Protein AF-0000000084365911 (afdb_homodimer)

Radius of gyration: 28.68 Å; Cα contacts (8 Å, |Δi|>4): 1181; chains: 2; bounding box: 46×88×64 Å

Secondary structure (DSSP, 8-state):
--SEEEEEE--GGGHHHHHHHHHHHIIIIIHHH-PEEEEEESSPPPHHHHHHHHHH-SS-EEEEE-PPP---TT--HHHHHHHHHHHHHTT------HHHHHHHHHHHTGGGGSGGGTT-SEEEEE-TTEEE-S---S-HHHHHHHTT-SEEES-EEEPPTTS-TTHHHHHHHHHHH-GGGS-TT--HHHH-SSTTSS---EEE-TTEEEEEHHHHTSHHHHHHHHHHHTTTHHHHT---HHHHHHHHHHHHS-GGGEEE-TTS-EEETTTT-EEE--S-HHHHHHTT--S-GGG--TT-GGGTB-HHHHHHHTTPPP-/--SEEEEEE--GGGHHHHHHHHHHHIIIIIHHH-PEEEEEESSPPPHHHHHHHHHH-SS-EEEEE-PPP---TT--HHHHHHHHHHHHHTT------HHHHHHHHHHHTGGGGSGGGTT-SEEEEE-TTEEE-S---S-HHHHHHHTT-SEEES-EEEPPTTS-TTHHHHHHHHHHH-GGGS-TT--HHHH-SSTTSS---EEE-TTEEEEEHHHHTSHHHHHHHHHHHTTTHHHHT---HHHHHHHHHHHHS-GGGEEE-TT--EEETTTT-EEE--S-HHHHHHTT--S-GGG--TT-GGGTB-HHHHHHHTTPPP-

Organism: Wickerhamomyces anomalus (strain ATCC 58044 / CBS 1984 / NCYC 433 / NRRL Y-366-8) (NCBI:txid683960)

Structure (mmCIF, N/CA/C/O backbone):
data_AF-0000000084365911-model_v1
#
loop_
_entity.id
_entity.type
_entity.pdbx_description
1 polymer 'Glycosyltransferase family 15 protein'
#
loop_
_atom_site.group_PDB
_atom_site.id
_atom_site.type_symbol
_atom_site.label_atom_id
_atom_site.label_alt_id
_atom_site.label_comp_id
_atom_site.label_asym_id
_atom_site.label_entity_id
_atom_site.label_seq_id
_atom_site.pdbx_PDB_ins_code
_atom_site.Cartn_x
_atom_site.Cartn_y
_atom_site.Cartn_z
_atom_site.occupancy
_atom_site.B_iso_or_equiv
_atom_site.auth_seq_id
_atom_site.auth_comp_id
_atom_site.auth_asym_id
_atom_site.auth_atom_id
_atom_site.pdbx_PDB_model_num
ATOM 1 N N . ARG A 1 1 ? -8.477 -7.934 -28.125 1 83.69 1 ARG A N 1
ATOM 2 C CA . ARG A 1 1 ? -8.32 -8.398 -26.75 1 83.69 1 ARG A CA 1
ATOM 3 C C . ARG A 1 1 ? -8.383 -9.914 -26.672 1 83.69 1 ARG A C 1
ATOM 5 O O . ARG A 1 1 ? -9.195 -10.547 -27.344 1 83.69 1 ARG A O 1
ATOM 12 N N . GLU A 1 2 ? -7.41 -10.539 -25.844 1 92.31 2 GLU A N 1
ATOM 13 C CA . GLU A 1 2 ? -7.363 -11.984 -25.688 1 92.31 2 GLU A CA 1
ATOM 14 C C . GLU A 1 2 ? -8.469 -12.469 -24.75 1 92.31 2 GLU A C 1
ATOM 16 O O . GLU A 1 2 ? -9.094 -11.664 -24.047 1 92.31 2 GLU A O 1
ATOM 21 N N . ASN A 1 3 ? -8.719 -13.672 -24.875 1 96.5 3 ASN A N 1
ATOM 22 C CA . ASN A 1 3 ? -9.75 -14.266 -24.031 1 96.5 3 ASN A CA 1
ATOM 23 C C . ASN A 1 3 ? -9.195 -14.664 -22.672 1 96.5 3 ASN A C 1
ATOM 25 O O . ASN A 1 3 ? -9.07 -15.852 -22.375 1 96.5 3 ASN A O 1
ATOM 29 N N . GLY A 1 4 ? -8.93 -13.68 -21.859 1 98.25 4 GLY A N 1
ATOM 30 C CA . GLY A 1 4 ? -8.391 -13.867 -20.531 1 98.25 4 GLY A CA 1
ATOM 31 C C . GLY A 1 4 ? -9.258 -13.258 -19.438 1 98.25 4 GLY A C 1
ATOM 32 O O . GLY A 1 4 ? -10.086 -12.391 -19.719 1 98.25 4 GLY A O 1
ATOM 33 N N . VAL A 1 5 ? -9.07 -13.766 -18.25 1 98.75 5 VAL A N 1
ATOM 34 C CA . VAL A 1 5 ? -9.836 -13.273 -17.109 1 98.75 5 VAL A CA 1
ATOM 35 C C . VAL A 1 5 ? -8.914 -13.156 -15.898 1 98.75 5 VAL A C 1
ATOM 37 O O . VAL A 1 5 ? -8.016 -13.977 -15.711 1 98.75 5 VAL A O 1
ATOM 40 N N . ILE A 1 6 ? -9.102 -12.133 -15.125 1 98.81 6 ILE A N 1
ATOM 41 C CA . ILE A 1 6 ? -8.438 -12.047 -13.828 1 98.81 6 ILE A CA 1
ATOM 42 C C . ILE A 1 6 ? -9.242 -12.805 -12.781 1 98.81 6 ILE A C 1
ATOM 44 O O . ILE A 1 6 ? -10.406 -12.469 -12.523 1 98.81 6 ILE A O 1
ATOM 48 N N . LEU A 1 7 ? -8.648 -13.797 -12.211 1 98.69 7 LEU A N 1
ATOM 49 C CA . LEU A 1 7 ? -9.336 -14.75 -11.336 1 98.69 7 LEU A CA 1
ATOM 50 C C . LEU A 1 7 ? -8.898 -14.57 -9.891 1 98.69 7 LEU A C 1
ATOM 52 O O . LEU A 1 7 ? -7.703 -14.586 -9.594 1 98.69 7 LEU A O 1
ATOM 56 N N . VAL A 1 8 ? -9.867 -14.422 -8.984 1 98.31 8 VAL A N 1
ATOM 57 C CA . VAL A 1 8 ? -9.578 -14.234 -7.562 1 98.31 8 VAL A CA 1
ATOM 58 C C . VAL A 1 8 ? -10.516 -15.094 -6.723 1 98.31 8 VAL A C 1
ATOM 60 O O . VAL A 1 8 ? -11.703 -15.211 -7.035 1 98.31 8 VAL A O 1
ATOM 63 N N . PHE A 1 9 ? -9.961 -15.742 -5.738 1 97.56 9 PHE A N 1
ATOM 64 C CA . PHE A 1 9 ? -10.773 -16.297 -4.664 1 97.56 9 PHE A CA 1
ATOM 65 C C . PHE A 1 9 ? -10.797 -15.367 -3.463 1 97.56 9 PHE A C 1
ATOM 67 O O . PHE A 1 9 ? -9.758 -15.102 -2.855 1 97.56 9 PHE A O 1
ATOM 74 N N . ALA A 1 10 ? -11.984 -14.859 -3.088 1 97.56 10 ALA A N 1
ATOM 75 C CA . ALA A 1 10 ? -12.086 -13.914 -1.984 1 97.56 10 ALA A CA 1
ATOM 76 C C . ALA A 1 10 ? -13.453 -13.992 -1.311 1 97.56 10 ALA A C 1
ATOM 78 O O . ALA A 1 10 ? -14.484 -13.906 -1.979 1 97.56 10 ALA A O 1
ATOM 79 N N . ARG A 1 11 ? -13.422 -14.148 -0.02 1 97.12 11 ARG A N 1
ATOM 80 C CA . ARG A 1 11 ? -14.625 -14.078 0.802 1 97.12 11 ARG A CA 1
ATOM 81 C C . ARG A 1 11 ? -14.898 -12.641 1.253 1 97.12 11 ARG A C 1
ATOM 83 O O . ARG A 1 11 ? -14.117 -11.734 0.961 1 97.12 11 ARG A O 1
ATOM 90 N N . ASN A 1 12 ? -16.047 -12.445 1.992 1 97.69 12 ASN A N 1
ATOM 91 C CA . ASN A 1 12 ? -16.391 -11.102 2.455 1 97.69 12 ASN A CA 1
ATOM 92 C C . ASN A 1 12 ? -15.289 -10.523 3.342 1 97.69 12 ASN A C 1
ATOM 94 O O . ASN A 1 12 ? -14.984 -9.328 3.262 1 97.69 12 ASN A O 1
ATOM 98 N N . ILE A 1 13 ? -14.688 -11.359 4.145 1 95.88 13 ILE A N 1
ATOM 99 C CA . ILE A 1 13 ? -13.688 -10.906 5.102 1 95.88 13 ILE A CA 1
ATOM 100 C C . ILE A 1 13 ? -12.43 -10.453 4.359 1 95.88 13 ILE A C 1
ATOM 102 O O . ILE A 1 13 ? -11.594 -9.734 4.914 1 95.88 13 ILE A O 1
ATOM 106 N N . ASP A 1 14 ? -12.297 -10.805 3.049 1 96.31 14 ASP A N 1
ATOM 107 C CA . ASP A 1 14 ? -11.102 -10.508 2.266 1 96.31 14 ASP A CA 1
ATOM 108 C C . ASP A 1 14 ? -11.258 -9.188 1.509 1 96.31 14 ASP A C 1
ATOM 110 O O . ASP A 1 14 ? -10.336 -8.758 0.804 1 96.31 14 ASP A O 1
ATOM 114 N N . LEU A 1 15 ? -12.32 -8.547 1.593 1 98 15 LEU A N 1
ATOM 115 C CA . LEU A 1 15 ? -12.703 -7.457 0.708 1 98 15 LEU A CA 1
ATOM 116 C C . LEU A 1 15 ? -11.633 -6.371 0.684 1 98 15 LEU A C 1
ATOM 118 O O . LEU A 1 15 ? -11.148 -5.996 -0.386 1 98 15 LEU A O 1
ATOM 122 N N . TYR A 1 16 ? -11.242 -5.965 1.739 1 95.5 16 TYR A N 1
ATOM 123 C CA . TYR A 1 16 ? -10.43 -4.75 1.724 1 95.5 16 TYR A CA 1
ATOM 124 C C . TYR A 1 16 ? -8.961 -5.082 1.468 1 95.5 16 TYR A C 1
ATOM 126 O O . TYR A 1 16 ? -8.188 -4.211 1.061 1 95.5 16 TYR A O 1
ATOM 134 N N . LYS A 1 17 ? -8.547 -6.312 1.663 1 95.5 17 LYS A N 1
ATOM 135 C CA . LYS A 1 17 ? -7.285 -6.754 1.075 1 95.5 17 LYS A CA 1
ATOM 136 C C . LYS A 1 17 ? -7.371 -6.789 -0.448 1 95.5 17 LYS A C 1
ATOM 138 O O . LYS A 1 17 ? -6.43 -6.395 -1.139 1 95.5 17 LYS A O 1
ATOM 143 N N . LEU A 1 18 ? -8.477 -7.227 -0.842 1 97.94 18 LEU A N 1
ATOM 144 C CA . LEU A 1 18 ? -8.703 -7.34 -2.279 1 97.94 18 LEU A CA 1
ATOM 145 C C . LEU A 1 18 ? -8.766 -5.961 -2.928 1 97.94 18 LEU A C 1
ATOM 147 O O . LEU A 1 18 ? -8.281 -5.777 -4.047 1 97.94 18 LEU A O 1
ATOM 151 N N . THR A 1 19 ? -9.375 -4.98 -2.273 1 98 19 THR A N 1
ATOM 152 C CA . THR A 1 19 ? -9.523 -3.66 -2.877 1 98 19 THR A CA 1
ATOM 153 C C . THR A 1 19 ? -8.164 -3.049 -3.189 1 98 19 THR A C 1
ATOM 155 O O . THR A 1 19 ? -7.973 -2.453 -4.254 1 98 19 THR A O 1
ATOM 158 N N . GLU 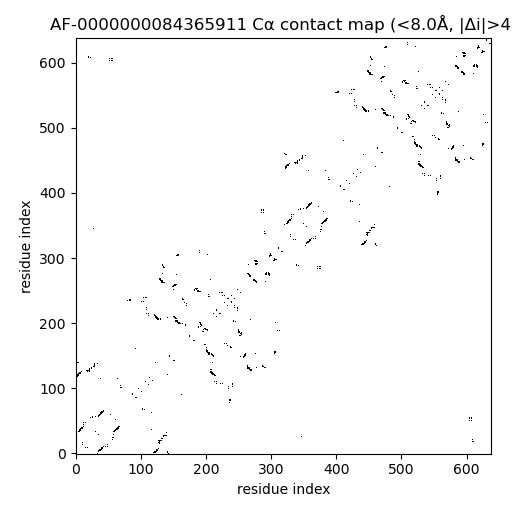A 1 20 ? -7.262 -3.193 -2.307 1 95.44 20 GLU A N 1
ATOM 159 C CA . GLU A 1 20 ? -5.918 -2.686 -2.561 1 95.44 20 GLU A CA 1
ATOM 160 C C . GLU A 1 20 ? -5.277 -3.395 -3.752 1 95.44 20 GLU A C 1
ATOM 162 O O . GLU A 1 20 ? -4.648 -2.754 -4.594 1 95.44 20 GLU A O 1
ATOM 167 N N . THR A 1 21 ? -5.449 -4.648 -3.781 1 97.5 21 THR A N 1
ATOM 168 C CA . THR A 1 21 ? -4.922 -5.449 -4.883 1 97.5 21 THR A CA 1
ATOM 169 C C . THR A 1 21 ? -5.551 -5.027 -6.207 1 97.5 21 THR A C 1
ATOM 171 O O . THR A 1 21 ? -4.844 -4.766 -7.18 1 97.5 21 THR A O 1
ATOM 174 N N . MET A 1 22 ? -6.859 -4.965 -6.203 1 98.38 22 MET A N 1
ATOM 175 C CA . MET A 1 22 ? -7.57 -4.602 -7.426 1 98.38 22 MET A CA 1
ATOM 176 C C . MET A 1 22 ? -7.137 -3.225 -7.914 1 98.38 22 MET A C 1
ATOM 178 O O . MET A 1 22 ? -6.926 -3.025 -9.109 1 98.38 22 MET A O 1
ATOM 182 N N . TRP A 1 23 ? -7.027 -2.33 -6.969 1 97.69 23 TRP A N 1
ATOM 183 C CA . TRP A 1 23 ? -6.629 -0.981 -7.355 1 97.69 23 TRP A CA 1
ATOM 184 C C . TRP A 1 23 ? -5.242 -0.983 -7.984 1 97.69 23 TRP A C 1
ATOM 186 O O . TRP A 1 23 ? -5.023 -0.352 -9.023 1 97.69 23 TRP A O 1
ATOM 196 N N . SER A 1 24 ? -4.312 -1.666 -7.387 1 96.69 24 SER A N 1
ATOM 197 C CA . SER A 1 24 ? -2.963 -1.727 -7.938 1 96.69 24 SER A CA 1
ATOM 198 C C . SER A 1 24 ? -2.959 -2.367 -9.32 1 96.69 24 SER A C 1
ATOM 200 O O . SER A 1 24 ? -2.297 -1.876 -10.242 1 96.69 24 SER A O 1
ATOM 202 N N . VAL A 1 25 ? -3.701 -3.438 -9.516 1 98 25 VAL A N 1
ATOM 203 C CA . VAL A 1 25 ? -3.77 -4.141 -10.79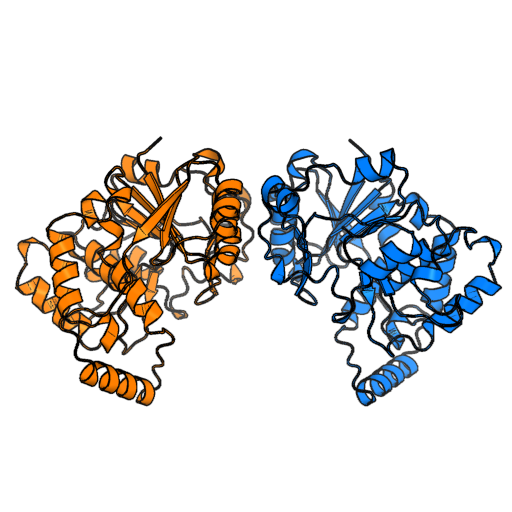7 1 98 25 VAL A CA 1
ATOM 204 C C . VAL A 1 25 ? -4.43 -3.246 -11.844 1 98 25 VAL A C 1
ATOM 206 O O . VAL A 1 25 ? -3.955 -3.156 -12.977 1 98 25 VAL A O 1
ATOM 209 N N . GLU A 1 26 ? -5.52 -2.598 -11.438 1 98.25 26 GLU A N 1
ATOM 210 C CA . GLU A 1 26 ? -6.223 -1.718 -12.367 1 98.25 26 GLU A CA 1
ATOM 211 C C . GLU A 1 26 ? -5.332 -0.561 -12.812 1 98.25 26 GLU A C 1
ATOM 213 O O . GLU A 1 26 ? -5.203 -0.294 -14.008 1 98.25 26 GLU A O 1
ATOM 218 N N . GLN A 1 27 ? -4.648 0.035 -11.906 1 96.94 27 GLN A N 1
ATOM 219 C CA . GLN A 1 27 ? -3.859 1.219 -12.234 1 96.94 27 GLN A CA 1
ATOM 220 C C . GLN A 1 27 ? -2.609 0.847 -13.023 1 96.94 27 GLN A C 1
ATOM 222 O O . GLN A 1 27 ? -2.189 1.588 -13.914 1 96.94 27 GLN A O 1
ATOM 227 N N . ARG A 1 28 ? -2.045 -0.259 -12.734 1 97.38 28 ARG A N 1
ATOM 228 C CA . ARG A 1 28 ? -0.736 -0.59 -13.297 1 97.38 28 ARG A CA 1
ATOM 229 C C . ARG A 1 28 ? -0.876 -1.447 -14.547 1 97.38 28 ARG A C 1
ATOM 231 O O . ARG A 1 28 ? 0.067 -1.567 -15.336 1 97.38 28 ARG A O 1
ATOM 238 N N . PHE A 1 29 ? -2.016 -1.985 -14.727 1 97.38 29 PHE A N 1
ATOM 239 C CA . PHE A 1 29 ? -2.168 -2.926 -15.828 1 97.38 29 PHE A CA 1
ATOM 240 C C . PHE A 1 29 ? -3.537 -2.777 -16.484 1 97.38 29 PHE A C 1
ATOM 242 O O . PHE A 1 29 ? -3.648 -2.25 -17.594 1 97.38 29 PHE A O 1
ATOM 249 N N . ASN A 1 30 ? -4.668 -3.023 -15.789 1 98.31 30 ASN A N 1
ATOM 250 C CA . ASN A 1 30 ? -5.902 -3.482 -16.422 1 98.31 30 ASN A CA 1
ATOM 251 C C . ASN A 1 30 ? -6.777 -2.312 -16.859 1 98.31 30 ASN A C 1
ATOM 253 O O . ASN A 1 30 ? -7.715 -2.49 -17.641 1 98.31 30 ASN A O 1
ATOM 257 N N . LYS A 1 31 ? -6.484 -1.145 -16.344 1 96.44 31 LYS A N 1
ATOM 258 C CA . LYS A 1 31 ? -7.223 0.007 -16.859 1 96.44 31 LYS A CA 1
ATOM 259 C C . LYS A 1 31 ? -7.023 0.163 -18.359 1 96.44 31 LYS A C 1
ATOM 261 O O . LYS A 1 31 ? -7.918 0.635 -19.062 1 96.44 31 LYS A O 1
ATOM 266 N N . LYS A 1 32 ? -5.934 -0.271 -18.828 1 95.69 32 LYS A N 1
ATOM 267 C CA . LYS A 1 32 ? -5.566 -0.176 -20.234 1 95.69 32 LYS A CA 1
ATOM 268 C C . LYS A 1 32 ? -6.25 -1.266 -21.047 1 95.69 32 LYS A C 1
ATOM 270 O O . LYS A 1 32 ? -6.629 -1.039 -22.203 1 95.69 32 LYS A O 1
ATOM 275 N N . TYR A 1 33 ? -6.43 -2.41 -20.469 1 97.31 33 TYR A N 1
ATOM 276 C CA . TYR A 1 33 ? -6.824 -3.566 -21.266 1 97.31 33 TYR A CA 1
ATOM 277 C C . TYR A 1 33 ? -8.266 -3.969 -20.969 1 97.31 33 TYR A C 1
ATOM 279 O O . TYR A 1 33 ? -8.906 -4.629 -21.781 1 97.31 33 TYR A O 1
ATOM 287 N N . LYS A 1 34 ? -8.742 -3.703 -19.75 1 98 34 LYS A N 1
ATOM 288 C CA . LYS A 1 34 ? -10.148 -3.826 -19.359 1 98 34 LYS A CA 1
ATOM 289 C C . LYS A 1 34 ? -10.594 -5.285 -19.359 1 98 34 LYS A C 1
ATOM 291 O O . LYS A 1 34 ? -11.68 -5.605 -19.844 1 98 34 LYS A O 1
ATOM 296 N N . TYR A 1 35 ? -9.734 -6.16 -18.953 1 98.56 35 TYR A N 1
ATOM 297 C CA . TYR A 1 35 ? -10.109 -7.559 -18.781 1 98.56 35 TYR A CA 1
ATOM 298 C C . TYR A 1 35 ? -11.133 -7.711 -17.656 1 98.56 35 TYR A C 1
ATOM 300 O O . TYR A 1 35 ? -11.172 -6.895 -16.734 1 98.56 35 TYR A O 1
ATOM 308 N N . ASN A 1 36 ? -11.891 -8.734 -17.75 1 98.56 36 ASN A N 1
ATOM 309 C CA . ASN A 1 36 ? -12.906 -9.031 -16.75 1 98.56 36 ASN A CA 1
ATOM 310 C C . ASN A 1 36 ? -12.289 -9.633 -15.484 1 98.56 36 ASN A C 1
ATOM 312 O O . ASN A 1 36 ? -11.234 -10.258 -15.539 1 98.56 36 ASN A O 1
ATOM 316 N N . TRP A 1 37 ? -13.008 -9.359 -14.391 1 98.75 37 TRP A N 1
ATOM 317 C CA . TRP A 1 37 ? -12.703 -10.016 -13.125 1 98.75 37 TRP A CA 1
ATOM 318 C C . TRP A 1 37 ? -13.695 -11.133 -12.844 1 98.75 37 TRP A C 1
ATOM 320 O O . TRP A 1 37 ? -14.898 -10.977 -13.07 1 98.75 37 TRP A O 1
ATOM 330 N N . LEU A 1 38 ? -13.234 -12.242 -12.438 1 98.81 38 LEU A N 1
ATOM 331 C CA . LEU A 1 38 ? -14.055 -13.312 -11.883 1 98.81 38 LEU A CA 1
ATOM 332 C C . LEU A 1 38 ? -13.711 -13.555 -10.414 1 98.81 38 LEU A C 1
ATOM 334 O O . LEU A 1 38 ? -12.609 -14.008 -10.102 1 98.81 38 LEU A O 1
ATOM 338 N N . ILE A 1 39 ? -14.633 -13.234 -9.562 1 98.75 39 ILE A N 1
ATOM 339 C CA . ILE A 1 39 ? -14.445 -13.406 -8.125 1 98.75 39 ILE A CA 1
ATOM 340 C C . ILE A 1 39 ? -15.195 -14.648 -7.645 1 98.75 39 ILE A C 1
ATOM 342 O O . ILE A 1 39 ? -16.422 -14.711 -7.742 1 98.75 39 ILE A O 1
ATOM 346 N N . VAL A 1 40 ? -14.453 -15.586 -7.098 1 98.38 40 VAL A N 1
ATOM 347 C CA . VAL A 1 40 ? -15.016 -16.859 -6.672 1 98.38 40 VAL A CA 1
ATOM 348 C C . VAL A 1 40 ? -15 -16.953 -5.148 1 98.38 40 VAL A C 1
ATOM 350 O O . VAL A 1 40 ? -14.055 -16.5 -4.504 1 98.38 40 VAL A O 1
ATOM 353 N N . SER A 1 41 ? -16.031 -17.516 -4.559 1 97.38 41 SER A N 1
ATOM 354 C CA . SER A 1 41 ? -16.109 -17.734 -3.119 1 97.38 41 SER A CA 1
ATOM 355 C C . SER A 1 41 ? -16.984 -18.938 -2.783 1 97.38 41 SER A C 1
ATOM 357 O O . SER A 1 41 ? -17.828 -19.328 -3.584 1 97.38 41 SER A O 1
ATOM 359 N N . ASP A 1 42 ? -16.703 -19.469 -1.613 1 96.06 42 ASP A N 1
ATOM 360 C CA . ASP A 1 42 ? -17.578 -20.547 -1.137 1 96.06 42 ASP A CA 1
ATOM 361 C C . ASP A 1 42 ? -18.672 -20 -0.239 1 96.06 42 ASP A C 1
ATOM 363 O O . ASP A 1 42 ? -19.375 -20.75 0.438 1 96.06 42 ASP A O 1
ATOM 367 N N . ALA A 1 43 ? -18.766 -18.719 -0.117 1 94.56 43 ALA A N 1
ATOM 368 C CA . ALA A 1 43 ? -19.844 -18 0.547 1 94.56 43 ALA A CA 1
ATOM 369 C C . ALA A 1 43 ? -20.438 -16.938 -0.367 1 94.56 43 ALA A C 1
ATOM 371 O O . ALA A 1 43 ? -19.797 -16.516 -1.33 1 94.56 43 ALA A O 1
ATOM 372 N N . LEU A 1 44 ? -21.641 -16.547 -0.034 1 95.94 44 LEU A N 1
ATOM 373 C CA . LEU A 1 44 ? -22.25 -15.477 -0.807 1 95.94 44 LEU A CA 1
ATOM 374 C C . LEU A 1 44 ? -21.562 -14.141 -0.509 1 95.94 44 LEU A C 1
ATOM 376 O O . LEU A 1 44 ? -21.297 -13.828 0.651 1 95.94 44 LEU A O 1
ATOM 380 N N . HIS A 1 45 ? -21.297 -13.438 -1.561 1 98.12 45 HIS A N 1
ATOM 381 C CA . HIS A 1 45 ? -20.812 -12.07 -1.387 1 98.12 45 HIS A CA 1
ATOM 382 C C . HIS A 1 45 ? -21.938 -11.133 -0.99 1 98.12 45 HIS A C 1
ATOM 384 O O . HIS A 1 45 ? -23.031 -11.172 -1.578 1 98.12 45 HIS A O 1
ATOM 390 N N . ASN A 1 46 ? -21.734 -10.344 -0.015 1 97.81 46 ASN A N 1
ATOM 391 C CA . ASN A 1 46 ? -22.766 -9.398 0.401 1 97.81 46 ASN A CA 1
ATOM 392 C C . ASN A 1 46 ? -22.766 -8.148 -0.477 1 97.81 46 ASN A C 1
ATOM 394 O O . ASN A 1 46 ? -21.953 -8.023 -1.388 1 97.81 46 ASN A O 1
ATOM 398 N N . ARG A 1 47 ? -23.703 -7.289 -0.297 1 97.75 47 ARG A N 1
ATOM 399 C CA . ARG A 1 47 ? -23.922 -6.105 -1.124 1 97.75 47 ARG A CA 1
ATOM 400 C C . ARG A 1 47 ? -22.688 -5.203 -1.105 1 97.75 47 ARG A C 1
ATOM 402 O O . ARG A 1 47 ? -22.266 -4.707 -2.148 1 97.75 47 ARG A O 1
ATOM 409 N N . ASN A 1 48 ? -22.141 -4.973 0.081 1 97.06 48 ASN A N 1
ATOM 410 C CA . ASN A 1 48 ? -20.953 -4.117 0.21 1 97.06 48 ASN A CA 1
ATOM 411 C C . ASN A 1 48 ? -19.781 -4.648 -0.613 1 97.06 48 ASN A C 1
ATOM 413 O O . ASN A 1 48 ? -19.109 -3.887 -1.313 1 97.06 48 ASN A O 1
ATOM 417 N N . PHE A 1 49 ? -19.609 -5.953 -0.525 1 98.38 49 PHE A N 1
ATOM 418 C CA . PHE A 1 49 ? -18.531 -6.582 -1.286 1 98.38 49 PHE A CA 1
ATOM 419 C C . PHE A 1 49 ? -18.719 -6.344 -2.779 1 98.38 49 PHE A C 1
ATOM 421 O O . PHE A 1 49 ? -17.812 -5.84 -3.449 1 98.38 49 PHE A O 1
ATOM 428 N N . LYS A 1 50 ? -19.844 -6.637 -3.275 1 98.56 50 LYS A N 1
ATOM 429 C CA . LYS A 1 50 ? -20.125 -6.547 -4.707 1 98.56 50 LYS A CA 1
ATOM 430 C C . LYS A 1 50 ? -20.016 -5.105 -5.199 1 98.56 50 LYS A C 1
ATOM 432 O O . LYS A 1 50 ? -19.359 -4.836 -6.211 1 98.56 50 LYS A O 1
ATOM 437 N N . ALA A 1 51 ? -20.609 -4.211 -4.477 1 98.31 51 ALA A N 1
ATOM 438 C CA . ALA A 1 51 ? -20.609 -2.807 -4.887 1 98.31 51 ALA A CA 1
ATOM 439 C C . ALA A 1 51 ? -19.188 -2.258 -4.934 1 98.31 51 ALA A C 1
ATOM 441 O O . ALA A 1 51 ? -18.812 -1.544 -5.867 1 98.31 51 ALA A O 1
ATOM 442 N N . THR A 1 52 ? -18.422 -2.576 -3.92 1 98.25 52 THR A N 1
ATOM 443 C CA . THR A 1 52 ? -17.047 -2.08 -3.826 1 98.25 52 THR A CA 1
ATOM 444 C C . THR A 1 52 ? -16.188 -2.635 -4.961 1 98.25 52 THR A C 1
ATOM 446 O O . THR A 1 52 ? -15.492 -1.883 -5.645 1 98.25 52 THR A O 1
ATOM 449 N N . VAL A 1 53 ? -16.297 -3.914 -5.199 1 98.62 53 VAL A N 1
ATOM 450 C CA . VAL A 1 53 ? -15.523 -4.559 -6.258 1 98.62 53 VAL A CA 1
ATOM 451 C C . VAL A 1 53 ? -15.922 -3.982 -7.613 1 98.62 53 VAL A C 1
ATOM 453 O O . VAL A 1 53 ? -15.055 -3.67 -8.438 1 98.62 53 VAL A O 1
ATOM 456 N N . LEU A 1 54 ? -17.172 -3.801 -7.836 1 98.44 54 LEU A N 1
ATOM 457 C CA . LEU A 1 54 ? -17.672 -3.27 -9.094 1 98.44 54 LEU A CA 1
ATOM 458 C C . LEU A 1 54 ? -17.172 -1.853 -9.336 1 98.44 54 LEU A C 1
ATOM 460 O O . LEU A 1 54 ? -16.844 -1.484 -10.469 1 98.44 54 LEU A O 1
ATOM 464 N N . SER A 1 55 ? -17.031 -1.103 -8.289 1 97.69 55 SER A N 1
ATOM 465 C CA . SER A 1 55 ? -16.609 0.288 -8.422 1 97.69 55 SER A CA 1
ATOM 466 C C . SER A 1 55 ? -15.141 0.384 -8.828 1 97.69 55 SER A C 1
ATOM 468 O O . SER A 1 55 ? -14.727 1.378 -9.43 1 97.69 55 SER A O 1
ATOM 470 N N . LEU A 1 56 ? -14.359 -0.636 -8.562 1 98.25 56 LEU A N 1
ATOM 471 C CA . LEU A 1 56 ? -12.914 -0.58 -8.766 1 98.25 56 LEU A CA 1
ATOM 472 C C . LEU A 1 56 ? -12.531 -1.174 -10.117 1 98.25 56 LEU A C 1
ATOM 474 O O . LEU A 1 56 ? -11.391 -1.014 -10.562 1 98.25 56 LEU A O 1
ATOM 478 N N . SER A 1 57 ? -13.438 -1.856 -10.742 1 98.19 57 SER A N 1
ATOM 479 C CA . SER A 1 57 ? -13.102 -2.623 -11.938 1 98.19 57 SER A CA 1
ATOM 480 C C . SER A 1 57 ? -13.359 -1.811 -13.203 1 98.19 57 SER A C 1
ATOM 482 O O . SER A 1 57 ? -14.367 -1.118 -13.312 1 98.19 57 SER A O 1
ATOM 484 N N . SER A 1 58 ? -12.414 -1.866 -14.102 1 97.31 58 SER A N 1
ATOM 485 C CA . SER A 1 58 ? -12.609 -1.254 -15.414 1 97.31 58 SER A CA 1
ATOM 486 C C . SER A 1 58 ? -13.312 -2.207 -16.375 1 97.31 58 SER A C 1
ATOM 488 O O . SER A 1 58 ? -13.93 -1.771 -17.344 1 97.31 58 SER A O 1
ATOM 490 N N . GLY A 1 59 ? -13.203 -3.543 -16.188 1 97.25 59 GLY A N 1
ATOM 491 C CA . GLY A 1 59 ? -13.93 -4.555 -16.938 1 97.25 59 GLY A CA 1
ATOM 492 C C . GLY A 1 59 ? -15.156 -5.074 -16.203 1 97.25 59 GLY A C 1
ATOM 493 O O . GLY A 1 59 ? -15.461 -4.629 -15.094 1 97.25 59 GLY A O 1
ATOM 494 N N . ASN A 1 60 ? -15.828 -5.973 -16.828 1 97.94 60 ASN A N 1
ATOM 495 C CA . ASN A 1 60 ? -16.969 -6.602 -16.156 1 97.94 60 ASN A CA 1
ATOM 496 C C . ASN A 1 60 ? -16.516 -7.492 -15.008 1 97.94 60 ASN A C 1
ATOM 498 O O . ASN A 1 60 ? -15.398 -8.016 -15.016 1 97.94 60 ASN A O 1
ATOM 502 N N . VAL A 1 61 ? -17.406 -7.582 -14.062 1 98.56 61 VAL A N 1
ATOM 503 C CA . VAL A 1 61 ? -17.125 -8.438 -12.914 1 98.56 61 VAL A CA 1
ATOM 504 C C . VAL A 1 61 ? -18.188 -9.539 -12.82 1 98.56 61 VAL A C 1
ATOM 506 O O . VAL A 1 61 ? -19.375 -9.266 -12.867 1 98.56 61 VAL A O 1
ATOM 509 N N . GLU A 1 62 ? -17.703 -10.672 -12.734 1 98.31 62 GLU A N 1
ATOM 510 C CA . GLU A 1 62 ? -18.562 -11.82 -12.477 1 98.31 62 GLU A CA 1
ATOM 511 C C . GLU A 1 62 ? -18.281 -12.422 -11.102 1 98.31 62 GLU A C 1
ATOM 513 O O . GLU A 1 62 ? -17.125 -12.547 -10.695 1 98.31 62 GLU A O 1
ATOM 518 N N . PHE A 1 63 ? -19.359 -12.695 -10.414 1 98.12 63 PHE A N 1
ATOM 519 C CA . PHE A 1 63 ? -19.266 -13.359 -9.117 1 98.12 63 PHE A CA 1
ATOM 520 C C . PHE A 1 63 ? -19.719 -14.812 -9.219 1 98.12 63 PHE A C 1
ATOM 522 O O . PHE A 1 63 ? -20.781 -15.102 -9.781 1 98.12 63 PHE A O 1
ATOM 529 N N . ALA A 1 64 ? -18.906 -15.719 -8.719 1 97.44 64 ALA A N 1
ATOM 530 C CA . ALA A 1 64 ? -19.234 -17.141 -8.75 1 97.44 64 ALA A CA 1
ATOM 531 C C . ALA A 1 64 ? -19.234 -17.734 -7.34 1 97.44 64 ALA A C 1
ATOM 533 O O . ALA A 1 64 ? -18.234 -17.656 -6.629 1 97.44 64 ALA A O 1
ATOM 534 N N . ARG A 1 65 ? -20.312 -18.281 -6.984 1 95.69 65 ARG A N 1
ATOM 535 C CA . ARG A 1 65 ? -20.391 -19.016 -5.73 1 95.69 65 ARG A CA 1
ATOM 536 C C . ARG A 1 65 ? -20.25 -20.516 -5.969 1 95.69 65 ARG A C 1
ATOM 538 O O . ARG A 1 65 ? -21 -21.109 -6.738 1 95.69 65 ARG A O 1
ATOM 545 N N . VAL A 1 66 ? -19.328 -21.109 -5.301 1 93.81 66 VAL A N 1
ATOM 546 C CA . VAL A 1 66 ? -19.125 -22.547 -5.371 1 93.81 66 VAL A CA 1
ATOM 547 C C . VAL A 1 66 ? -19.609 -23.203 -4.074 1 93.81 66 VAL A C 1
ATOM 549 O O . VAL A 1 66 ? -19.844 -22.516 -3.08 1 93.81 66 VAL A O 1
ATOM 552 N N . PRO A 1 67 ? -19.828 -24.531 -4.148 1 90.56 67 PRO A N 1
ATOM 553 C CA . PRO A 1 67 ? -20.219 -25.203 -2.908 1 90.56 67 PRO A CA 1
ATOM 554 C C . PRO A 1 67 ? -19.156 -25.094 -1.814 1 90.56 67 PRO A C 1
ATOM 556 O O . PRO A 1 67 ? -17.984 -24.859 -2.109 1 90.56 67 PRO A O 1
ATOM 559 N N . ARG A 1 68 ? -19.688 -25.219 -0.673 1 89.94 68 ARG A N 1
ATOM 560 C CA . ARG A 1 68 ? -18.766 -25.203 0.461 1 89.94 68 ARG A CA 1
ATOM 561 C C . ARG A 1 68 ? -17.641 -26.219 0.268 1 89.94 68 ARG A C 1
ATOM 563 O O . ARG A 1 68 ? -17.891 -27.359 -0.145 1 89.94 68 ARG A O 1
ATOM 570 N N . LEU A 1 69 ? -16.469 -25.812 0.58 1 92.25 69 LEU A N 1
ATOM 571 C CA . LEU A 1 69 ? -15.305 -26.672 0.426 1 92.25 69 LEU A CA 1
ATOM 572 C C . LEU A 1 69 ? -15.156 -27.609 1.623 1 92.25 69 LEU A C 1
ATOM 574 O O . LEU A 1 69 ? -15.211 -27.156 2.771 1 92.25 69 LEU A O 1
ATOM 578 N N . ASN A 1 70 ? -15.047 -28.844 1.283 1 91.38 70 ASN A N 1
ATOM 579 C CA . ASN A 1 70 ? -15.031 -29.844 2.332 1 91.38 70 ASN A CA 1
ATOM 580 C C . ASN A 1 70 ? -13.891 -30.844 2.131 1 91.38 70 ASN A C 1
ATOM 582 O O . ASN A 1 70 ? -13.148 -30.766 1.146 1 91.38 70 ASN A O 1
ATOM 586 N N . TYR A 1 71 ? -13.789 -31.734 3.115 1 94.25 71 TYR A N 1
ATOM 587 C CA . TYR A 1 71 ? -12.805 -32.812 3.027 1 94.25 71 TYR A CA 1
ATOM 588 C C . TYR A 1 71 ? -13.102 -33.719 1.846 1 94.25 71 TYR A C 1
ATOM 590 O O . TYR A 1 71 ? -14.258 -33.938 1.485 1 94.25 71 TYR A O 1
ATOM 598 N N . PRO A 1 72 ? -11.961 -34.25 1.307 1 94.56 72 PRO A N 1
ATOM 599 C CA . PRO A 1 72 ? -12.234 -35.312 0.342 1 94.56 72 PRO A CA 1
ATOM 600 C C . PRO A 1 72 ? -12.828 -36.562 0.994 1 94.56 72 PRO A C 1
ATOM 602 O O . PRO A 1 72 ? -12.617 -36.781 2.186 1 94.56 72 PRO A O 1
ATOM 605 N N . PRO A 1 73 ? -13.484 -37.344 0.209 1 92.56 73 PRO A N 1
ATOM 606 C CA . PRO A 1 73 ? -14.18 -38.5 0.791 1 92.56 73 PRO A CA 1
ATOM 607 C C . PRO A 1 73 ? -13.227 -39.531 1.396 1 92.56 73 PRO A C 1
ATOM 609 O O . PRO A 1 73 ? -13.602 -40.25 2.328 1 92.56 73 PRO A O 1
ATOM 612 N N . ASN A 1 74 ? -12.062 -39.625 1.001 1 94.69 74 ASN A N 1
ATOM 613 C CA . ASN A 1 74 ? -11.148 -40.656 1.427 1 94.69 74 ASN A CA 1
ATOM 614 C C . ASN A 1 74 ? -10.172 -40.188 2.492 1 94.69 74 ASN A C 1
ATOM 616 O O . ASN A 1 74 ? -9.164 -40.812 2.77 1 94.69 74 ASN A O 1
ATOM 620 N N . ILE A 1 75 ? -10.492 -39.031 3.074 1 95.75 75 ILE A N 1
ATOM 621 C CA . ILE A 1 75 ? -9.586 -38.469 4.066 1 95.75 75 ILE A CA 1
ATOM 622 C C . ILE A 1 75 ? -9.578 -39.344 5.316 1 95.75 75 ILE A C 1
ATOM 624 O O . ILE A 1 75 ? -10.617 -39.844 5.754 1 95.75 75 ILE A O 1
ATOM 628 N N . ASP A 1 76 ? -8.453 -39.625 5.836 1 95.94 76 ASP A N 1
ATOM 629 C CA . ASP A 1 76 ? -8.266 -40.25 7.145 1 95.94 76 ASP A CA 1
ATOM 630 C C . ASP A 1 76 ? -7.953 -39.188 8.211 1 95.94 76 ASP A C 1
ATOM 632 O O . ASP A 1 76 ? -6.805 -38.781 8.359 1 95.94 76 ASP A O 1
ATOM 636 N N . LYS A 1 77 ? -8.93 -38.875 8.953 1 92.94 77 LYS A N 1
ATOM 637 C CA . LYS A 1 77 ? -8.812 -37.781 9.914 1 92.94 77 LYS A CA 1
ATOM 638 C C . LYS A 1 77 ? -7.824 -38.125 11.023 1 92.94 77 LYS A C 1
ATOM 640 O O . LYS A 1 77 ? -7.141 -37.25 11.555 1 92.94 77 LYS A O 1
ATOM 645 N N . ALA A 1 78 ? -7.781 -39.406 11.359 1 95.06 78 ALA A N 1
ATOM 646 C CA . ALA A 1 78 ? -6.812 -39.844 12.367 1 95.06 78 ALA A CA 1
ATOM 647 C C . ALA A 1 78 ? -5.383 -39.625 11.867 1 95.06 78 ALA A C 1
ATOM 649 O O . ALA A 1 78 ? -4.531 -39.125 12.594 1 95.06 78 ALA A O 1
ATOM 650 N N . ARG A 1 79 ? -5.203 -40.094 10.648 1 93.44 79 ARG A N 1
ATOM 651 C CA . ARG A 1 79 ? -3.889 -39.906 10.047 1 93.44 79 ARG A CA 1
ATOM 652 C C . ARG A 1 79 ? -3.543 -38.406 9.961 1 93.44 79 ARG A C 1
ATOM 654 O O . ARG A 1 79 ? -2.395 -38.031 10.18 1 93.44 79 ARG A O 1
ATOM 661 N N . MET A 1 80 ? -4.453 -37.656 9.625 1 92.62 80 MET A N 1
ATOM 662 C CA . MET A 1 80 ? -4.254 -36.219 9.539 1 92.62 80 MET A CA 1
ATOM 663 C C . MET A 1 80 ? -3.824 -35.656 10.891 1 92.62 80 MET A C 1
ATOM 665 O O . MET A 1 80 ? -2.877 -34.844 10.961 1 92.62 80 MET A O 1
ATOM 669 N N . LYS A 1 81 ? -4.496 -36.031 11.938 1 90.69 81 LYS A N 1
ATOM 670 C CA . LYS A 1 81 ? -4.168 -35.562 13.281 1 90.69 81 LYS A CA 1
ATOM 671 C C . LYS A 1 81 ? -2.758 -36 13.68 1 90.69 81 LYS A C 1
ATOM 673 O O . LYS A 1 81 ? -1.997 -35.188 14.242 1 90.69 81 LYS A O 1
ATOM 678 N N . ASP A 1 82 ? -2.488 -37.219 13.336 1 91.88 82 ASP A N 1
ATOM 679 C CA . ASP A 1 82 ? -1.177 -37.75 13.68 1 91.88 82 ASP A CA 1
ATOM 680 C C . ASP A 1 82 ? -0.066 -37.031 12.93 1 91.88 82 ASP A C 1
ATOM 682 O O . ASP A 1 82 ? 0.996 -36.75 13.492 1 91.88 82 ASP A O 1
ATOM 686 N N . SER A 1 83 ? -0.311 -36.812 11.695 1 88.81 83 SER A N 1
ATOM 687 C CA . SER A 1 83 ? 0.679 -36.125 10.883 1 88.81 83 SER A CA 1
ATOM 688 C C . SER A 1 83 ? 0.921 -34.719 11.398 1 88.81 83 SER A C 1
ATOM 690 O O . SER A 1 83 ? 2.066 -34.25 11.477 1 88.81 83 SER A O 1
ATOM 692 N N . ARG A 1 84 ? -0.057 -34.062 11.758 1 84.88 84 ARG A N 1
ATOM 693 C CA . ARG A 1 84 ? 0.062 -32.688 12.289 1 84.88 84 ARG A CA 1
ATOM 694 C C . ARG A 1 84 ? 0.855 -32.688 13.594 1 84.88 84 ARG A C 1
ATOM 696 O O . ARG A 1 84 ? 1.67 -31.797 13.828 1 84.88 84 ARG A O 1
ATOM 703 N N . LYS A 1 85 ? 0.571 -33.656 14.414 1 87.25 85 LYS A N 1
ATOM 704 C CA . LYS A 1 85 ? 1.317 -33.781 15.664 1 87.25 85 LYS A CA 1
ATOM 705 C C . LYS A 1 85 ? 2.799 -34.031 15.391 1 87.25 85 LYS A C 1
ATOM 707 O O . LYS A 1 85 ? 3.66 -33.438 16.047 1 87.25 85 LYS A O 1
ATOM 712 N N . ALA A 1 86 ? 3.018 -34.906 14.453 1 87.12 86 ALA A N 1
ATOM 713 C CA . ALA A 1 86 ? 4.398 -35.219 14.102 1 87.12 86 ALA A CA 1
ATOM 714 C C . ALA A 1 86 ? 5.141 -33.969 13.602 1 87.12 86 ALA A C 1
ATOM 716 O O . ALA A 1 86 ? 6.297 -33.75 13.969 1 87.12 86 ALA A O 1
ATOM 717 N N . PHE A 1 87 ? 4.555 -33.188 12.805 1 86.19 87 PHE A N 1
ATOM 718 C CA . PHE A 1 87 ? 5.176 -31.984 12.273 1 86.19 87 PHE A CA 1
ATOM 719 C C . PHE A 1 87 ? 5.426 -30.984 13.383 1 86.19 87 PHE A C 1
ATOM 721 O O . PHE A 1 87 ? 6.469 -30.328 13.414 1 86.19 87 PHE A O 1
ATOM 728 N N . ARG A 1 88 ? 4.477 -30.844 14.281 1 83.38 88 ARG A N 1
ATOM 729 C CA . ARG A 1 88 ? 4.656 -29.938 15.414 1 83.38 88 ARG A CA 1
ATOM 730 C C . ARG A 1 88 ? 5.867 -30.359 16.25 1 83.38 88 ARG A C 1
ATOM 732 O O . ARG A 1 88 ? 6.625 -29.5 16.719 1 83.38 88 ARG A O 1
ATOM 739 N N . GLN A 1 89 ? 5.969 -31.578 16.391 1 86.38 89 GLN A N 1
ATOM 740 C CA . GLN A 1 89 ? 7.086 -32.094 17.172 1 86.38 89 GLN A CA 1
ATOM 741 C C . GLN A 1 89 ? 8.422 -31.812 16.484 1 86.38 89 GLN A C 1
ATOM 743 O O . GLN A 1 89 ? 9.445 -31.656 17.156 1 86.38 89 GLN A O 1
ATOM 748 N N . GLN A 1 90 ? 8.359 -31.75 15.219 1 82 90 GLN A N 1
ATOM 749 C CA . GLN A 1 90 ? 9.562 -31.438 14.453 1 82 90 GLN A CA 1
ATOM 750 C C . GLN A 1 90 ? 9.711 -29.938 14.258 1 82 90 GLN A C 1
ATOM 752 O O . GLN A 1 90 ? 10.539 -29.484 13.453 1 82 90 GLN A O 1
ATOM 757 N N . SER A 1 91 ? 8.82 -29.156 14.797 1 76 91 SER A N 1
ATOM 758 C CA . SER A 1 91 ? 8.828 -27.703 14.781 1 76 91 SER A CA 1
ATOM 759 C C . SER A 1 91 ? 8.484 -27.156 13.398 1 76 91 SER A C 1
ATOM 761 O O . SER A 1 91 ? 9.008 -26.125 12.977 1 76 91 SER A O 1
ATOM 763 N N . ILE A 1 92 ? 7.895 -28.078 12.758 1 75.38 92 ILE A N 1
ATOM 764 C CA . ILE A 1 92 ? 7.305 -27.625 11.5 1 75.38 92 ILE A CA 1
ATOM 765 C C . ILE A 1 92 ? 5.844 -27.25 11.727 1 75.38 92 ILE A C 1
ATOM 767 O O . ILE A 1 92 ? 5.004 -28.109 12.008 1 75.38 92 ILE A O 1
ATOM 771 N N . VAL A 1 93 ? 5.652 -26.047 11.859 1 61.31 93 VAL A N 1
ATOM 772 C CA . VAL A 1 93 ? 4.305 -25.594 12.172 1 61.31 93 VAL A CA 1
ATOM 773 C C . VAL A 1 93 ? 3.627 -25.078 10.898 1 61.31 93 VAL A C 1
ATOM 775 O O . VAL A 1 93 ? 4.199 -24.281 10.156 1 61.31 93 VAL A O 1
ATOM 778 N N . PHE A 1 94 ? 2.576 -25.906 10.664 1 62.09 94 PHE A N 1
ATOM 779 C CA . PHE A 1 94 ? 1.776 -25.438 9.539 1 62.09 94 PHE A CA 1
ATOM 780 C C . PHE A 1 94 ? 0.941 -24.219 9.938 1 62.09 94 PHE A C 1
ATOM 782 O O . PHE A 1 94 ? 0.159 -24.281 10.883 1 62.09 94 PHE A O 1
ATOM 789 N N . ARG A 1 95 ? 1.103 -23.25 9.422 1 60.56 95 ARG A N 1
ATOM 790 C CA . ARG A 1 95 ? 0.363 -22.031 9.742 1 60.56 95 ARG A CA 1
ATOM 791 C C . ARG A 1 95 ? -1.003 -22.016 9.062 1 60.56 95 ARG A C 1
ATOM 793 O O . ARG A 1 95 ? -1.915 -21.312 9.5 1 60.56 95 ARG A O 1
ATOM 800 N N . LYS A 1 96 ? -1.149 -23.047 8.312 1 78.12 96 LYS A N 1
ATOM 801 C CA . LYS A 1 96 ? -2.363 -22.953 7.508 1 78.12 96 LYS A CA 1
ATOM 802 C C . LYS A 1 96 ? -3.527 -23.672 8.188 1 78.12 96 LYS A C 1
ATOM 804 O O . LYS A 1 96 ? -3.377 -24.797 8.664 1 78.12 96 LYS A O 1
ATOM 809 N N . THR A 1 97 ? -4.566 -23.047 8.281 1 84.38 97 THR A N 1
ATOM 810 C CA . THR A 1 97 ? -5.805 -23.578 8.852 1 84.38 97 THR A CA 1
ATOM 811 C C . THR A 1 97 ? -6.445 -24.594 7.906 1 84.38 97 THR A C 1
ATOM 813 O O . THR A 1 97 ? -6.043 -24.703 6.746 1 84.38 97 THR A O 1
ATOM 816 N N . ILE A 1 98 ? -7.355 -25.391 8.453 1 88.81 98 ILE A N 1
ATOM 817 C CA . ILE A 1 98 ? -8.094 -26.344 7.637 1 88.81 98 ILE A CA 1
ATOM 818 C C . ILE A 1 98 ? -8.836 -25.609 6.523 1 88.81 98 ILE A C 1
ATOM 820 O O . ILE A 1 98 ? -8.93 -26.109 5.398 1 88.81 98 ILE A O 1
ATOM 824 N N . LYS A 1 99 ? -9.32 -24.469 6.852 1 88.56 99 LYS A N 1
ATOM 825 C CA . LYS A 1 99 ? -10.023 -23.672 5.848 1 88.56 99 LYS A CA 1
ATOM 826 C C . LYS A 1 99 ? -9.094 -23.297 4.695 1 88.56 99 LYS A C 1
ATOM 828 O O . LYS A 1 99 ? -9.492 -23.344 3.529 1 88.56 99 LYS A O 1
ATOM 833 N N . MET A 1 100 ? -7.969 -23 5.031 1 90 100 MET A N 1
ATOM 834 C CA . MET A 1 100 ? -6.984 -22.656 4.008 1 90 100 MET A CA 1
ATOM 835 C C . MET A 1 100 ? -6.648 -23.859 3.148 1 90 100 MET A C 1
ATOM 837 O O . MET A 1 100 ? -6.461 -23.734 1.936 1 90 100 MET A O 1
ATOM 841 N N . ARG A 1 101 ? -6.594 -25 3.775 1 92.56 101 ARG A N 1
ATOM 842 C CA . ARG A 1 101 ? -6.285 -26.219 3.039 1 92.56 101 ARG A CA 1
ATOM 843 C C . ARG A 1 101 ? -7.398 -26.562 2.053 1 92.56 101 ARG A C 1
ATOM 845 O O . ARG A 1 101 ? -7.133 -27.016 0.939 1 92.56 101 ARG A O 1
ATOM 852 N N . HIS A 1 102 ? -8.625 -26.344 2.531 1 94.69 102 HIS A N 1
ATOM 853 C CA . HIS A 1 102 ? -9.742 -26.516 1.614 1 94.69 102 HIS A CA 1
ATOM 854 C C . HIS A 1 102 ? -9.602 -25.625 0.39 1 94.69 102 HIS A C 1
ATOM 856 O O . HIS A 1 102 ? -9.82 -26.062 -0.74 1 94.69 102 HIS A O 1
ATOM 862 N N . GLN A 1 103 ? -9.234 -24.438 0.634 1 94.56 103 GLN A N 1
ATOM 863 C CA . GLN A 1 103 ? -9.078 -23.469 -0.446 1 94.56 103 GLN A CA 1
ATOM 864 C C . GLN A 1 103 ? -7.934 -23.859 -1.373 1 94.56 103 GLN A C 1
ATOM 866 O O . GLN A 1 103 ? -8.055 -23.75 -2.596 1 94.56 103 GLN A O 1
ATOM 871 N N . GLN A 1 104 ? -6.887 -24.297 -0.802 1 94 104 GLN A N 1
ATOM 872 C CA . GLN A 1 104 ? -5.73 -24.703 -1.587 1 94 104 GLN A CA 1
ATOM 873 C C . GLN A 1 104 ? -6.066 -25.906 -2.479 1 94 104 GLN A C 1
ATOM 875 O O . GLN A 1 104 ? -5.66 -25.953 -3.643 1 94 104 GLN A O 1
ATOM 880 N N . ARG A 1 105 ? -6.77 -26.812 -1.949 1 95.81 105 ARG A N 1
ATOM 881 C CA . ARG A 1 105 ? -7.215 -27.953 -2.742 1 95.81 105 ARG A CA 1
ATOM 882 C C . ARG A 1 105 ? -8.086 -27.5 -3.912 1 95.81 105 ARG A C 1
ATOM 884 O O . ARG A 1 105 ? -7.941 -28 -5.027 1 95.81 105 ARG A O 1
ATOM 891 N N . PHE A 1 106 ? -8.938 -26.578 -3.596 1 96.62 106 PHE A N 1
ATOM 892 C CA . PHE A 1 106 ? -9.812 -26.031 -4.633 1 96.62 106 PHE A CA 1
ATOM 893 C C . PHE A 1 106 ? -9 -25.391 -5.746 1 96.62 106 PHE A C 1
ATOM 895 O O . PHE A 1 106 ? -9.266 -25.609 -6.926 1 96.62 106 PHE A O 1
ATOM 902 N N . TRP A 1 107 ? -7.934 -24.641 -5.422 1 96.44 107 TRP A N 1
ATOM 903 C CA . TRP A 1 107 ? -7.062 -23.984 -6.379 1 96.44 107 TRP A CA 1
ATOM 904 C C . TRP A 1 107 ? -6.246 -25 -7.176 1 96.44 107 TRP A C 1
ATOM 906 O O . TRP A 1 107 ? -5.902 -24.75 -8.336 1 96.44 107 TRP A O 1
ATOM 916 N N . ALA A 1 108 ? -5.977 -26.094 -6.602 1 96.06 108 ALA A N 1
ATOM 917 C CA . ALA A 1 108 ? -5.102 -27.094 -7.23 1 96.06 108 ALA A CA 1
ATOM 918 C C . ALA A 1 108 ? -5.762 -27.703 -8.461 1 96.06 108 ALA A C 1
ATOM 920 O O . ALA A 1 108 ? -5.078 -28.078 -9.414 1 96.06 108 ALA A O 1
ATOM 921 N N . LYS A 1 109 ? -7.086 -27.781 -8.445 1 91.69 109 LYS A N 1
ATOM 922 C CA . LYS A 1 109 ? -7.703 -28.469 -9.578 1 91.69 109 LYS A CA 1
ATOM 923 C C . LYS A 1 109 ? -9.117 -27.953 -9.82 1 91.69 109 LYS A C 1
ATOM 925 O O . LYS A 1 109 ? -9.391 -27.328 -10.852 1 91.69 109 LYS A O 1
ATOM 930 N N . ASP A 1 110 ? -10.039 -27.812 -8.828 1 93.81 110 ASP A N 1
ATOM 931 C CA . ASP A 1 110 ? -11.484 -27.688 -9.023 1 93.81 110 ASP A CA 1
ATOM 932 C C . ASP A 1 110 ? -11.836 -26.281 -9.539 1 93.81 110 ASP A C 1
ATOM 934 O O . ASP A 1 110 ? -12.75 -26.141 -10.352 1 93.81 110 ASP A O 1
ATOM 938 N N . ILE A 1 111 ? -11.164 -25.266 -9.086 1 95 111 ILE A N 1
ATOM 939 C CA . ILE A 1 111 ? -11.523 -23.891 -9.453 1 95 111 ILE A CA 1
ATOM 940 C C . ILE A 1 111 ? -11.328 -23.703 -10.953 1 95 111 ILE A C 1
ATOM 942 O O . ILE A 1 111 ? -12.031 -22.891 -11.57 1 95 111 ILE A O 1
ATOM 946 N N . LEU A 1 112 ? -10.492 -24.438 -11.562 1 94.12 112 LEU A N 1
ATOM 947 C CA . LEU A 1 112 ? -10.125 -24.25 -12.969 1 94.12 112 LEU A CA 1
ATOM 948 C C . LEU A 1 112 ? -11.164 -24.891 -13.883 1 94.12 112 LEU A C 1
ATOM 950 O O . LEU A 1 112 ? -11.125 -24.688 -15.102 1 94.12 112 LEU A O 1
ATOM 954 N N . PHE A 1 113 ? -12.156 -25.578 -13.242 1 92.75 113 PHE A N 1
ATOM 955 C CA . PHE A 1 113 ? -13.148 -26.312 -14.023 1 92.75 113 PHE A CA 1
ATOM 956 C C . PHE A 1 113 ? -14.547 -25.734 -13.789 1 92.75 113 PHE A C 1
ATOM 958 O O . PHE A 1 113 ? -15.531 -26.281 -14.289 1 92.75 113 PHE A O 1
ATOM 965 N N . ILE A 1 114 ? -14.641 -24.672 -13.117 1 95.44 114 ILE A N 1
ATOM 966 C CA . ILE A 1 114 ? -15.969 -24.141 -12.852 1 95.44 114 ILE A CA 1
ATOM 967 C C . ILE A 1 114 ? -16.562 -23.594 -14.141 1 95.44 114 ILE A C 1
ATOM 969 O O . ILE A 1 114 ? -15.836 -23.188 -15.055 1 95.44 114 ILE A O 1
ATOM 973 N N . GLU A 1 115 ? -17.812 -23.516 -14.172 1 95.75 115 GLU A N 1
ATOM 974 C CA . GLU A 1 115 ? -18.547 -23.156 -15.375 1 95.75 115 GLU A CA 1
ATOM 975 C C . GLU A 1 115 ? -18.203 -21.75 -15.852 1 95.75 115 GLU A C 1
ATOM 977 O O . GLU A 1 115 ? -18.094 -21.5 -17.047 1 95.75 115 GLU A O 1
ATOM 982 N N . GLN A 1 116 ? -18 -20.828 -14.961 1 96.62 116 GLN A N 1
ATOM 983 C CA . GLN A 1 116 ? -17.766 -19.422 -15.305 1 96.62 116 GLN A CA 1
ATOM 984 C C . GLN A 1 116 ? -16.438 -19.234 -16.031 1 96.62 116 GLN A C 1
ATOM 986 O O . GLN A 1 116 ? -16.219 -18.234 -16.703 1 96.62 116 GLN A O 1
ATOM 991 N N . LEU A 1 117 ? -15.562 -20.25 -15.891 1 97.06 117 LEU A N 1
ATOM 992 C CA . LEU A 1 117 ? -14.242 -20.156 -16.516 1 97.06 117 LEU A CA 1
ATOM 993 C C . LEU A 1 117 ? -14.242 -20.797 -17.891 1 97.06 117 LEU A C 1
ATOM 995 O O . LEU A 1 117 ? -13.297 -20.625 -18.656 1 97.06 117 LEU A O 1
ATOM 999 N N . ALA A 1 118 ? -15.297 -21.469 -18.297 1 96.19 118 ALA A N 1
ATOM 1000 C CA . ALA A 1 118 ? -15.344 -22.297 -19.5 1 96.19 118 ALA A CA 1
ATOM 1001 C C . ALA A 1 118 ? -15.117 -21.453 -20.75 1 96.19 118 ALA A C 1
ATOM 1003 O O . ALA A 1 118 ? -14.562 -21.938 -21.734 1 96.19 118 ALA A O 1
ATOM 1004 N N . LYS A 1 119 ? -15.484 -20.25 -20.719 1 96.75 119 LYS A N 1
ATOM 1005 C CA . LYS A 1 119 ? -15.461 -19.406 -21.906 1 96.75 119 LYS A CA 1
ATOM 1006 C C . LYS A 1 119 ? -14.086 -18.766 -22.094 1 96.75 119 LYS A C 1
ATOM 1008 O O . LYS A 1 119 ? -13.836 -18.094 -23.094 1 96.75 119 LYS A O 1
ATOM 1013 N N . TYR A 1 120 ? -13.219 -18.922 -21.141 1 98.06 120 TYR A N 1
ATOM 1014 C CA . TYR A 1 120 ? -11.93 -18.25 -21.203 1 98.06 120 TYR A CA 1
ATOM 1015 C C . TYR A 1 120 ? -10.82 -19.203 -21.609 1 98.06 120 TYR A C 1
ATOM 1017 O O . TYR A 1 120 ? -10.906 -20.406 -21.359 1 98.06 120 TYR A O 1
ATOM 1025 N N . ASP A 1 121 ? -9.797 -18.672 -22.203 1 98.12 121 ASP A N 1
ATOM 1026 C CA . ASP A 1 121 ? -8.625 -19.438 -22.609 1 98.12 121 ASP A CA 1
ATOM 1027 C C . ASP A 1 121 ? -7.496 -19.297 -21.594 1 98.12 121 ASP A C 1
ATOM 1029 O O . ASP A 1 121 ? -6.688 -20.219 -21.422 1 98.12 121 ASP A O 1
ATOM 1033 N N . TYR A 1 122 ? -7.422 -18.094 -20.969 1 98.62 122 TYR A N 1
ATOM 1034 C CA . TYR A 1 122 ? -6.359 -17.797 -20.016 1 98.62 122 TYR A CA 1
ATOM 1035 C C . TYR A 1 122 ? -6.93 -17.219 -18.734 1 98.62 122 TYR A C 1
ATOM 1037 O O . TYR A 1 122 ? -8.008 -16.625 -18.734 1 98.62 122 TYR A O 1
ATOM 1045 N N . PHE A 1 123 ? -6.215 -17.484 -17.672 1 98.56 123 PHE A N 1
ATOM 1046 C CA . PHE A 1 123 ? -6.52 -16.812 -16.422 1 98.56 123 PHE A CA 1
ATOM 1047 C C . PHE A 1 123 ? -5.266 -16.172 -15.828 1 98.56 123 PHE A C 1
ATOM 1049 O O . PHE A 1 123 ? -4.148 -16.609 -16.109 1 98.56 123 PHE A O 1
ATOM 1056 N N . MET A 1 124 ? -5.43 -15.141 -15.172 1 98.5 124 MET A N 1
ATOM 1057 C CA . MET A 1 124 ? -4.426 -14.555 -14.289 1 98.5 124 MET A CA 1
ATOM 1058 C C . MET A 1 124 ? -4.898 -14.57 -12.844 1 98.5 124 MET A C 1
ATOM 1060 O O . MET A 1 124 ? -5.918 -13.961 -12.508 1 98.5 124 MET A O 1
ATOM 1064 N N . ARG A 1 125 ? -4.176 -15.273 -12.078 1 97.88 125 ARG A N 1
ATOM 1065 C CA . ARG A 1 125 ? -4.465 -15.297 -10.641 1 97.88 125 ARG A CA 1
ATOM 1066 C C . ARG A 1 125 ? -3.713 -14.195 -9.914 1 97.88 125 ARG A C 1
ATOM 1068 O O . ARG A 1 125 ? -2.523 -13.984 -10.156 1 97.88 125 ARG A O 1
ATOM 1075 N N . ILE A 1 126 ? -4.422 -13.516 -9.078 1 95.81 126 ILE A N 1
ATOM 1076 C CA . ILE A 1 126 ? -3.785 -12.617 -8.125 1 95.81 126 ILE A CA 1
ATOM 1077 C C . ILE A 1 126 ? -4.539 -12.648 -6.797 1 95.81 126 ILE A C 1
ATOM 1079 O O . ILE A 1 126 ? -5.754 -12.422 -6.758 1 95.81 126 ILE A O 1
ATOM 1083 N N . ASP A 1 127 ? -3.863 -12.969 -5.77 1 95.19 127 ASP A N 1
ATOM 1084 C CA . ASP A 1 127 ? -4.508 -13.133 -4.469 1 95.19 127 ASP A CA 1
ATOM 1085 C C . ASP A 1 127 ? -4.719 -11.789 -3.783 1 95.19 127 ASP A C 1
ATOM 1087 O O . ASP A 1 127 ? -3.945 -10.852 -3.986 1 95.19 127 ASP A O 1
ATOM 1091 N N . PRO A 1 128 ? -5.789 -11.734 -2.922 1 96 128 PRO A N 1
ATOM 1092 C CA . PRO A 1 128 ? -5.922 -10.539 -2.084 1 96 128 PRO A CA 1
ATOM 1093 C C . PRO A 1 128 ? -4.68 -10.273 -1.237 1 96 128 PRO A C 1
ATOM 1095 O O . PRO A 1 128 ? -4.172 -11.18 -0.572 1 96 128 PRO A O 1
ATOM 1098 N N . GLY A 1 129 ? -4.215 -9.055 -1.329 1 93.88 129 GLY A N 1
ATOM 1099 C CA . GLY A 1 129 ? -3.027 -8.711 -0.567 1 93.88 129 GLY A CA 1
ATOM 1100 C C . GLY A 1 129 ? -1.772 -8.641 -1.416 1 93.88 129 GLY A C 1
ATOM 1101 O O . GLY A 1 129 ? -0.738 -8.148 -0.967 1 93.88 129 GLY A O 1
ATOM 1102 N N . VAL A 1 130 ? -1.862 -9.164 -2.629 1 94.81 130 VAL A N 1
ATOM 1103 C CA . VAL A 1 130 ? -0.744 -9.062 -3.559 1 94.81 130 VAL A CA 1
ATOM 1104 C C . VAL A 1 130 ? -0.818 -7.727 -4.305 1 94.81 130 VAL A C 1
ATOM 1106 O O . VAL A 1 130 ? -1.875 -7.355 -4.816 1 94.81 130 VAL A O 1
ATOM 1109 N N . LEU A 1 131 ? 0.329 -7.016 -4.328 1 95.12 131 LEU A N 1
ATOM 1110 C CA . LEU A 1 131 ? 0.387 -5.719 -4.996 1 95.12 131 LEU A CA 1
ATOM 1111 C C . LEU A 1 131 ? 1.415 -5.73 -6.121 1 95.12 131 LEU A C 1
ATOM 1113 O O . LEU A 1 131 ? 2.488 -6.324 -5.98 1 95.12 131 LEU A O 1
ATOM 1117 N N . LEU A 1 132 ? 1.094 -5.02 -7.207 1 96 132 LEU A N 1
ATOM 1118 C CA . LEU A 1 132 ? 2.074 -4.715 -8.242 1 96 132 LEU A CA 1
ATOM 1119 C C . LEU A 1 132 ? 2.799 -3.408 -7.938 1 96 132 LEU A C 1
ATOM 1121 O O . LEU A 1 132 ? 2.162 -2.391 -7.656 1 96 132 LEU A O 1
ATOM 1125 N N . TYR A 1 133 ? 4.105 -3.42 -8.078 1 96 133 TYR A N 1
ATOM 1126 C CA . TYR A 1 133 ? 4.906 -2.264 -7.695 1 96 133 TYR A CA 1
ATOM 1127 C C . TYR A 1 133 ? 5.32 -1.455 -8.922 1 96 133 TYR A C 1
ATOM 1129 O O . TYR A 1 133 ? 5.793 -0.323 -8.797 1 96 133 TYR A O 1
ATOM 1137 N N . CYS A 1 134 ? 5.23 -2.037 -10.07 1 97.25 134 CYS A N 1
ATOM 1138 C CA . CYS A 1 134 ? 5.645 -1.374 -11.305 1 97.25 134 CYS A CA 1
ATOM 1139 C C . CYS A 1 134 ? 4.52 -1.37 -12.328 1 97.25 134 CYS A C 1
ATOM 1141 O O . CYS A 1 134 ? 3.672 -2.266 -12.328 1 97.25 134 CYS A O 1
ATOM 1143 N N . ASP A 1 135 ? 4.543 -0.37 -13.148 1 96.81 135 ASP A N 1
ATOM 1144 C CA . ASP A 1 135 ? 3.619 -0.387 -14.273 1 96.81 135 ASP A CA 1
ATOM 1145 C C . ASP A 1 135 ? 3.926 -1.55 -15.219 1 96.81 135 ASP A C 1
ATOM 1147 O O . ASP A 1 135 ? 5.09 -1.831 -15.508 1 96.81 135 ASP A O 1
ATOM 1151 N N . VAL A 1 136 ? 2.889 -2.227 -15.602 1 96.19 136 VAL A N 1
ATOM 1152 C CA . VAL A 1 136 ? 3.029 -3.309 -16.578 1 96.19 136 VAL A CA 1
ATOM 1153 C C . VAL A 1 136 ? 2.66 -2.805 -17.969 1 96.19 136 VAL A C 1
ATOM 1155 O O . VAL A 1 136 ? 1.48 -2.613 -18.266 1 96.19 136 VAL A O 1
ATOM 1158 N N . ASN A 1 137 ? 3.596 -2.684 -18.828 1 92.88 137 ASN A N 1
ATOM 1159 C CA . ASN A 1 137 ? 3.398 -2.016 -20.109 1 92.88 137 ASN A CA 1
ATOM 1160 C C . ASN A 1 137 ? 3.223 -3.02 -21.25 1 92.88 137 ASN A C 1
ATOM 1162 O O . ASN A 1 137 ? 3.533 -2.721 -22.406 1 92.88 137 ASN A O 1
ATOM 1166 N N . PHE A 1 138 ? 2.867 -4.16 -20.906 1 95.38 138 PHE A N 1
ATOM 1167 C CA . PHE A 1 138 ? 2.488 -5.176 -21.875 1 95.38 138 PHE A CA 1
ATOM 1168 C C . PHE A 1 138 ? 1.26 -5.945 -21.406 1 95.38 138 PHE A C 1
ATOM 1170 O O . PHE A 1 138 ? 0.906 -5.902 -20.234 1 95.38 138 PHE A O 1
ATOM 1177 N N . ASP A 1 139 ? 0.611 -6.578 -22.328 1 97.31 139 ASP A N 1
ATOM 1178 C 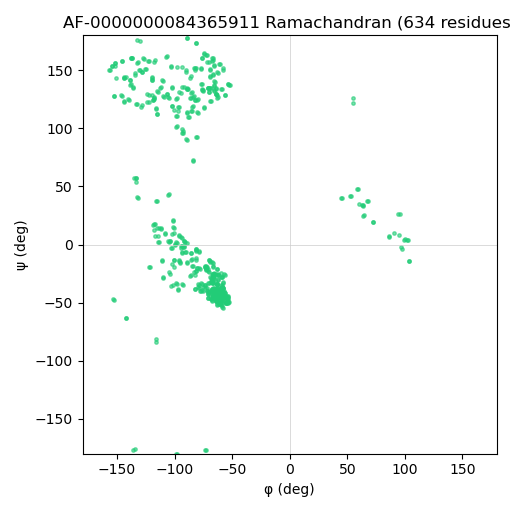CA . ASP A 1 139 ? -0.568 -7.387 -22.047 1 97.31 139 ASP A CA 1
ATOM 1179 C C . ASP A 1 139 ? -0.181 -8.828 -21.734 1 97.31 139 ASP A C 1
ATOM 1181 O O . ASP A 1 139 ? 0.285 -9.555 -22.609 1 97.31 139 ASP A O 1
ATOM 1185 N N . PHE A 1 140 ? -0.403 -9.273 -20.516 1 97.56 140 PHE A N 1
ATOM 1186 C CA . PHE A 1 140 ? -0.027 -10.617 -20.094 1 97.56 140 PHE A CA 1
ATOM 1187 C C . PHE A 1 140 ? -0.626 -11.672 -21.016 1 97.56 140 PHE A C 1
ATOM 1189 O O . PHE A 1 140 ? 0.066 -12.594 -21.453 1 97.56 140 PHE A O 1
ATOM 1196 N N . PHE A 1 141 ? -1.909 -11.539 -21.312 1 98.5 141 PHE A N 1
ATOM 1197 C CA . PHE A 1 141 ? -2.615 -12.555 -22.078 1 98.5 141 PHE A CA 1
ATOM 1198 C C . PHE A 1 141 ? -2.16 -12.547 -23.531 1 98.5 141 PHE A C 1
ATOM 1200 O O . PHE A 1 141 ? -1.987 -13.609 -24.141 1 98.5 141 PHE A O 1
ATOM 1207 N N . LYS A 1 142 ? -2.02 -11.406 -24.047 1 98.19 142 LYS A N 1
ATOM 1208 C CA . LYS A 1 142 ? -1.49 -11.312 -25.406 1 98.19 142 LYS A CA 1
ATOM 1209 C C . LYS A 1 142 ? -0.093 -11.922 -25.5 1 98.19 142 LYS A C 1
ATOM 1211 O O . LYS A 1 142 ? 0.226 -12.617 -26.453 1 98.19 142 LYS A O 1
ATOM 1216 N N . PHE A 1 143 ? 0.709 -11.602 -24.531 1 97.56 143 PHE A N 1
ATOM 1217 C CA . PHE A 1 143 ? 2.047 -12.18 -24.5 1 97.56 143 PHE A CA 1
ATOM 1218 C C . PHE A 1 143 ? 1.98 -13.703 -24.516 1 97.56 143 PHE A C 1
ATOM 1220 O O . PHE A 1 143 ? 2.691 -14.352 -25.281 1 97.56 143 PHE A O 1
ATOM 1227 N N . MET A 1 144 ? 1.163 -14.25 -23.656 1 98.31 144 MET A N 1
ATOM 1228 C CA . MET A 1 144 ? 1.012 -15.703 -23.578 1 98.31 144 MET A CA 1
ATOM 1229 C C . MET A 1 144 ? 0.602 -16.281 -24.922 1 98.31 144 MET A C 1
ATOM 1231 O O . MET A 1 144 ? 1.147 -17.297 -25.359 1 98.31 144 MET A O 1
ATOM 1235 N N . THR A 1 145 ? -0.337 -15.648 -25.578 1 98 145 THR A N 1
ATOM 1236 C CA . THR A 1 145 ? -0.846 -16.125 -26.859 1 98 145 THR A CA 1
ATOM 1237 C C . THR A 1 145 ? 0.222 -16 -27.953 1 98 145 THR A C 1
ATOM 1239 O O . THR A 1 145 ? 0.52 -16.969 -28.641 1 98 145 THR A O 1
ATOM 1242 N N . GLU A 1 146 ? 0.836 -14.891 -28.016 1 97.94 146 GLU A N 1
ATOM 1243 C CA . GLU A 1 146 ? 1.788 -14.602 -29.078 1 97.94 146 GLU A CA 1
ATOM 1244 C C . GLU A 1 146 ? 3.035 -15.477 -28.953 1 97.94 146 GLU A C 1
ATOM 1246 O O . GLU A 1 146 ? 3.631 -15.859 -29.969 1 97.94 146 GLU A O 1
ATOM 1251 N N . HIS A 1 147 ? 3.385 -15.789 -27.766 1 97.75 147 HIS A N 1
ATOM 1252 C CA . HIS A 1 147 ? 4.605 -16.562 -27.562 1 97.75 147 HIS A CA 1
ATOM 1253 C C . HIS A 1 147 ? 4.293 -18.016 -27.234 1 97.75 147 HIS A C 1
ATOM 1255 O O . HIS A 1 147 ? 5.188 -18.781 -26.875 1 97.75 147 HIS A O 1
ATOM 1261 N N . GLN A 1 148 ? 3.055 -18.344 -27.25 1 97.5 148 GLN A N 1
ATOM 1262 C CA . GLN A 1 148 ? 2.57 -19.719 -27.047 1 97.5 148 GLN A CA 1
ATOM 1263 C C . GLN A 1 148 ? 3.016 -20.25 -25.688 1 97.5 148 GLN A C 1
ATOM 1265 O O . GLN A 1 148 ? 3.561 -21.359 -25.609 1 97.5 148 GLN A O 1
ATOM 1270 N N . ARG A 1 149 ? 2.805 -19.422 -24.719 1 98.56 149 ARG A N 1
ATOM 1271 C CA . ARG A 1 149 ? 3.148 -19.844 -23.359 1 98.56 149 ARG A CA 1
ATOM 1272 C C . ARG A 1 149 ? 1.971 -20.531 -22.688 1 98.56 149 ARG A C 1
ATOM 1274 O O . ARG A 1 149 ? 0.813 -20.203 -22.953 1 98.56 149 ARG A O 1
ATOM 1281 N N . THR A 1 150 ? 2.307 -21.438 -21.812 1 98.69 150 THR A N 1
ATOM 1282 C CA . THR A 1 150 ? 1.304 -22.188 -21.062 1 98.69 150 THR A CA 1
ATOM 1283 C C . THR A 1 150 ? 1.18 -21.656 -19.641 1 98.69 150 THR A C 1
ATOM 1285 O O . THR A 1 150 ? 0.087 -21.641 -19.062 1 98.69 150 THR A O 1
ATOM 1288 N N . TYR A 1 151 ? 2.283 -21.234 -19.078 1 98.75 151 TYR A N 1
ATOM 1289 C CA . TYR A 1 151 ? 2.322 -20.859 -17.672 1 98.75 151 TYR A CA 1
ATOM 1290 C C . TYR A 1 151 ? 3.291 -19.703 -17.438 1 98.75 151 TYR A C 1
ATOM 1292 O O . TYR A 1 151 ? 4.414 -19.719 -17.938 1 98.75 151 TYR A O 1
ATOM 1300 N N . GLY A 1 152 ? 2.797 -18.75 -16.812 1 98.25 152 GLY A N 1
ATOM 1301 C CA . GLY A 1 152 ? 3.611 -17.625 -16.375 1 98.25 152 GLY A CA 1
ATOM 1302 C C . GLY A 1 152 ? 3.607 -17.438 -14.867 1 98.25 152 GLY A C 1
ATOM 1303 O O . GLY A 1 152 ? 2.574 -17.609 -14.211 1 98.25 152 GLY A O 1
ATOM 1304 N N . PHE A 1 153 ? 4.801 -17.078 -14.336 1 96.62 153 PHE A N 1
ATOM 1305 C CA . PHE A 1 153 ? 4.91 -16.906 -12.891 1 96.62 153 PHE A CA 1
ATOM 1306 C C . PHE A 1 153 ? 5.727 -15.656 -12.555 1 96.62 153 PHE A C 1
ATOM 1308 O O . PHE A 1 153 ? 6.434 -15.125 -13.414 1 96.62 153 PHE A O 1
ATOM 1315 N N . GLY A 1 154 ? 5.504 -15.242 -11.32 1 93.06 154 GLY A N 1
ATOM 1316 C CA . GLY A 1 154 ? 6.227 -14.062 -10.867 1 93.06 154 GLY A CA 1
ATOM 1317 C C . GLY A 1 154 ? 7.371 -14.391 -9.93 1 93.06 154 GLY A C 1
ATOM 1318 O O . GLY A 1 154 ? 8.328 -13.609 -9.812 1 93.06 154 GLY A O 1
ATOM 1319 N N . PHE A 1 155 ? 7.23 -15.547 -9.25 1 93.19 155 PHE A N 1
ATOM 1320 C CA . PHE A 1 155 ? 8.234 -15.922 -8.258 1 93.19 155 PHE A CA 1
ATOM 1321 C C . PHE A 1 155 ? 8.281 -17.438 -8.078 1 93.19 155 PHE A C 1
ATOM 1323 O O . PHE A 1 155 ? 7.324 -18.141 -8.422 1 93.19 155 PHE A O 1
ATOM 1330 N N . ALA A 1 156 ? 9.438 -17.891 -7.672 1 95.31 156 ALA A N 1
ATOM 1331 C CA . ALA A 1 156 ? 9.625 -19.297 -7.324 1 95.31 156 ALA A CA 1
ATOM 1332 C C . ALA A 1 156 ? 10.469 -19.438 -6.059 1 95.31 156 ALA A C 1
ATOM 1334 O O . ALA A 1 156 ? 11.453 -18.719 -5.871 1 95.31 156 ALA A O 1
ATOM 1335 N N . MET A 1 157 ? 10.031 -20.344 -5.238 1 93.94 157 MET A N 1
ATOM 1336 C CA . MET A 1 157 ? 10.695 -20.484 -3.945 1 93.94 157 MET A CA 1
ATOM 1337 C C . MET A 1 157 ? 10.711 -21.938 -3.492 1 93.94 157 MET A C 1
ATOM 1339 O O . MET A 1 157 ? 9.867 -22.734 -3.908 1 93.94 157 MET A O 1
ATOM 1343 N N . LYS A 1 158 ? 11.648 -22.156 -2.625 1 93.06 158 LYS A N 1
ATOM 1344 C CA . LYS A 1 158 ? 11.695 -23.469 -1.985 1 93.06 158 LYS A CA 1
ATOM 1345 C C . LYS A 1 158 ? 10.625 -23.594 -0.907 1 93.06 158 LYS A C 1
ATOM 1347 O O . LYS A 1 158 ? 10.359 -22.641 -0.174 1 93.06 158 LYS A O 1
ATOM 1352 N N . GLY A 1 159 ? 10.039 -24.766 -0.94 1 87.94 159 GLY A N 1
ATOM 1353 C CA . GLY A 1 159 ? 9.211 -25.078 0.213 1 87.94 159 GLY A CA 1
ATOM 1354 C C . GLY A 1 159 ? 10.016 -25.422 1.453 1 87.94 159 GLY A C 1
ATOM 1355 O O . GLY A 1 159 ? 11.234 -25.594 1.378 1 87.94 159 GLY A O 1
ATOM 1356 N N . LYS A 1 160 ? 9.344 -25.391 2.523 1 78.25 160 LYS A N 1
ATOM 1357 C CA . LYS A 1 160 ? 10.031 -25.75 3.758 1 78.25 160 LYS A CA 1
ATOM 1358 C C . LYS A 1 160 ? 10.477 -27.219 3.729 1 78.25 160 LYS A C 1
ATOM 1360 O O . LYS A 1 160 ? 9.672 -28.109 3.422 1 78.25 160 LYS A O 1
ATOM 1365 N N . GLN A 1 161 ? 11.711 -27.312 4.047 1 72.62 161 GLN A N 1
ATOM 1366 C CA . GLN A 1 161 ? 12.258 -28.672 4.059 1 72.62 161 GLN A CA 1
ATOM 1367 C C . GLN A 1 161 ? 11.516 -29.562 5.051 1 72.62 161 GLN A C 1
ATOM 1369 O O . GLN A 1 161 ? 11.188 -29.125 6.156 1 72.62 161 GLN A O 1
ATOM 1374 N N . GLY A 1 162 ? 11.211 -30.672 4.617 1 76.94 162 GLY A N 1
ATOM 1375 C CA . GLY A 1 162 ? 10.57 -31.641 5.512 1 76.94 162 GLY A CA 1
ATOM 1376 C C . GLY A 1 162 ? 9.062 -31.656 5.391 1 76.94 162 GLY A C 1
ATOM 1377 O O . GLY A 1 162 ? 8.398 -32.531 5.957 1 76.94 162 GLY A O 1
ATOM 1378 N N . THR A 1 163 ? 8.578 -30.797 4.559 1 79.75 163 THR A N 1
ATOM 1379 C CA . THR A 1 163 ? 7.125 -30.703 4.512 1 79.75 163 THR A CA 1
ATOM 1380 C C . THR A 1 163 ? 6.562 -31.562 3.381 1 79.75 163 THR A C 1
ATOM 1382 O O . THR A 1 163 ? 5.348 -31.625 3.182 1 79.75 163 THR A O 1
ATOM 1385 N N . PHE A 1 164 ? 7.453 -32.312 2.791 1 87.94 164 PHE A N 1
ATOM 1386 C CA . PHE A 1 164 ? 7 -33.125 1.67 1 87.94 164 PHE A CA 1
ATOM 1387 C C . PHE A 1 164 ? 7.523 -34.562 1.791 1 87.94 164 PHE A C 1
ATOM 1389 O O . PHE A 1 164 ? 8.109 -35.094 0.849 1 87.94 164 PHE A O 1
ATOM 1396 N N . PRO A 1 165 ? 7.258 -35.156 2.77 1 89.69 165 PRO A N 1
ATOM 1397 C CA . PRO A 1 165 ? 7.895 -36.469 2.939 1 89.69 165 PRO A CA 1
ATOM 1398 C C . PRO A 1 165 ? 7.414 -37.5 1.92 1 89.69 165 PRO A C 1
ATOM 1400 O O . PRO A 1 165 ? 8.172 -38.406 1.542 1 89.69 165 PRO A O 1
ATOM 1403 N N . SER A 1 166 ? 6.223 -37.438 1.489 1 94.25 166 SER A N 1
ATOM 1404 C CA . SER A 1 166 ? 5.715 -38.469 0.612 1 94.25 166 SER A CA 1
ATOM 1405 C C . SER A 1 166 ? 5.488 -37.969 -0.803 1 94.25 166 SER A C 1
ATOM 1407 O O . SER A 1 166 ? 5.277 -38.75 -1.731 1 94.25 166 SER A O 1
ATOM 1409 N N . LEU A 1 167 ? 5.492 -36.688 -1.003 1 95.81 167 LEU A N 1
ATOM 1410 C CA . LEU A 1 167 ? 5.109 -36.094 -2.268 1 95.81 167 LEU A CA 1
ATOM 1411 C C . LEU A 1 167 ? 5.898 -36.688 -3.428 1 95.81 167 LEU A C 1
ATOM 1413 O O . LEU A 1 167 ? 5.32 -37.062 -4.445 1 95.81 167 LEU A O 1
ATOM 1417 N N . TRP A 1 168 ? 7.195 -36.719 -3.225 1 96.44 168 TRP A N 1
ATOM 1418 C CA . TRP A 1 168 ? 8.031 -37.094 -4.359 1 96.44 168 TRP A CA 1
ATOM 1419 C C . TRP A 1 168 ? 7.891 -38.594 -4.676 1 96.44 168 TRP A C 1
ATOM 1421 O O . TRP A 1 168 ? 7.902 -38.969 -5.848 1 96.44 168 TRP A O 1
ATOM 1431 N N . ASP A 1 169 ? 7.77 -39.406 -3.654 1 97 169 ASP A N 1
ATOM 1432 C CA . ASP A 1 169 ? 7.496 -40.812 -3.904 1 97 169 ASP A CA 1
ATOM 1433 C C . ASP A 1 169 ? 6.219 -41 -4.723 1 97 169 ASP A C 1
ATOM 1435 O O . ASP A 1 169 ? 6.184 -41.781 -5.672 1 97 169 ASP A O 1
ATOM 1439 N N . ASP A 1 170 ? 5.23 -40.281 -4.324 1 97.12 170 ASP A N 1
ATOM 1440 C CA . ASP A 1 170 ? 3.965 -40.344 -5.051 1 97.12 170 ASP A CA 1
ATOM 1441 C C . ASP A 1 170 ? 4.133 -39.812 -6.477 1 97.12 170 ASP A C 1
ATOM 1443 O O . ASP A 1 170 ? 3.553 -40.375 -7.414 1 97.12 170 ASP A O 1
ATOM 1447 N N . THR A 1 171 ? 4.906 -38.781 -6.656 1 97.94 171 THR A N 1
ATOM 1448 C CA . THR A 1 171 ? 5.16 -38.219 -7.977 1 97.94 171 THR A CA 1
ATOM 1449 C C . THR A 1 171 ? 5.906 -39.219 -8.859 1 97.94 171 THR A C 1
ATOM 1451 O O . THR A 1 171 ? 5.543 -39.406 -10.023 1 97.94 171 THR A O 1
ATOM 1454 N N . LEU A 1 172 ? 6.902 -39.844 -8.297 1 97.81 172 LEU A N 1
ATOM 1455 C CA . LEU A 1 172 ? 7.66 -40.844 -9.047 1 97.81 172 LEU A CA 1
ATOM 1456 C C . LEU A 1 172 ? 6.766 -42 -9.453 1 97.81 172 LEU A C 1
ATOM 1458 O O . LEU A 1 172 ? 6.898 -42.531 -10.555 1 97.81 172 LEU A O 1
ATOM 1462 N N . ALA A 1 173 ? 5.941 -42.406 -8.578 1 98 173 ALA A N 1
ATOM 1463 C CA . ALA A 1 173 ? 4.988 -43.469 -8.906 1 98 173 ALA A CA 1
ATOM 1464 C C . ALA A 1 173 ? 4.109 -43.062 -10.086 1 98 173 ALA A C 1
ATOM 1466 O O . ALA A 1 173 ? 3.869 -43.875 -10.992 1 98 173 ALA A O 1
ATOM 1467 N N . TYR A 1 174 ? 3.607 -41.875 -10.062 1 98.19 174 TYR A N 1
ATOM 1468 C CA . TYR A 1 174 ? 2.816 -41.375 -11.18 1 98.19 174 TYR A CA 1
ATOM 1469 C C . TYR A 1 174 ? 3.604 -41.438 -12.484 1 98.19 174 TYR A C 1
ATOM 1471 O O . TYR A 1 174 ? 3.082 -41.875 -13.508 1 98.19 174 TYR A O 1
ATOM 1479 N N . ILE A 1 175 ? 4.832 -40.938 -12.438 1 98 175 ILE A N 1
ATOM 1480 C CA . ILE A 1 175 ? 5.68 -40.906 -13.625 1 98 175 ILE A CA 1
ATOM 1481 C C . ILE A 1 175 ? 5.832 -42.312 -14.172 1 98 175 ILE A C 1
ATOM 1483 O O . ILE A 1 175 ? 5.711 -42.562 -15.383 1 98 175 ILE A O 1
ATOM 1487 N N . LYS A 1 176 ? 6.074 -43.25 -13.289 1 97.81 176 LYS A N 1
ATOM 1488 C CA . LYS A 1 176 ? 6.258 -44.656 -13.672 1 97.81 176 LYS A CA 1
ATOM 1489 C C . LYS A 1 176 ? 4.988 -45.219 -14.305 1 97.81 176 LYS A C 1
ATOM 1491 O O . LYS A 1 176 ? 5.055 -45.938 -15.297 1 97.81 176 LYS A O 1
ATOM 1496 N N . GLU A 1 177 ? 3.924 -44.844 -13.789 1 98.06 177 GLU A N 1
ATOM 1497 C CA . GLU A 1 177 ? 2.641 -45.375 -14.242 1 98.06 177 GLU A CA 1
ATOM 1498 C C . GLU A 1 177 ? 2.168 -44.656 -15.516 1 98.06 177 GLU A C 1
ATOM 1500 O O . GLU A 1 177 ? 1.326 -45.188 -16.25 1 98.06 177 GLU A O 1
ATOM 1505 N N . ASN A 1 178 ? 2.645 -43.5 -15.734 1 97.75 178 ASN A N 1
ATOM 1506 C CA . ASN A 1 178 ? 2.17 -42.719 -16.859 1 97.75 178 ASN A CA 1
ATOM 1507 C C . ASN A 1 178 ? 3.328 -42.062 -17.625 1 97.75 178 ASN A C 1
ATOM 1509 O O . ASN A 1 178 ? 3.338 -40.875 -17.859 1 97.75 178 ASN A O 1
ATOM 1513 N N . PRO A 1 179 ? 4.25 -42.812 -18.094 1 97.31 179 PRO A N 1
ATOM 1514 C CA . PRO A 1 179 ? 5.434 -42.281 -18.766 1 97.31 179 PRO A CA 1
ATOM 1515 C C . PRO A 1 179 ? 5.082 -41.438 -20 1 97.31 179 PRO A C 1
ATOM 1517 O O . PRO A 1 179 ? 5.793 -40.5 -20.328 1 97.31 179 PRO A O 1
ATOM 1520 N N . LYS A 1 180 ? 3.959 -41.719 -20.641 1 97.44 180 LYS A N 1
ATOM 1521 C CA . LYS A 1 180 ? 3.568 -41.031 -21.859 1 97.44 180 LYS A CA 1
ATOM 1522 C C . LYS A 1 180 ? 3.119 -39.594 -21.578 1 97.44 180 LYS A C 1
ATOM 1524 O O . LYS A 1 180 ? 3.07 -38.75 -22.484 1 97.44 180 LYS A O 1
ATOM 1529 N N . ASP A 1 181 ? 2.732 -39.312 -20.359 1 98.06 181 ASP A N 1
ATOM 1530 C CA . ASP A 1 181 ? 2.252 -37.969 -19.984 1 98.06 181 ASP A CA 1
ATOM 1531 C C . ASP A 1 181 ? 3.416 -37 -19.766 1 98.06 181 ASP A C 1
ATOM 1533 O O . ASP A 1 181 ? 3.227 -35.781 -19.781 1 98.06 181 ASP A O 1
ATOM 1537 N N . ILE A 1 182 ? 4.605 -37.562 -19.531 1 98.38 182 ILE A N 1
ATOM 1538 C CA . ILE A 1 182 ? 5.762 -36.75 -19.188 1 98.38 182 ILE A CA 1
ATOM 1539 C C . ILE A 1 182 ? 6.387 -36.188 -20.469 1 98.38 182 ILE A C 1
ATOM 1541 O O . ILE A 1 182 ? 6.727 -36.938 -21.375 1 98.38 182 ILE A O 1
ATOM 1545 N N . HIS A 1 183 ? 6.5 -34.938 -20.5 1 98.5 183 HIS A N 1
ATOM 1546 C CA . HIS A 1 183 ? 7.051 -34.312 -21.703 1 98.5 183 HIS A CA 1
ATOM 1547 C C . HIS A 1 183 ? 8.539 -34.625 -21.844 1 98.5 183 HIS A C 1
ATOM 1549 O O . HIS A 1 183 ? 9.281 -34.594 -20.859 1 98.5 183 HIS A O 1
ATOM 1555 N N . GLU A 1 184 ? 8.992 -34.781 -23.031 1 98 184 GLU A N 1
ATOM 1556 C CA . GLU A 1 184 ? 10.391 -35.125 -23.281 1 98 184 GLU A CA 1
ATOM 1557 C C . GLU A 1 184 ? 11.32 -33.969 -22.891 1 98 184 GLU A C 1
ATOM 1559 O O . GLU A 1 184 ? 12.438 -34.219 -22.422 1 98 184 GLU A O 1
ATOM 1564 N N . ASN A 1 185 ? 10.859 -32.781 -23.062 1 98.38 185 ASN A N 1
ATOM 1565 C CA . ASN A 1 185 ? 11.617 -31.594 -22.719 1 98.38 185 ASN A CA 1
ATOM 1566 C C . ASN A 1 185 ? 11.078 -30.938 -21.438 1 98.38 185 ASN A C 1
ATOM 1568 O O . ASN A 1 185 ? 10.938 -29.719 -21.375 1 98.38 185 ASN A O 1
ATOM 1572 N N . ASN A 1 186 ? 10.766 -31.781 -20.453 1 98.31 186 ASN A N 1
ATOM 1573 C CA . ASN A 1 186 ? 10.18 -31.297 -19.203 1 98.31 186 ASN A CA 1
ATOM 1574 C C . ASN A 1 186 ? 11.219 -30.578 -18.359 1 98.31 186 ASN A C 1
ATOM 1576 O O . ASN A 1 186 ? 12.352 -30.359 -18.781 1 98.31 186 ASN A O 1
ATOM 1580 N N . MET A 1 187 ? 10.836 -30.141 -17.141 1 98.38 187 MET A N 1
ATOM 1581 C CA . MET A 1 187 ? 11.68 -29.344 -16.25 1 98.38 187 MET A CA 1
ATOM 1582 C C . MET A 1 187 ? 11.977 -30.109 -14.961 1 98.38 187 MET A C 1
ATOM 1584 O O . MET A 1 187 ? 11.992 -29.531 -13.883 1 98.38 187 MET A O 1
ATOM 1588 N N . ILE A 1 188 ? 12.164 -31.328 -15.062 1 98.06 188 ILE A N 1
ATOM 1589 C CA . ILE A 1 188 ? 12.5 -32.125 -13.883 1 98.06 188 ILE A CA 1
ATOM 1590 C C . ILE A 1 188 ? 13.781 -31.562 -13.258 1 98.06 188 ILE A C 1
ATOM 1592 O O . ILE A 1 188 ? 13.938 -31.594 -12.031 1 98.06 188 ILE A O 1
ATOM 1596 N N . ASP A 1 189 ? 14.656 -31.062 -14.055 1 98.19 189 ASP A N 1
ATOM 1597 C CA . ASP A 1 189 ? 15.914 -30.516 -13.547 1 98.19 189 ASP A CA 1
ATOM 1598 C C . ASP A 1 189 ? 15.68 -29.219 -12.781 1 98.19 189 ASP A C 1
ATOM 1600 O O . ASP A 1 189 ? 16.562 -28.734 -12.062 1 98.19 189 ASP A O 1
ATOM 1604 N N . PHE A 1 190 ? 14.57 -28.594 -12.844 1 98.44 190 PHE A N 1
ATOM 1605 C CA . PHE A 1 190 ? 14.211 -27.453 -12 1 98.44 190 PHE A CA 1
ATOM 1606 C C . PHE A 1 190 ? 13.773 -27.922 -10.617 1 98.44 190 PHE A C 1
ATOM 1608 O O . PHE A 1 190 ? 14.117 -27.297 -9.609 1 98.44 190 PHE A O 1
ATOM 1615 N N . ILE A 1 191 ? 13.078 -29.031 -10.523 1 97.81 191 ILE A N 1
ATOM 1616 C CA . ILE A 1 191 ? 12.453 -29.406 -9.266 1 97.81 191 ILE A CA 1
ATOM 1617 C C . ILE A 1 191 ? 13.25 -30.531 -8.602 1 97.81 191 ILE A C 1
ATOM 1619 O O . ILE A 1 191 ? 12.883 -31.016 -7.527 1 97.81 191 ILE A O 1
ATOM 1623 N N . SER A 1 192 ? 14.32 -30.953 -9.156 1 97.19 192 SER A N 1
ATOM 1624 C CA . SER A 1 192 ? 15.25 -31.953 -8.625 1 97.19 192 SER A CA 1
ATOM 1625 C C . SER A 1 192 ? 16.688 -31.594 -8.953 1 97.19 192 SER A C 1
ATOM 1627 O O . SER A 1 192 ? 16.984 -31.141 -10.062 1 97.19 192 SER A O 1
ATOM 1629 N N . ASP A 1 193 ? 17.531 -31.922 -7.996 1 96.56 193 ASP A N 1
ATOM 1630 C CA . ASP A 1 193 ? 18.938 -31.609 -8.203 1 96.56 193 ASP A CA 1
ATOM 1631 C C . ASP A 1 193 ? 19.734 -32.875 -8.578 1 96.56 193 ASP A C 1
ATOM 1633 O O . ASP A 1 193 ? 20.938 -32.781 -8.82 1 96.56 193 ASP A O 1
ATOM 1637 N N . ASP A 1 194 ? 19.078 -34 -8.594 1 97.06 194 ASP A N 1
ATOM 1638 C CA . ASP A 1 194 ? 19.766 -35.281 -8.812 1 97.06 194 ASP A CA 1
ATOM 1639 C C . ASP A 1 194 ? 19.047 -36.125 -9.859 1 97.06 194 ASP A C 1
ATOM 1641 O O . ASP A 1 194 ? 18.828 -37.312 -9.656 1 97.06 194 ASP A O 1
ATOM 1645 N N . LYS A 1 195 ? 18.578 -35.469 -10.883 1 94.19 195 LYS A N 1
ATOM 1646 C CA . LYS A 1 195 ? 17.984 -36.094 -12.055 1 94.19 195 LYS A CA 1
ATOM 1647 C C . LYS A 1 195 ? 16.719 -36.844 -11.688 1 94.19 195 LYS A C 1
ATOM 1649 O O . LYS A 1 195 ? 16.484 -37.969 -12.164 1 94.19 195 LYS A O 1
ATOM 1654 N N . GLY A 1 196 ? 16.031 -36.344 -10.758 1 95.06 196 GLY A N 1
ATOM 1655 C CA . GLY A 1 196 ? 14.711 -36.875 -10.469 1 95.06 196 GLY A CA 1
ATOM 1656 C C . GLY A 1 196 ? 14.695 -37.844 -9.289 1 95.06 196 GLY A C 1
ATOM 1657 O O . GLY A 1 196 ? 13.648 -38.375 -8.922 1 95.06 196 GLY A O 1
ATOM 1658 N N . GLU A 1 197 ? 15.727 -38.031 -8.656 1 95.25 197 GLU A N 1
ATOM 1659 C CA . GLU A 1 197 ? 15.758 -38.969 -7.531 1 95.25 197 GLU A CA 1
ATOM 1660 C C . GLU A 1 197 ? 15.078 -38.375 -6.301 1 95.25 197 GLU A C 1
ATOM 1662 O O . GLU A 1 197 ? 14.406 -39.094 -5.551 1 95.25 197 GLU A O 1
ATOM 1667 N N . THR A 1 198 ? 15.336 -37.094 -6.125 1 95.06 198 THR A N 1
ATOM 1668 C CA . THR A 1 198 ? 14.711 -36.406 -5 1 95.06 198 THR A CA 1
ATOM 1669 C C . THR A 1 198 ? 14.094 -35.094 -5.441 1 95.06 198 THR A C 1
ATOM 1671 O O . THR A 1 198 ? 14.445 -34.562 -6.5 1 95.06 198 THR A O 1
ATOM 1674 N N . PHE A 1 199 ? 13.156 -34.688 -4.633 1 95.88 199 PHE A N 1
ATOM 1675 C CA . PHE A 1 199 ? 12.531 -33.375 -4.809 1 95.88 199 PHE A CA 1
ATOM 1676 C C . PHE A 1 199 ? 13.328 -32.281 -4.094 1 95.88 199 PHE A C 1
ATOM 1678 O O . PHE A 1 199 ? 13.664 -32.438 -2.914 1 95.88 199 PHE A O 1
ATOM 1685 N N . ASN A 1 200 ? 13.711 -31.234 -4.762 1 95.62 200 ASN A N 1
ATOM 1686 C CA . ASN A 1 200 ? 14.5 -30.188 -4.121 1 95.62 200 ASN A CA 1
ATOM 1687 C C . ASN A 1 200 ? 13.609 -29.109 -3.514 1 95.62 200 ASN A C 1
ATOM 1689 O O . ASN A 1 200 ? 14.109 -28.109 -2.994 1 95.62 200 ASN A O 1
ATOM 1693 N N . THR A 1 201 ? 12.242 -29.109 -3.715 1 94.88 201 THR A N 1
ATOM 1694 C CA . THR A 1 201 ? 11.188 -28.328 -3.09 1 94.88 201 THR A CA 1
ATOM 1695 C C . THR A 1 201 ? 11.008 -27 -3.811 1 94.88 201 THR A C 1
ATOM 1697 O O . THR A 1 201 ? 10.25 -26.141 -3.354 1 94.88 201 THR A O 1
ATOM 1700 N N . CYS A 1 202 ? 11.648 -26.766 -4.91 1 96.75 202 CYS A N 1
ATOM 1701 C CA . CYS A 1 202 ? 11.406 -25.562 -5.695 1 96.75 202 CYS A CA 1
ATOM 1702 C C . CYS A 1 202 ? 10 -25.562 -6.277 1 96.75 202 CYS A C 1
ATOM 1704 O O . CYS A 1 202 ? 9.562 -26.562 -6.848 1 96.75 202 CYS A O 1
ATOM 1706 N N . GLN A 1 203 ? 9.359 -24.469 -6.121 1 96.5 203 GLN A N 1
ATOM 1707 C CA . GLN A 1 203 ? 7.996 -24.344 -6.621 1 96.5 203 GLN A CA 1
ATOM 1708 C C . GLN A 1 203 ? 7.734 -22.938 -7.152 1 96.5 203 GLN A C 1
ATOM 1710 O O . GLN A 1 203 ? 8.219 -21.953 -6.59 1 96.5 203 GLN A O 1
ATOM 1715 N N . PHE A 1 204 ? 6.949 -22.859 -8.242 1 96.88 204 PHE A N 1
ATOM 1716 C CA . PHE A 1 204 ? 6.398 -21.578 -8.656 1 96.88 204 PHE A CA 1
ATOM 1717 C C . PHE A 1 204 ? 5.34 -21.109 -7.672 1 96.88 204 PHE A C 1
ATOM 1719 O O . PHE A 1 204 ? 4.465 -21.875 -7.27 1 96.88 204 PHE A O 1
ATOM 1726 N N . ARG A 1 205 ? 5.445 -19.922 -7.27 1 92.75 205 ARG A N 1
ATOM 1727 C CA . ARG A 1 205 ? 4.43 -19.375 -6.375 1 92.75 205 ARG A CA 1
ATOM 1728 C C . ARG A 1 205 ? 3.154 -19.031 -7.141 1 92.75 205 ARG A C 1
ATOM 1730 O O . ARG A 1 205 ? 3.197 -18.312 -8.141 1 92.75 205 ARG A O 1
ATOM 1737 N N . ALA A 1 206 ? 2.117 -19.453 -6.57 1 91.62 206 ALA A N 1
ATOM 1738 C CA . ALA A 1 206 ? 0.872 -19.375 -7.328 1 91.62 206 ALA A CA 1
ATOM 1739 C C . ALA A 1 206 ? 0.062 -18.141 -6.934 1 91.62 206 ALA A C 1
ATOM 1741 O O . ALA A 1 206 ? -1.027 -17.906 -7.465 1 91.62 206 ALA A O 1
ATOM 1742 N N . ASN A 1 207 ? 0.547 -17.312 -6.035 1 90.25 207 ASN A N 1
ATOM 1743 C CA . ASN A 1 207 ? -0.195 -16.109 -5.629 1 90.25 207 ASN A CA 1
ATOM 1744 C C . ASN A 1 207 ? -0.33 -15.125 -6.777 1 90.25 207 ASN A C 1
ATOM 1746 O O . ASN A 1 207 ? -1.195 -14.242 -6.746 1 90.25 207 ASN A O 1
ATOM 1750 N N . PHE A 1 208 ? 0.538 -15.195 -7.641 1 94.62 208 PHE A N 1
ATOM 1751 C CA . PHE A 1 208 ? 0.443 -14.57 -8.953 1 94.62 208 PHE A CA 1
ATOM 1752 C C . PHE A 1 208 ? 0.851 -15.547 -10.047 1 94.62 208 PHE A C 1
ATOM 1754 O O . PHE A 1 208 ? 1.976 -16.047 -10.055 1 94.62 208 PHE A O 1
ATOM 1761 N N . GLU A 1 209 ? -0.019 -15.812 -10.945 1 97.19 209 GLU A N 1
ATOM 1762 C CA . GLU A 1 209 ? 0.278 -16.703 -12.07 1 97.19 209 GLU A CA 1
ATOM 1763 C C . GLU A 1 209 ? -0.64 -16.422 -13.25 1 97.19 209 GLU A C 1
ATOM 1765 O O . GLU A 1 209 ? -1.738 -15.883 -13.078 1 97.19 209 GLU A O 1
ATOM 1770 N N . VAL A 1 210 ? -0.151 -16.656 -14.367 1 98.31 210 VAL A N 1
ATOM 1771 C CA . VAL A 1 210 ? -0.913 -16.609 -15.617 1 98.31 210 VAL A CA 1
ATOM 1772 C C . VAL A 1 210 ? -0.888 -17.984 -16.281 1 98.31 210 VAL A C 1
ATOM 1774 O O . VAL A 1 210 ? 0.183 -18.562 -16.5 1 98.31 210 VAL A O 1
ATOM 1777 N N . GLY A 1 211 ? -2.064 -18.516 -16.547 1 98.5 211 GLY A N 1
ATOM 1778 C CA . GLY A 1 211 ? -2.105 -19.891 -17.031 1 98.5 211 GLY A CA 1
ATOM 1779 C C . GLY A 1 211 ? -3.029 -20.062 -18.219 1 98.5 211 GLY A C 1
ATOM 1780 O O . GLY A 1 211 ? -4.043 -19.375 -18.344 1 98.5 211 GLY A O 1
ATOM 1781 N N . ASP A 1 212 ? -2.68 -20.938 -19.062 1 98.56 212 ASP A N 1
ATOM 1782 C CA . ASP A 1 212 ? -3.52 -21.422 -20.156 1 98.56 212 ASP A CA 1
ATOM 1783 C C . ASP A 1 212 ? -4.516 -22.469 -19.656 1 98.56 212 ASP A C 1
ATOM 1785 O O . ASP A 1 212 ? -4.125 -23.578 -19.281 1 98.56 212 ASP A O 1
ATOM 1789 N N . LEU A 1 213 ? -5.762 -22.125 -19.703 1 98.25 213 LEU A N 1
ATOM 1790 C CA . LEU A 1 213 ? -6.789 -23 -19.156 1 98.25 213 LEU A CA 1
ATOM 1791 C C . LEU A 1 213 ? -6.887 -24.297 -19.969 1 98.25 213 LEU A C 1
ATOM 1793 O O . LEU A 1 213 ? -7.285 -25.328 -19.438 1 98.25 213 LEU A O 1
ATOM 1797 N N . ARG A 1 214 ? -6.512 -24.328 -21.266 1 97.75 214 ARG A N 1
ATOM 1798 C CA . ARG A 1 214 ? -6.543 -25.531 -22.094 1 97.75 214 ARG A CA 1
ATOM 1799 C C . ARG A 1 214 ? -5.582 -26.594 -21.562 1 97.75 214 ARG A C 1
ATOM 1801 O O . ARG A 1 214 ? -5.859 -27.781 -21.656 1 97.75 214 ARG A O 1
ATOM 1808 N N . PHE A 1 215 ? -4.41 -26.125 -20.984 1 98.31 215 PHE A N 1
ATOM 1809 C CA . PHE A 1 215 ? -3.467 -27.047 -20.359 1 98.31 215 PHE A CA 1
ATOM 1810 C C . PHE A 1 215 ? -4.062 -27.641 -19.078 1 98.31 215 PHE A C 1
ATOM 1812 O O . PHE A 1 215 ? -4.047 -28.859 -18.891 1 98.31 215 PHE A O 1
ATOM 1819 N N . PHE A 1 216 ? -4.629 -26.812 -18.281 1 97.5 216 PHE A N 1
ATOM 1820 C CA . PHE A 1 216 ? -5.102 -27.25 -16.969 1 97.5 216 PHE A CA 1
ATOM 1821 C C . PHE A 1 216 ? -6.355 -28.094 -17.109 1 97.5 216 PHE A C 1
ATOM 1823 O O . PHE A 1 216 ? -6.68 -28.875 -16.203 1 97.5 216 PHE A O 1
ATOM 1830 N N . ARG A 1 217 ? -7.008 -27.984 -18.234 1 96 217 ARG A N 1
ATOM 1831 C CA . ARG A 1 217 ? -8.195 -28.781 -18.516 1 96 217 ARG A CA 1
ATOM 1832 C C . ARG A 1 217 ? -7.844 -30.047 -19.297 1 96 217 ARG A C 1
ATOM 1834 O O . ARG A 1 217 ? -8.719 -30.844 -19.625 1 96 217 ARG A O 1
ATOM 1841 N N . SER A 1 218 ? -6.648 -30.234 -19.641 1 96.62 218 SER A N 1
ATOM 1842 C CA . SER A 1 218 ? -6.219 -31.422 -20.359 1 96.62 218 SER A CA 1
ATOM 1843 C C . SER A 1 218 ? -6.348 -32.688 -19.516 1 96.62 218 SER A C 1
ATOM 1845 O O . SER A 1 218 ? -6.332 -32.594 -18.281 1 96.62 218 SER A O 1
ATOM 1847 N N . ASP A 1 219 ? -6.371 -33.781 -20.172 1 96.69 219 ASP A N 1
ATOM 1848 C CA . ASP A 1 219 ? -6.461 -35.062 -19.484 1 96.69 219 ASP A CA 1
ATOM 1849 C C . ASP A 1 219 ? -5.207 -35.312 -18.656 1 96.69 219 ASP A C 1
ATOM 1851 O O . ASP A 1 219 ? -5.289 -35.844 -17.547 1 96.69 219 ASP A O 1
ATOM 1855 N N . LYS A 1 220 ? -4.105 -35 -19.172 1 97.31 220 LYS A N 1
ATOM 1856 C CA . LYS A 1 220 ? -2.857 -35.281 -18.469 1 97.31 220 LYS A CA 1
ATOM 1857 C C . LYS A 1 220 ? -2.781 -34.5 -17.141 1 97.31 220 LYS A C 1
ATOM 1859 O O . LYS A 1 220 ? -2.396 -35.062 -16.109 1 97.31 220 LYS A O 1
ATOM 1864 N N . TYR A 1 221 ? -3.131 -33.188 -17.188 1 98.12 221 TYR A N 1
ATOM 1865 C CA . TYR A 1 221 ? -3.076 -32.469 -15.922 1 98.12 221 TYR A CA 1
ATOM 1866 C C . TYR A 1 221 ? -4.129 -33 -14.945 1 98.12 221 TYR A C 1
ATOM 1868 O O . TYR A 1 221 ? -3.848 -33.156 -13.758 1 98.12 221 TYR A O 1
ATOM 1876 N N . LYS A 1 222 ? -5.332 -33.188 -15.406 1 97.25 222 LYS A N 1
ATOM 1877 C CA . LYS A 1 222 ? -6.395 -33.719 -14.555 1 97.25 222 LYS A CA 1
ATOM 1878 C C . LYS A 1 222 ? -5.969 -35.031 -13.891 1 97.25 222 LYS A C 1
ATOM 1880 O O . LYS A 1 222 ? -6.195 -35.219 -12.695 1 97.25 222 LYS A O 1
ATOM 1885 N N . LYS A 1 223 ? -5.383 -35.844 -14.711 1 97.88 223 LYS A N 1
ATOM 1886 C CA . LYS A 1 223 ? -4.926 -37.125 -14.211 1 97.88 223 LYS A CA 1
ATOM 1887 C C . LYS A 1 223 ? -3.893 -36.969 -13.102 1 97.88 223 LYS A C 1
ATOM 1889 O O . LYS A 1 223 ? -4.008 -37.562 -12.039 1 97.88 223 LYS A O 1
ATOM 1894 N N . LEU A 1 224 ? -2.936 -36.156 -13.328 1 98.31 224 LEU A N 1
ATOM 1895 C CA . LEU A 1 224 ? -1.912 -35.906 -12.32 1 98.31 224 LEU A CA 1
ATOM 1896 C C . LEU A 1 224 ? -2.529 -35.312 -11.055 1 98.31 224 LEU A C 1
ATOM 1898 O O . LEU A 1 224 ? -2.25 -35.781 -9.945 1 98.31 224 LEU A O 1
ATOM 1902 N N . ALA A 1 225 ? -3.332 -34.25 -11.211 1 97.75 225 ALA A N 1
ATOM 1903 C CA . ALA A 1 225 ? -3.936 -33.562 -10.07 1 97.75 225 ALA A CA 1
ATOM 1904 C C . ALA A 1 225 ? -4.789 -34.5 -9.242 1 97.75 225 ALA A C 1
ATOM 1906 O O . ALA A 1 225 ? -4.719 -34.5 -8.008 1 97.75 225 ALA A O 1
ATOM 1907 N N . GLU A 1 226 ? -5.547 -35.312 -9.898 1 96.75 226 GLU A N 1
ATOM 1908 C CA . GLU A 1 226 ? -6.379 -36.281 -9.203 1 96.75 226 GLU A CA 1
ATOM 1909 C C . GLU A 1 226 ? -5.523 -37.344 -8.492 1 96.75 226 GLU A C 1
ATOM 1911 O O . GLU A 1 226 ? -5.828 -37.719 -7.363 1 96.75 226 GLU A O 1
ATOM 1916 N N . TYR A 1 227 ? -4.547 -37.781 -9.227 1 97.56 227 TYR A N 1
ATOM 1917 C CA . TYR A 1 227 ? -3.635 -38.781 -8.656 1 97.56 227 TYR A CA 1
ATOM 1918 C C . TYR A 1 227 ? -3.043 -38.281 -7.344 1 97.56 227 TYR A C 1
ATOM 1920 O O . TYR A 1 227 ? -3.076 -38.969 -6.332 1 97.56 227 TYR A O 1
ATOM 1928 N N . LEU A 1 228 ? -2.525 -37.062 -7.328 1 97.25 228 LEU A N 1
ATOM 1929 C CA . LEU A 1 228 ? -1.91 -36.5 -6.148 1 97.25 228 LEU A CA 1
ATOM 1930 C C . LEU A 1 228 ? -2.961 -36.156 -5.09 1 97.25 228 LEU A C 1
ATOM 1932 O O . LEU A 1 228 ? -2.729 -36.375 -3.895 1 97.25 228 LEU A O 1
ATOM 1936 N N . ASP A 1 229 ? -4.094 -35.625 -5.527 1 96.69 229 ASP A N 1
ATOM 1937 C CA . ASP A 1 229 ? -5.164 -35.281 -4.594 1 96.69 229 ASP A CA 1
ATOM 1938 C C . ASP A 1 229 ? -5.613 -36.5 -3.807 1 96.69 229 ASP A C 1
ATOM 1940 O O . ASP A 1 229 ? -5.895 -36.406 -2.609 1 96.69 229 ASP A O 1
ATOM 1944 N N . ASN A 1 230 ? -5.637 -37.625 -4.449 1 96.75 230 ASN A N 1
ATOM 1945 C CA . ASN A 1 230 ? -6.094 -38.875 -3.828 1 96.75 230 ASN A CA 1
ATOM 1946 C C . ASN A 1 230 ? -5.141 -39.344 -2.729 1 96.75 230 ASN A C 1
ATOM 1948 O O . ASN A 1 230 ? -5.492 -40.188 -1.915 1 96.75 230 ASN A O 1
ATOM 1952 N N . LYS A 1 231 ? -3.98 -38.781 -2.725 1 96.12 231 LYS A N 1
ATOM 1953 C CA . LYS A 1 231 ? -3.01 -39.125 -1.688 1 96.12 231 LYS A CA 1
ATOM 1954 C C . LYS A 1 231 ? -3.232 -38.281 -0.431 1 96.12 231 LYS A C 1
ATOM 1956 O O . LYS A 1 231 ? -2.639 -38.562 0.614 1 96.12 231 LYS A O 1
ATOM 1961 N N . ASN A 1 232 ? -4.004 -37.25 -0.49 1 95.69 232 ASN A N 1
ATOM 1962 C CA . ASN A 1 232 ? -4.445 -36.406 0.601 1 95.69 232 ASN A CA 1
ATOM 1963 C C . ASN A 1 232 ? -3.271 -35.656 1.246 1 95.69 232 ASN A C 1
ATOM 1965 O O . ASN A 1 232 ? -3.324 -35.312 2.428 1 95.69 232 ASN A O 1
ATOM 1969 N N . GLY A 1 233 ? -2.244 -35.469 0.484 1 94.06 233 GLY A N 1
ATOM 1970 C CA . GLY A 1 233 ? -1.074 -34.75 0.992 1 94.06 233 GLY A CA 1
ATOM 1971 C C . GLY A 1 233 ? -1.36 -33.312 1.378 1 94.06 233 GLY A C 1
ATOM 1972 O O . GLY A 1 233 ? -0.656 -32.75 2.209 1 94.06 233 GLY A O 1
ATOM 1973 N N . ILE A 1 234 ? -2.322 -32.656 0.833 1 93.81 234 ILE A N 1
ATOM 1974 C CA . ILE A 1 234 ? -2.721 -31.312 1.188 1 93.81 234 ILE A CA 1
ATOM 1975 C C . ILE A 1 234 ? -3.102 -31.25 2.666 1 93.81 234 ILE A C 1
ATOM 1977 O O . ILE A 1 234 ? -2.74 -30.297 3.371 1 93.81 234 ILE A O 1
ATOM 1981 N N . TYR A 1 235 ? -3.713 -32.281 3.137 1 93.38 235 TYR A N 1
ATOM 1982 C CA . TYR A 1 235 ? -4.207 -32.281 4.508 1 93.38 235 TYR A CA 1
ATOM 1983 C C . TYR A 1 235 ? -3.178 -32.906 5.449 1 93.38 235 TYR A C 1
ATOM 1985 O O . TYR A 1 235 ? -3.059 -32.5 6.605 1 93.38 235 TYR A O 1
ATOM 1993 N N . TYR A 1 236 ? -2.461 -33.906 4.918 1 92.31 236 TYR A N 1
ATOM 1994 C CA . TYR A 1 236 ? -1.528 -34.625 5.781 1 92.31 236 TYR A CA 1
ATOM 1995 C C . TYR A 1 236 ? -0.213 -33.875 5.914 1 92.31 236 TYR A C 1
ATOM 1997 O O . TYR A 1 236 ? 0.392 -33.844 6.988 1 92.31 236 TYR A O 1
ATOM 2005 N N . GLU A 1 237 ? 0.242 -33.25 4.797 1 90.31 237 GLU A N 1
ATOM 2006 C CA . GLU A 1 237 ? 1.607 -32.75 4.754 1 90.31 237 GLU A CA 1
ATOM 2007 C C . GLU A 1 237 ? 1.627 -31.234 4.457 1 90.31 237 GLU A C 1
ATOM 2009 O O . GLU A 1 237 ? 2.648 -30.578 4.648 1 90.31 237 GLU A O 1
ATOM 2014 N N . GLY A 1 238 ? 0.532 -30.734 3.914 1 88.69 238 GLY A N 1
ATOM 2015 C CA . GLY A 1 238 ? 0.468 -29.312 3.658 1 88.69 238 GLY A CA 1
ATOM 2016 C C . GLY A 1 238 ? 0.85 -28.938 2.236 1 88.69 238 GLY A C 1
ATOM 2017 O O . GLY A 1 238 ? 1.346 -27.844 1.987 1 88.69 238 GLY A O 1
ATOM 2018 N N . TRP A 1 239 ? 0.659 -29.906 1.295 1 92.12 239 TRP A N 1
ATOM 2019 C CA . TRP A 1 239 ? 0.787 -29.531 -0.108 1 92.12 239 TRP A CA 1
ATOM 2020 C C . TRP A 1 239 ? -0.185 -28.406 -0.458 1 92.12 239 TRP A C 1
ATOM 2022 O O . TRP A 1 239 ? -1.188 -28.203 0.231 1 92.12 239 TRP A O 1
ATOM 2032 N N . ASP A 1 240 ? 0.192 -27.609 -1.397 1 92.06 240 ASP A N 1
ATOM 2033 C CA . ASP A 1 240 ? -0.734 -26.562 -1.805 1 92.06 240 ASP A CA 1
ATOM 2034 C C . ASP A 1 240 ? -0.827 -26.469 -3.326 1 92.06 240 ASP A C 1
ATOM 2036 O O . ASP A 1 240 ? -0.31 -27.328 -4.039 1 92.06 240 ASP A O 1
ATOM 2040 N N . GLU A 1 241 ? -1.543 -25.547 -3.775 1 95.19 241 GLU A N 1
ATOM 2041 C CA . GLU A 1 241 ? -1.785 -25.406 -5.211 1 95.19 241 GLU A CA 1
ATOM 2042 C C . GLU A 1 241 ? -0.491 -25.125 -5.965 1 95.19 241 GLU A C 1
ATOM 2044 O O . GLU A 1 241 ? -0.339 -25.516 -7.121 1 95.19 241 GLU A O 1
ATOM 2049 N N . SER A 1 242 ? 0.401 -24.406 -5.352 1 95.44 242 SER A N 1
ATOM 2050 C CA . SER A 1 242 ? 1.697 -24.172 -5.98 1 95.44 242 SER A CA 1
ATOM 2051 C C . SER A 1 242 ? 2.395 -25.484 -6.309 1 95.44 242 SER A C 1
ATOM 2053 O O . SER A 1 242 ? 2.996 -25.625 -7.379 1 95.44 242 SER A O 1
ATOM 2055 N N . THR A 1 243 ? 2.283 -26.422 -5.383 1 95.88 243 THR A N 1
ATOM 2056 C CA . THR A 1 243 ? 2.863 -27.75 -5.586 1 95.88 243 THR A CA 1
ATOM 2057 C C . THR A 1 243 ? 2.262 -28.422 -6.816 1 95.88 243 THR A C 1
ATOM 2059 O O . THR A 1 243 ? 2.99 -28.891 -7.688 1 95.88 243 THR A O 1
ATOM 2062 N N . PHE A 1 244 ? 1 -28.438 -6.914 1 97.38 244 PHE A N 1
ATOM 2063 C CA . PHE A 1 244 ? 0.288 -29.094 -8.008 1 97.38 244 PHE A CA 1
ATOM 2064 C C . PHE A 1 244 ? 0.605 -28.422 -9.336 1 97.38 244 PHE A C 1
ATOM 2066 O O . PHE A 1 244 ? 0.935 -29.094 -10.312 1 97.38 244 PHE A O 1
ATOM 2073 N N . HIS A 1 245 ? 0.5 -27.078 -9.328 1 98.25 245 HIS A N 1
ATOM 2074 C CA . HIS A 1 245 ? 0.755 -26.359 -10.562 1 98.25 245 HI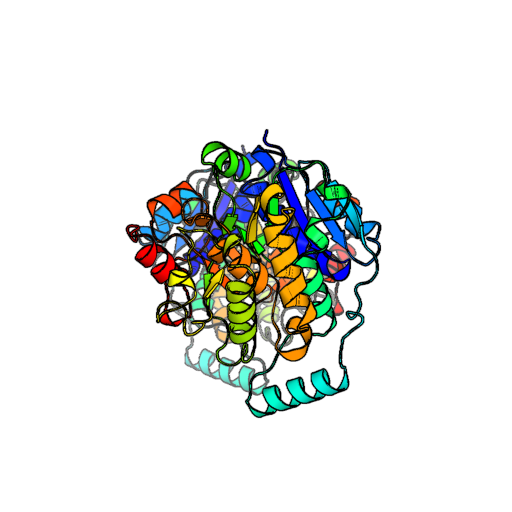S A CA 1
ATOM 2075 C C . HIS A 1 245 ? 2.209 -26.5 -11 1 98.25 245 HIS A C 1
ATOM 2077 O O . HIS A 1 245 ? 2.488 -26.688 -12.188 1 98.25 245 HIS A O 1
ATOM 2083 N N . THR A 1 246 ? 3.109 -26.484 -10.055 1 98.25 246 THR A N 1
ATOM 2084 C CA . THR A 1 246 ? 4.527 -26.656 -10.367 1 98.25 246 THR A CA 1
ATOM 2085 C C . THR A 1 246 ? 4.793 -28.031 -10.969 1 98.25 246 THR A C 1
ATOM 2087 O O . THR A 1 246 ? 5.391 -28.125 -12.039 1 98.25 246 THR A O 1
ATOM 2090 N N . LEU A 1 247 ? 4.336 -29.062 -10.312 1 98.31 247 LEU A N 1
ATOM 2091 C CA . LEU A 1 247 ? 4.555 -30.406 -10.82 1 98.31 247 LEU A CA 1
ATOM 2092 C C . LEU A 1 247 ? 3.873 -30.594 -12.172 1 98.31 247 LEU A C 1
ATOM 2094 O O . LEU A 1 247 ? 4.434 -31.219 -13.07 1 98.31 247 LEU A O 1
ATOM 2098 N N . GLY A 1 248 ? 2.713 -30.047 -12.297 1 98.5 248 GLY A N 1
ATOM 2099 C CA . GLY A 1 248 ? 1.995 -30.125 -13.555 1 98.5 248 GLY A CA 1
ATOM 2100 C C . GLY A 1 248 ? 2.773 -29.547 -14.727 1 98.5 248 GLY A C 1
ATOM 2101 O O . GLY A 1 248 ? 3.035 -30.25 -15.711 1 98.5 248 GLY A O 1
ATOM 2102 N N . VAL A 1 249 ? 3.199 -28.297 -14.57 1 98.56 249 VAL A N 1
ATOM 2103 C CA . VAL A 1 249 ? 3.836 -27.641 -15.695 1 98.56 249 VAL A CA 1
ATOM 2104 C C . VAL A 1 249 ? 5.266 -28.156 -15.867 1 98.56 249 VAL A C 1
ATOM 2106 O O . VAL A 1 249 ? 5.758 -28.281 -16.984 1 98.56 249 VAL A O 1
ATOM 2109 N N . ALA A 1 250 ? 5.945 -28.484 -14.789 1 98.62 250 ALA A N 1
ATOM 2110 C CA . ALA A 1 250 ? 7.34 -28.922 -14.859 1 98.62 250 ALA A CA 1
ATOM 2111 C C . ALA A 1 250 ? 7.465 -30.297 -15.492 1 98.62 250 ALA A C 1
ATOM 2113 O O . ALA A 1 250 ? 8.461 -30.594 -16.156 1 98.62 250 ALA A O 1
ATOM 2114 N N . LEU A 1 251 ? 6.473 -31.188 -15.297 1 98.69 251 LEU A N 1
ATOM 2115 C CA . LEU A 1 251 ? 6.578 -32.562 -15.781 1 98.69 251 LEU A CA 1
ATOM 2116 C C . LEU A 1 251 ? 5.879 -32.719 -17.125 1 98.69 251 LEU A C 1
ATOM 2118 O O . LEU A 1 251 ? 6.379 -33.406 -18.016 1 98.69 251 LEU A O 1
ATOM 2122 N N . LEU A 1 252 ? 4.754 -32.062 -17.281 1 98.81 252 LEU A N 1
ATOM 2123 C CA . LEU A 1 252 ? 3.844 -32.438 -18.359 1 98.81 252 LEU A CA 1
ATOM 2124 C C . LEU A 1 252 ? 3.998 -31.484 -19.547 1 98.81 252 LEU A C 1
ATOM 2126 O O . LEU A 1 252 ? 3.488 -31.75 -20.641 1 98.81 252 LEU A O 1
ATOM 2130 N N . GLU A 1 253 ? 4.648 -30.375 -19.391 1 98.62 253 GLU A N 1
ATOM 2131 C CA . GLU A 1 253 ? 4.707 -29.359 -20.422 1 98.62 253 GLU A CA 1
ATOM 2132 C C . GLU A 1 253 ? 6.137 -29.141 -20.906 1 98.62 253 GLU A C 1
ATOM 2134 O O . GLU A 1 253 ? 7.094 -29.531 -20.234 1 98.62 253 GLU A O 1
ATOM 2139 N N . ASP A 1 254 ? 6.223 -28.578 -22.141 1 98.62 254 ASP A N 1
ATOM 2140 C CA . ASP A 1 254 ? 7.5 -28.125 -22.672 1 98.62 254 ASP A CA 1
ATOM 2141 C C . ASP A 1 254 ? 8.078 -26.984 -21.844 1 98.62 254 ASP A C 1
ATOM 2143 O O . ASP A 1 254 ? 7.402 -25.984 -21.609 1 98.62 254 ASP A O 1
ATOM 2147 N N . ARG A 1 255 ? 9.367 -27.141 -21.453 1 98.38 255 ARG A N 1
ATOM 2148 C CA . ARG A 1 255 ? 10.016 -26.125 -20.625 1 98.38 255 ARG A CA 1
ATOM 2149 C C . ARG A 1 255 ? 9.984 -24.766 -21.281 1 98.38 255 ARG A C 1
ATOM 2151 O O . ARG A 1 255 ? 9.977 -23.734 -20.609 1 98.38 255 ARG A O 1
ATOM 2158 N N . HIS A 1 256 ? 9.891 -24.703 -22.609 1 98.19 256 HIS A N 1
ATOM 2159 C CA . HIS A 1 256 ? 9.945 -23.453 -23.344 1 98.19 256 HIS A CA 1
ATOM 2160 C C . HIS A 1 256 ? 8.602 -22.719 -23.281 1 98.19 256 HIS A C 1
ATOM 2162 O O . HIS A 1 256 ? 8.508 -21.562 -23.688 1 98.19 256 HIS A O 1
ATOM 2168 N N . LYS A 1 257 ? 7.598 -23.328 -22.703 1 98.69 257 LYS A N 1
ATOM 2169 C CA . LYS A 1 257 ? 6.273 -22.719 -22.625 1 98.69 257 LYS A CA 1
ATOM 2170 C C . LYS A 1 257 ? 6.023 -22.141 -21.234 1 98.69 257 LYS A C 1
ATOM 2172 O O . LYS A 1 257 ? 4.898 -21.75 -20.906 1 98.69 257 LYS A O 1
ATOM 2177 N N . ILE A 1 258 ? 7.055 -22.109 -20.406 1 98.5 258 ILE A N 1
ATOM 2178 C CA . ILE A 1 258 ? 6.992 -21.531 -19.062 1 98.5 258 ILE A CA 1
ATOM 2179 C C . ILE A 1 258 ? 7.703 -20.172 -19.047 1 98.5 258 ILE A C 1
ATOM 2181 O O . ILE A 1 258 ? 8.859 -20.062 -19.469 1 98.5 258 ILE A O 1
ATOM 2185 N N . GLN A 1 259 ? 6.957 -19.188 -18.578 1 97.31 259 GLN A N 1
ATOM 2186 C CA . GLN A 1 259 ? 7.43 -17.812 -18.672 1 97.31 259 GLN A CA 1
ATOM 2187 C C . GLN A 1 259 ? 7.617 -17.188 -17.297 1 97.31 259 GLN A C 1
ATOM 2189 O O . GLN A 1 259 ? 6.719 -17.25 -16.453 1 97.31 259 GLN A O 1
ATOM 2194 N N . PHE A 1 260 ? 8.812 -16.688 -17.078 1 96.38 260 PHE A N 1
ATOM 2195 C CA . PHE A 1 260 ? 9.047 -15.852 -15.906 1 96.38 260 PHE A CA 1
ATOM 2196 C C . PHE A 1 260 ? 8.734 -14.391 -16.219 1 96.38 260 PHE A C 1
ATOM 2198 O O . PHE A 1 260 ? 9.375 -13.773 -17.062 1 96.38 260 PHE A O 1
ATOM 2205 N N . PHE A 1 261 ? 7.68 -13.859 -15.664 1 94 261 PHE A N 1
ATOM 2206 C CA . PHE A 1 261 ? 7.383 -12.438 -15.797 1 94 261 PHE A CA 1
ATOM 2207 C C . PHE A 1 261 ? 8.203 -11.617 -14.805 1 94 261 PHE A C 1
ATOM 2209 O O . PHE A 1 261 ? 7.75 -11.336 -13.695 1 94 261 PHE A O 1
ATOM 2216 N N . ASN A 1 262 ? 9.305 -11.258 -15.453 1 85 262 ASN A N 1
ATOM 2217 C CA . ASN A 1 262 ? 10.25 -10.477 -14.664 1 85 262 ASN A CA 1
ATOM 2218 C C . ASN A 1 262 ? 9.922 -8.984 -14.711 1 85 262 ASN A C 1
ATOM 2220 O O . ASN A 1 262 ? 9.18 -8.539 -15.586 1 85 262 ASN A O 1
ATOM 2224 N N . ASN A 1 263 ? 10.078 -8.18 -13.641 1 83.44 263 ASN A N 1
ATOM 2225 C CA . ASN A 1 263 ? 10.117 -6.727 -13.672 1 83.44 263 ASN A CA 1
ATOM 2226 C C . ASN A 1 263 ? 8.742 -6.121 -13.398 1 83.44 263 ASN A C 1
ATOM 2228 O O . ASN A 1 263 ? 8.484 -4.969 -13.758 1 83.44 263 ASN A O 1
ATOM 2232 N N . ILE A 1 264 ? 7.801 -6.949 -13.016 1 90.44 264 ILE A N 1
ATOM 2233 C CA . ILE A 1 264 ? 6.504 -6.375 -12.688 1 90.44 264 ILE A CA 1
ATOM 2234 C C . ILE A 1 264 ? 6.527 -5.82 -11.266 1 90.44 264 ILE A C 1
ATOM 2236 O O . ILE A 1 264 ? 5.656 -5.039 -10.883 1 90.44 264 ILE A O 1
ATOM 2240 N N . GLY A 1 265 ? 7.652 -6.195 -10.531 1 91.06 265 GLY A N 1
ATOM 2241 C CA . GLY A 1 265 ? 7.629 -5.836 -9.125 1 91.06 265 GLY A CA 1
ATOM 2242 C C . GLY A 1 265 ? 6.395 -6.348 -8.398 1 91.06 265 GLY A C 1
ATOM 2243 O O . GLY A 1 265 ? 5.281 -6.246 -8.914 1 91.06 265 GLY A O 1
ATOM 2244 N N . TYR A 1 266 ? 6.621 -7 -7.398 1 86.38 266 TYR A N 1
ATOM 2245 C CA . TYR A 1 266 ? 5.453 -7.57 -6.73 1 86.38 266 TYR A CA 1
ATOM 2246 C C . TYR A 1 266 ? 5.695 -7.715 -5.234 1 86.38 266 TYR A C 1
ATOM 2248 O O . TYR A 1 266 ? 6.84 -7.84 -4.793 1 86.38 266 TYR A O 1
ATOM 2256 N N . ASN A 1 267 ? 4.656 -7.473 -4.445 1 90.62 267 ASN A N 1
ATOM 2257 C CA . ASN A 1 267 ? 4.699 -7.672 -3 1 90.62 267 ASN A CA 1
ATOM 2258 C C . ASN A 1 267 ? 3.518 -8.508 -2.514 1 90.62 267 ASN A C 1
ATOM 2260 O O . ASN A 1 267 ? 2.363 -8.18 -2.791 1 90.62 267 ASN A O 1
ATOM 2264 N N . ASP A 1 268 ? 3.857 -9.617 -1.951 1 89.06 268 ASP A N 1
ATOM 2265 C CA . ASP A 1 268 ? 2.826 -10.398 -1.28 1 89.06 268 ASP A CA 1
ATOM 2266 C C . ASP A 1 268 ? 2.76 -10.062 0.207 1 89.06 268 ASP A C 1
ATOM 2268 O O . ASP A 1 268 ? 3.42 -10.703 1.027 1 89.06 268 ASP A O 1
ATOM 2272 N N . ARG A 1 269 ? 1.865 -9.188 0.559 1 82 269 ARG A N 1
ATOM 2273 C CA . ARG A 1 269 ? 1.788 -8.688 1.927 1 82 269 ARG A CA 1
ATOM 2274 C C . ARG A 1 269 ? 1.056 -9.672 2.832 1 82 269 ARG A C 1
ATOM 2276 O O . ARG A 1 269 ? 1.16 -9.594 4.059 1 82 269 ARG A O 1
ATOM 2283 N N . ALA A 1 270 ? 0.323 -10.516 2.342 1 71 270 ALA A N 1
ATOM 2284 C CA . ALA A 1 270 ? -0.549 -11.398 3.119 1 71 270 ALA A CA 1
ATOM 2285 C C . ALA A 1 270 ? 0.216 -12.609 3.635 1 71 270 ALA A C 1
ATOM 2287 O O . ALA A 1 270 ? -0.173 -13.219 4.637 1 71 270 ALA A O 1
ATOM 2288 N N . SER A 1 271 ? 1.231 -13 3.072 1 69.19 271 SER A N 1
ATOM 2289 C CA . SER A 1 271 ? 1.868 -14.25 3.482 1 69.19 271 SER A CA 1
ATOM 2290 C C . SER A 1 271 ? 3.268 -14 4.035 1 69.19 271 SER A C 1
ATOM 2292 O O . SER A 1 271 ? 3.424 -13.641 5.203 1 69.19 271 SER A O 1
ATOM 2294 N N . ASP A 1 272 ? 4.188 -13.906 3.195 1 67.44 272 ASP A N 1
ATOM 2295 C CA . ASP A 1 272 ? 5.578 -13.883 3.637 1 67.44 272 ASP A CA 1
ATOM 2296 C C . ASP A 1 272 ? 6.246 -12.555 3.283 1 67.44 272 ASP A C 1
ATOM 2298 O O . ASP A 1 272 ? 7.469 -12.43 3.348 1 67.44 272 ASP A O 1
ATOM 2302 N N . ASN A 1 273 ? 5.426 -11.617 3.012 1 78.5 273 ASN A N 1
ATOM 2303 C CA . ASN A 1 273 ? 5.926 -10.32 2.574 1 78.5 273 ASN A CA 1
ATOM 2304 C C . ASN A 1 273 ? 7.02 -10.469 1.52 1 78.5 273 ASN A C 1
ATOM 2306 O O . ASN A 1 273 ? 8.078 -9.852 1.627 1 78.5 273 ASN A O 1
ATOM 2310 N N . LEU A 1 274 ? 6.766 -11.406 0.674 1 86.56 274 LEU A N 1
ATOM 2311 C CA . LEU A 1 274 ? 7.652 -11.641 -0.46 1 86.56 274 LEU A CA 1
ATOM 2312 C C . LEU A 1 274 ? 7.691 -10.422 -1.379 1 86.56 274 LEU A C 1
ATOM 2314 O O . LEU A 1 274 ? 6.645 -9.922 -1.796 1 86.56 274 LEU A O 1
ATOM 2318 N N . LYS A 1 275 ? 8.883 -9.977 -1.631 1 91.38 275 LYS A N 1
ATOM 2319 C CA . LYS A 1 275 ? 9.039 -8.781 -2.457 1 91.38 275 LYS A CA 1
ATOM 2320 C C . LYS A 1 275 ? 9.938 -9.055 -3.662 1 91.38 275 LYS A C 1
ATOM 2322 O O . LYS A 1 275 ? 10.977 -9.711 -3.533 1 91.38 275 LYS A O 1
ATOM 2327 N N . SER A 1 276 ? 9.438 -8.695 -4.738 1 92.44 276 SER A N 1
ATOM 2328 C CA . SER A 1 276 ? 10.227 -8.633 -5.965 1 92.44 276 SER A CA 1
ATOM 2329 C C . SER A 1 276 ? 10.352 -7.199 -6.465 1 92.44 276 SER A C 1
ATOM 2331 O O . SER A 1 276 ? 9.375 -6.445 -6.461 1 92.44 276 SER A O 1
ATOM 2333 N N . CYS A 1 277 ? 11.5 -6.812 -6.773 1 94.5 277 CYS A N 1
ATOM 2334 C CA . CYS A 1 277 ? 11.789 -5.496 -7.328 1 94.5 277 CYS A CA 1
ATOM 2335 C C . CYS A 1 277 ? 12.844 -5.59 -8.422 1 94.5 277 CYS A C 1
ATOM 2337 O O . CYS A 1 277 ? 13.945 -6.086 -8.188 1 94.5 277 CYS A O 1
ATOM 2339 N N . PRO A 1 278 ? 12.523 -5.078 -9.586 1 93.25 278 PRO A N 1
ATOM 2340 C CA . PRO A 1 278 ? 13.5 -5.172 -10.672 1 93.25 278 PRO A CA 1
ATOM 2341 C C . PRO A 1 278 ? 14.867 -4.609 -10.289 1 93.25 278 PRO A C 1
ATOM 2343 O O . PRO A 1 278 ? 14.945 -3.531 -9.688 1 93.25 278 PRO A O 1
ATOM 2346 N N . PHE A 1 279 ? 15.883 -5.32 -10.695 1 87.75 279 PHE A N 1
ATOM 2347 C CA . PHE A 1 279 ? 17.25 -4.918 -10.375 1 87.75 279 PHE A CA 1
ATOM 2348 C C . PHE A 1 279 ? 17.703 -3.773 -11.273 1 87.75 279 PHE A C 1
ATOM 2350 O O . PHE A 1 279 ? 18.406 -2.863 -10.828 1 87.75 279 PHE A O 1
ATOM 2357 N N . ASP A 1 280 ? 17.328 -3.867 -12.492 1 91.88 280 ASP A N 1
ATOM 2358 C CA . ASP A 1 280 ? 17.734 -2.889 -13.5 1 91.88 280 ASP A CA 1
ATOM 2359 C C . ASP A 1 280 ? 17.062 -1.538 -13.25 1 91.88 280 ASP A C 1
ATOM 2361 O O . ASP A 1 280 ? 15.836 -1.433 -13.273 1 91.88 280 ASP A O 1
ATOM 2365 N N . GLU A 1 281 ? 17.875 -0.556 -13.117 1 94.25 281 GLU A N 1
ATOM 2366 C CA . GLU A 1 281 ? 17.375 0.783 -12.812 1 94.25 281 GLU A CA 1
ATOM 2367 C C . GLU A 1 281 ? 16.516 1.323 -13.953 1 94.25 281 GLU A C 1
ATOM 2369 O O . GLU A 1 281 ? 15.516 2.004 -13.719 1 94.25 281 GLU A O 1
ATOM 2374 N N . SER A 1 282 ? 16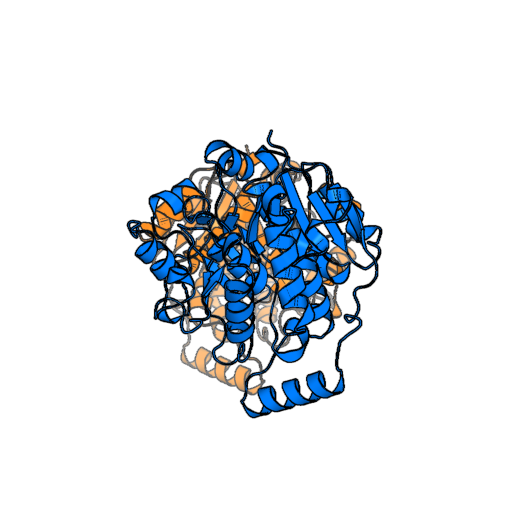.938 1.075 -15.172 1 95.25 282 SER A N 1
ATOM 2375 C CA . SER A 1 282 ? 16.172 1.568 -16.328 1 95.25 282 SER A CA 1
ATOM 2376 C C . SER A 1 282 ? 14.75 1.023 -16.328 1 95.25 282 SER A C 1
ATOM 2378 O O . SER A 1 282 ? 13.812 1.728 -16.703 1 95.25 282 SER A O 1
ATOM 2380 N N . ILE A 1 283 ? 14.602 -0.176 -15.883 1 94.31 283 ILE A N 1
ATOM 2381 C CA . ILE A 1 283 ? 13.273 -0.779 -15.797 1 94.31 283 ILE A CA 1
ATOM 2382 C C . ILE A 1 283 ? 12.477 -0.125 -14.672 1 94.31 283 ILE A C 1
ATOM 2384 O O . ILE A 1 283 ? 11.312 0.239 -14.852 1 94.31 283 ILE A O 1
ATOM 2388 N N . ARG A 1 284 ? 13.109 0.045 -13.484 1 96.19 284 ARG A N 1
ATOM 2389 C CA . ARG A 1 284 ? 12.422 0.649 -12.344 1 96.19 284 ARG A CA 1
ATOM 2390 C C . ARG A 1 284 ? 11.969 2.066 -12.672 1 96.19 284 ARG A C 1
ATOM 2392 O O . ARG A 1 284 ? 10.82 2.43 -12.414 1 96.19 284 ARG A O 1
ATOM 2399 N N . LEU A 1 285 ? 12.844 2.838 -13.312 1 96.62 285 LEU A N 1
ATOM 2400 C CA . LEU A 1 285 ? 12.516 4.215 -13.656 1 96.62 285 LEU A CA 1
ATOM 2401 C C . LEU A 1 285 ? 11.469 4.254 -14.773 1 96.62 285 LEU A C 1
ATOM 2403 O O . LEU A 1 285 ? 10.508 5.016 -14.695 1 96.62 285 LEU A O 1
ATOM 2407 N N . GLY A 1 286 ? 11.641 3.363 -15.758 1 96.31 286 GLY A N 1
ATOM 2408 C CA . GLY A 1 286 ? 10.766 3.369 -16.922 1 96.31 286 GLY A CA 1
ATOM 2409 C C . GLY A 1 286 ? 9.375 2.826 -16.625 1 96.31 286 GLY A C 1
ATOM 2410 O O . GLY A 1 286 ? 8.43 3.1 -17.359 1 96.31 286 GLY A O 1
ATOM 2411 N N . SER A 1 287 ? 9.219 2.07 -15.523 1 96.62 287 SER A N 1
ATOM 2412 C CA . SER A 1 287 ? 7.941 1.458 -15.18 1 96.62 287 SER A CA 1
ATOM 2413 C C . SER A 1 287 ? 7.387 2.037 -13.883 1 96.62 287 SER A C 1
ATOM 2415 O O . SER A 1 287 ? 6.527 1.428 -13.242 1 96.62 287 SER A O 1
ATOM 2417 N N . ASN A 1 288 ? 7.938 3.156 -13.438 1 96.56 288 ASN A N 1
ATOM 2418 C CA . ASN A 1 288 ? 7.457 3.867 -12.258 1 96.56 288 ASN A CA 1
ATOM 2419 C C . ASN A 1 288 ? 7.355 2.941 -11.047 1 96.56 288 ASN A C 1
ATOM 2421 O O . ASN A 1 288 ? 6.336 2.918 -10.359 1 96.56 288 ASN A O 1
ATOM 2425 N N . CYS A 1 289 ? 8.344 2.104 -10.883 1 97 289 CYS A N 1
ATOM 2426 C CA . CYS A 1 289 ? 8.336 1.161 -9.766 1 97 289 CYS A CA 1
ATOM 2427 C C . CYS A 1 289 ? 8.461 1.891 -8.438 1 97 289 CYS A C 1
ATOM 2429 O O . CYS A 1 289 ? 9.203 2.871 -8.32 1 97 289 CYS A O 1
ATOM 2431 N N . VAL A 1 290 ? 7.836 1.402 -7.387 1 96.38 290 VAL A N 1
ATOM 2432 C CA . VAL A 1 290 ? 7.871 2.059 -6.082 1 96.38 290 VAL A CA 1
ATOM 2433 C C . VAL A 1 290 ? 8.516 1.13 -5.055 1 96.38 290 VAL A C 1
ATOM 2435 O O . VAL A 1 290 ? 8.383 1.345 -3.848 1 96.38 290 VAL A O 1
ATOM 2438 N N . CYS A 1 291 ? 9.195 0.156 -5.477 1 95.38 291 CYS A N 1
ATOM 2439 C CA . CYS A 1 291 ? 9.805 -0.83 -4.594 1 95.38 291 CYS A CA 1
ATOM 2440 C C . CYS A 1 291 ? 11.273 -0.506 -4.348 1 95.38 291 CYS A C 1
ATOM 2442 O O . CYS A 1 291 ? 11.914 0.164 -5.16 1 95.38 291 CYS A O 1
ATOM 2444 N N . ASN A 1 292 ? 11.773 -0.906 -3.27 1 94.75 292 ASN A N 1
ATOM 2445 C CA . ASN A 1 292 ? 13.195 -0.839 -2.918 1 94.75 292 ASN A CA 1
ATOM 2446 C C . ASN A 1 292 ? 13.961 -2.051 -3.439 1 94.75 292 ASN A C 1
ATOM 2448 O O . ASN A 1 292 ? 13.75 -3.172 -2.971 1 94.75 292 ASN A O 1
ATOM 2452 N N . PRO A 1 293 ? 14.867 -1.85 -4.344 1 94.06 293 PRO A N 1
ATOM 2453 C CA . PRO A 1 293 ? 15.594 -2.996 -4.902 1 94.06 293 PRO A CA 1
ATOM 2454 C C . PRO A 1 293 ? 16.422 -3.738 -3.854 1 94.06 293 PRO A C 1
ATOM 2456 O O . PRO A 1 293 ? 16.734 -4.918 -4.031 1 94.06 293 PRO A O 1
ATOM 2459 N N . LEU A 1 294 ? 16.719 -3.061 -2.781 1 93.25 294 LEU A N 1
ATOM 2460 C CA . LEU A 1 294 ? 17.5 -3.697 -1.732 1 93.25 294 LEU A CA 1
ATOM 2461 C C . LEU A 1 294 ? 16.672 -4.73 -0.979 1 93.25 294 LEU A C 1
ATOM 2463 O O . LEU A 1 294 ? 17.219 -5.594 -0.291 1 93.25 294 LEU A O 1
ATOM 2467 N N . ASP A 1 295 ? 15.391 -4.625 -1.093 1 92.38 295 ASP A N 1
ATOM 2468 C CA . ASP A 1 295 ? 14.492 -5.566 -0.435 1 92.38 295 ASP A CA 1
ATOM 2469 C C . ASP A 1 295 ? 14.156 -6.742 -1.354 1 92.38 295 ASP A C 1
ATOM 2471 O O . ASP A 1 295 ? 13.422 -7.648 -0.968 1 92.38 295 ASP A O 1
ATOM 2475 N N . ASP A 1 296 ? 14.625 -6.75 -2.504 1 93.5 296 ASP A N 1
ATOM 2476 C CA . ASP A 1 296 ? 14.281 -7.75 -3.51 1 93.5 296 ASP A CA 1
ATOM 2477 C C . ASP A 1 296 ? 14.781 -9.133 -3.096 1 93.5 296 ASP A C 1
ATOM 2479 O O . ASP A 1 296 ? 15.93 -9.289 -2.691 1 93.5 296 ASP A O 1
ATOM 2483 N N . LEU A 1 297 ? 13.914 -10.094 -3.301 1 92.38 297 LEU A N 1
ATOM 2484 C CA . LEU A 1 297 ? 14.266 -11.461 -2.945 1 92.38 297 LEU A CA 1
ATOM 2485 C C . LEU A 1 297 ? 14.375 -12.336 -4.191 1 92.38 297 LEU A C 1
ATOM 2487 O O . LEU A 1 297 ? 14.672 -13.531 -4.094 1 92.38 297 LEU A O 1
ATOM 2491 N N . THR A 1 298 ? 14.211 -11.82 -5.312 1 91.88 298 THR A N 1
ATOM 2492 C CA . THR A 1 298 ? 14.094 -12.562 -6.562 1 91.88 298 THR A CA 1
ATOM 2493 C C . THR A 1 298 ? 15.312 -13.453 -6.777 1 91.88 298 THR A C 1
ATOM 2495 O O . THR A 1 298 ? 15.18 -14.633 -7.109 1 91.88 298 THR A O 1
ATOM 2498 N N . TRP A 1 299 ? 16.422 -12.969 -6.508 1 91.12 299 TRP A N 1
ATOM 2499 C CA . TRP A 1 299 ? 17.656 -13.688 -6.816 1 91.12 299 TRP A CA 1
ATOM 2500 C C . TRP A 1 299 ? 18.359 -14.133 -5.539 1 91.12 299 TRP A C 1
ATOM 2502 O O . TRP A 1 299 ? 19.547 -14.484 -5.566 1 91.12 299 TRP A O 1
ATOM 2512 N N . ASN A 1 300 ? 17.641 -14.07 -4.465 1 92.19 300 ASN A N 1
ATOM 2513 C CA . ASN A 1 300 ? 18.234 -14.422 -3.176 1 92.19 300 ASN A CA 1
ATOM 2514 C C . ASN A 1 300 ? 18.078 -15.906 -2.871 1 92.19 300 ASN A C 1
ATOM 2516 O O . ASN A 1 300 ? 17.156 -16.297 -2.148 1 92.19 300 ASN A O 1
ATOM 2520 N N . SER A 1 301 ? 18.969 -16.688 -3.246 1 91.75 301 SER A N 1
ATOM 2521 C CA . SER A 1 301 ? 18.922 -18.125 -3.041 1 91.75 301 SER A CA 1
ATOM 2522 C C . SER A 1 301 ? 19 -18.469 -1.561 1 91.75 301 SER A C 1
ATOM 2524 O O . SER A 1 301 ? 18.422 -19.484 -1.121 1 91.75 301 SER A O 1
ATOM 2526 N N . ASN A 1 302 ? 19.672 -17.625 -0.817 1 91.31 302 ASN A N 1
ATOM 2527 C CA . ASN A 1 302 ? 19.781 -17.859 0.618 1 91.31 302 ASN A CA 1
ATOM 2528 C C . ASN A 1 302 ? 18.438 -17.719 1.32 1 91.31 302 ASN A C 1
ATOM 2530 O O . ASN A 1 302 ? 18.203 -18.344 2.355 1 91.31 302 ASN A O 1
ATOM 2534 N N . ALA A 1 303 ? 17.688 -16.922 0.601 1 89.75 303 ALA A N 1
ATOM 2535 C CA . ALA A 1 303 ? 16.359 -16.719 1.165 1 89.75 303 ALA A CA 1
ATOM 2536 C C . ALA A 1 303 ? 15.367 -17.734 0.595 1 89.75 303 ALA A C 1
ATOM 2538 O O . ALA A 1 303 ? 14.164 -17.656 0.858 1 89.75 303 ALA A O 1
ATOM 2539 N N . GLY A 1 304 ? 15.867 -18.672 -0.266 1 92.5 304 GLY A N 1
ATOM 2540 C CA . GLY A 1 304 ? 15.031 -19.766 -0.746 1 92.5 304 GLY A CA 1
ATOM 2541 C C . GLY A 1 304 ? 14.531 -19.547 -2.164 1 92.5 304 GLY A C 1
ATOM 2542 O O . GLY A 1 304 ? 13.734 -20.344 -2.67 1 92.5 304 GLY A O 1
ATOM 2543 N N . SER A 1 305 ? 14.961 -18.484 -2.807 1 94.81 305 SER A N 1
ATOM 2544 C CA . SER A 1 305 ? 14.531 -18.234 -4.18 1 94.81 305 SER A CA 1
ATOM 2545 C C . SER A 1 305 ? 15.055 -19.328 -5.121 1 94.81 305 SER A C 1
ATOM 2547 O O . SER A 1 305 ? 16.203 -19.75 -5.004 1 94.81 305 SER A O 1
ATOM 2549 N N . CYS A 1 306 ? 14.203 -19.734 -6.055 1 96.69 306 CYS A N 1
ATOM 2550 C CA . CYS A 1 306 ? 14.578 -20.734 -7.043 1 96.69 306 CYS A CA 1
ATOM 2551 C C . CYS A 1 306 ? 14.742 -20.109 -8.422 1 96.69 306 CYS A C 1
ATOM 2553 O O . CYS A 1 306 ? 14.875 -20.828 -9.422 1 96.69 306 CYS A O 1
ATOM 2555 N N . ILE A 1 307 ? 14.727 -18.797 -8.508 1 95.5 307 ILE A N 1
ATOM 2556 C CA . ILE A 1 307 ? 14.75 -18.141 -9.805 1 95.5 307 ILE A CA 1
ATOM 2557 C C . ILE A 1 307 ? 16.094 -18.359 -10.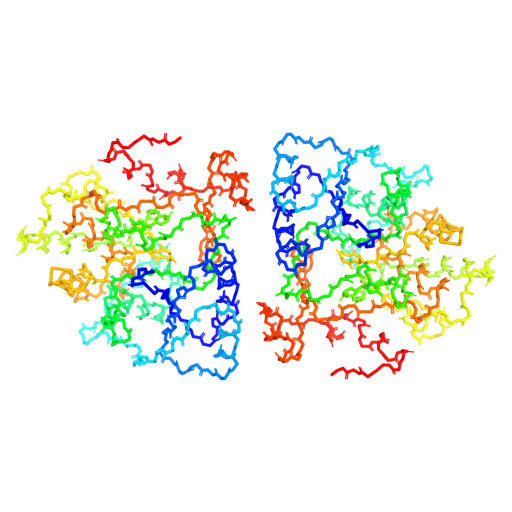484 1 95.5 307 ILE A C 1
ATOM 2559 O O . ILE A 1 307 ? 16.156 -18.609 -11.688 1 95.5 307 ILE A O 1
ATOM 2563 N N . ASP A 1 308 ? 17.172 -18.312 -9.688 1 94.94 308 ASP A N 1
ATOM 2564 C CA . ASP A 1 308 ? 18.484 -18.578 -10.25 1 94.94 308 ASP A CA 1
ATOM 2565 C C . ASP A 1 308 ? 18.531 -19.969 -10.883 1 94.94 308 ASP A C 1
ATOM 2567 O O . ASP A 1 308 ? 19.094 -20.156 -11.969 1 94.94 308 ASP A O 1
ATOM 2571 N N . LYS A 1 309 ? 18.016 -20.891 -10.234 1 96.44 309 LYS A N 1
ATOM 2572 C CA . LYS A 1 309 ? 17.984 -22.25 -10.766 1 96.44 309 LYS A CA 1
ATOM 2573 C C . LYS A 1 309 ? 17.188 -22.312 -12.062 1 96.44 309 LYS A C 1
ATOM 2575 O O . LYS A 1 309 ? 17.594 -22.984 -13.023 1 96.44 309 LYS A O 1
ATOM 2580 N N . PHE A 1 310 ? 16.031 -21.672 -12.094 1 97.62 310 PHE A N 1
ATOM 2581 C CA . PHE A 1 310 ? 15.211 -21.625 -13.297 1 97.62 310 PHE A CA 1
ATOM 2582 C C . PHE A 1 310 ? 16.016 -21.125 -14.484 1 97.62 310 PHE A C 1
ATOM 2584 O O . PHE A 1 310 ? 15.953 -21.688 -15.578 1 97.62 310 PHE A O 1
ATOM 2591 N N . PHE A 1 311 ? 16.734 -20.094 -14.258 1 96.44 311 PHE A N 1
ATOM 2592 C CA . PHE A 1 311 ? 17.562 -19.516 -15.312 1 96.44 311 PHE A CA 1
ATOM 2593 C C . PHE A 1 311 ? 18.688 -20.469 -15.703 1 96.44 311 PHE A C 1
ATOM 2595 O O . PHE A 1 311 ? 18.938 -20.688 -16.891 1 96.44 311 PHE A O 1
ATOM 2602 N N . HIS A 1 312 ? 19.281 -21.062 -14.75 1 96.19 312 HIS A N 1
ATOM 2603 C CA . HIS A 1 312 ? 20.422 -21.953 -14.992 1 96.19 312 HIS A CA 1
ATOM 2604 C C . HIS A 1 312 ? 20 -23.156 -15.812 1 96.19 312 HIS A C 1
ATOM 2606 O O . HIS A 1 312 ? 20.641 -23.469 -16.828 1 96.19 312 HIS A O 1
ATOM 2612 N N . VAL A 1 313 ? 18.938 -23.766 -15.406 1 97.06 313 VAL A N 1
ATOM 2613 C CA . VAL A 1 313 ? 18.562 -25.016 -16.047 1 97.06 313 VAL A CA 1
ATOM 2614 C C . VAL A 1 313 ? 18.062 -24.75 -17.469 1 97.06 313 VAL A C 1
ATOM 2616 O O . VAL A 1 313 ? 18.031 -25.641 -18.312 1 97.06 313 VAL A O 1
ATOM 2619 N N . ASN A 1 314 ? 17.641 -23.547 -17.75 1 96.75 314 ASN A N 1
ATOM 2620 C CA . ASN A 1 314 ? 17.188 -23.188 -19.078 1 96.75 314 ASN A CA 1
ATOM 2621 C C . ASN A 1 314 ? 18.266 -22.453 -19.875 1 96.75 314 ASN A C 1
ATOM 2623 O O . ASN A 1 314 ? 18.031 -22.016 -21 1 96.75 314 ASN A O 1
ATOM 2627 N N . SER A 1 315 ? 19.406 -22.25 -19.312 1 95.5 315 SER A N 1
ATOM 2628 C CA . SER A 1 315 ? 20.547 -21.578 -19.922 1 95.5 315 SER A CA 1
ATOM 2629 C C . SER A 1 315 ? 20.219 -20.141 -20.312 1 95.5 315 SER A C 1
ATOM 2631 O O . SER A 1 315 ? 20.562 -19.688 -21.406 1 95.5 315 SER A O 1
ATOM 2633 N N . PHE A 1 316 ? 19.406 -19.594 -19.469 1 92.88 316 PHE A N 1
ATOM 2634 C CA . PHE A 1 316 ? 19.109 -18.188 -19.656 1 92.88 316 PHE A CA 1
ATOM 2635 C C . PHE A 1 316 ? 20.203 -17.328 -19.031 1 92.88 316 PHE A C 1
ATOM 2637 O O . PHE A 1 316 ? 20.875 -17.75 -18.078 1 92.88 316 PHE A O 1
ATOM 2644 N N . GLN A 1 317 ? 20.375 -16.188 -19.562 1 87.31 317 GLN A N 1
ATOM 2645 C CA . GLN A 1 317 ? 21.297 -15.234 -18.969 1 87.31 317 GLN A CA 1
ATOM 2646 C C . GLN A 1 317 ? 20.656 -14.5 -17.797 1 87.31 317 GLN A C 1
ATOM 2648 O O . GLN A 1 317 ? 19.547 -13.961 -17.938 1 87.31 317 GLN A O 1
ATOM 2653 N N . VAL A 1 318 ? 21.375 -14.625 -16.688 1 81.12 318 VAL A N 1
ATOM 2654 C CA . VAL A 1 318 ? 20.906 -13.883 -15.523 1 81.12 318 VAL A CA 1
ATOM 2655 C C . VAL A 1 318 ? 21.125 -12.391 -15.742 1 81.12 318 VAL A C 1
ATOM 2657 O O . VAL A 1 318 ? 22.188 -11.969 -16.219 1 81.12 318 VAL A O 1
ATOM 2660 N N . PRO A 1 319 ? 20.219 -11.617 -15.461 1 72.69 319 PRO A N 1
ATOM 2661 C CA . PRO A 1 319 ? 20.391 -10.18 -15.695 1 72.69 319 PRO A CA 1
ATOM 2662 C C . PRO A 1 319 ? 21.453 -9.555 -14.789 1 72.69 319 PRO A C 1
ATOM 2664 O O . PRO A 1 319 ? 21.672 -10.039 -13.672 1 72.69 319 PRO A O 1
ATOM 2667 N N . ARG B 1 1 ? -4.25 26.734 -13.75 1 84.12 1 ARG B N 1
ATOM 2668 C CA . ARG B 1 1 ? -3.611 26.078 -12.617 1 84.12 1 ARG B CA 1
ATOM 2669 C C . ARG B 1 1 ? -3.189 27.094 -11.562 1 84.12 1 ARG B C 1
ATOM 2671 O O . ARG B 1 1 ? -2.688 28.172 -11.891 1 84.12 1 ARG B O 1
ATOM 2678 N N . GLU B 1 2 ? -3.467 26.766 -10.227 1 92.69 2 GLU B N 1
ATOM 2679 C CA . GLU B 1 2 ? -3.107 27.641 -9.117 1 92.69 2 GLU B CA 1
ATOM 2680 C C . GLU B 1 2 ? -1.612 27.562 -8.82 1 92.69 2 GLU B C 1
ATOM 2682 O O . GLU B 1 2 ? -0.918 26.672 -9.312 1 92.69 2 GLU B O 1
ATOM 2687 N N . ASN B 1 3 ? -1.202 28.531 -8.172 1 96.56 3 ASN B N 1
ATOM 2688 C CA . ASN B 1 3 ? 0.209 28.578 -7.809 1 96.56 3 ASN B CA 1
ATOM 2689 C C . ASN B 1 3 ? 0.484 27.781 -6.531 1 96.56 3 ASN B C 1
ATOM 2691 O O . ASN B 1 3 ? 0.792 28.359 -5.492 1 96.56 3 ASN B O 1
ATOM 2695 N N . GLY B 1 4 ? 0.425 26.5 -6.645 1 98.25 4 GLY B N 1
ATOM 2696 C CA . GLY B 1 4 ? 0.649 25.578 -5.539 1 98.25 4 GLY B CA 1
ATOM 2697 C C . GLY B 1 4 ? 1.773 24.594 -5.797 1 98.25 4 GLY B C 1
ATOM 2698 O O . GLY B 1 4 ? 2.15 24.359 -6.949 1 98.25 4 GLY B O 1
ATOM 2699 N N . VAL B 1 5 ? 2.291 24.078 -4.723 1 98.75 5 VAL B N 1
ATOM 2700 C CA . VAL B 1 5 ? 3.381 23.109 -4.812 1 98.75 5 VAL B CA 1
ATOM 2701 C C . VAL B 1 5 ? 3.162 22 -3.801 1 98.75 5 VAL B C 1
ATOM 2703 O O . VAL B 1 5 ? 2.66 22.234 -2.699 1 98.75 5 VAL B O 1
ATOM 2706 N N . ILE B 1 6 ? 3.471 20.781 -4.188 1 98.81 6 ILE B N 1
ATOM 2707 C CA . ILE B 1 6 ? 3.51 19.688 -3.236 1 98.81 6 ILE B CA 1
ATOM 2708 C C . ILE B 1 6 ? 4.867 19.641 -2.539 1 98.81 6 ILE B C 1
ATOM 2710 O O . ILE B 1 6 ? 5.902 19.484 -3.191 1 98.81 6 ILE B O 1
ATOM 2714 N N . LEU B 1 7 ? 4.852 19.812 -1.259 1 98.69 7 LEU B N 1
ATOM 2715 C CA . LEU B 1 7 ? 6.059 20.016 -0.464 1 98.69 7 LEU B CA 1
ATOM 2716 C C . LEU B 1 7 ? 6.348 18.797 0.402 1 98.69 7 LEU B C 1
ATOM 2718 O O . LEU B 1 7 ? 5.48 18.328 1.147 1 98.69 7 LEU B O 1
ATOM 2722 N N . VAL B 1 8 ? 7.574 18.266 0.31 1 98.31 8 VAL B N 1
ATOM 2723 C CA . VAL B 1 8 ? 7.969 17.094 1.077 1 98.31 8 VAL B CA 1
ATOM 2724 C C . VAL B 1 8 ? 9.359 17.297 1.667 1 98.31 8 VAL B C 1
ATOM 2726 O O . VAL B 1 8 ? 10.242 17.859 1.006 1 98.31 8 VAL B O 1
ATOM 2729 N N . PHE B 1 9 ? 9.5 16.953 2.918 1 97.56 9 PHE B N 1
ATOM 2730 C CA . PHE B 1 9 ? 10.828 16.766 3.482 1 97.56 9 PHE B CA 1
ATOM 2731 C C . PHE B 1 9 ? 11.227 15.297 3.461 1 97.56 9 PHE B C 1
ATOM 2733 O O . PHE B 1 9 ? 10.578 14.461 4.098 1 97.56 9 PHE B O 1
ATOM 2740 N N . ALA B 1 10 ? 12.305 14.953 2.738 1 97.56 10 ALA B N 1
ATOM 2741 C CA . ALA B 1 10 ? 12.711 13.555 2.619 1 97.56 10 ALA B CA 1
ATOM 2742 C C . ALA B 1 10 ? 14.219 13.445 2.375 1 97.56 10 ALA B C 1
ATOM 2744 O O . ALA B 1 10 ? 14.75 14.078 1.463 1 97.56 10 ALA B O 1
ATOM 2745 N N . ARG B 1 11 ? 14.852 12.648 3.182 1 97.12 11 ARG B N 1
ATOM 2746 C CA . ARG B 1 11 ? 16.25 12.297 2.988 1 97.12 11 ARG B CA 1
ATOM 2747 C C . ARG B 1 11 ? 16.391 11.055 2.105 1 97.12 11 ARG B C 1
ATOM 2749 O O . ARG B 1 11 ? 15.391 10.461 1.701 1 97.12 11 ARG B O 1
ATOM 2756 N N . ASN B 1 12 ? 17.688 10.656 1.811 1 97.62 12 ASN B N 1
ATOM 2757 C CA . ASN B 1 12 ? 17.906 9.492 0.96 1 97.62 12 ASN B CA 1
ATOM 2758 C C . ASN B 1 12 ? 17.281 8.234 1.558 1 97.62 12 ASN B C 1
ATOM 2760 O O . ASN B 1 12 ? 16.719 7.41 0.832 1 97.62 12 ASN B O 1
ATOM 2764 N N . ILE B 1 13 ? 17.344 8.117 2.852 1 95.81 13 ILE B N 1
ATOM 2765 C CA . ILE B 1 13 ? 16.859 6.918 3.527 1 95.81 13 ILE B CA 1
ATOM 2766 C C . ILE B 1 13 ? 15.328 6.848 3.424 1 95.81 13 ILE B C 1
ATOM 2768 O O . ILE B 1 13 ? 14.734 5.785 3.627 1 95.81 13 ILE B O 1
ATOM 2772 N N . ASP B 1 14 ? 14.648 7.969 3.047 1 96.31 14 ASP B N 1
ATOM 2773 C CA . ASP B 1 14 ? 13.195 8.047 3 1 96.31 14 ASP B CA 1
ATOM 2774 C C . ASP B 1 14 ? 12.672 7.703 1.607 1 96.31 14 ASP B C 1
ATOM 2776 O O . ASP B 1 14 ? 11.461 7.695 1.378 1 96.31 14 ASP B O 1
ATOM 2780 N N . LEU B 1 15 ? 13.484 7.445 0.692 1 97.94 15 LEU B N 1
ATOM 2781 C CA . LEU B 1 15 ? 13.141 7.395 -0.725 1 97.94 15 LEU B CA 1
ATOM 2782 C C . LEU B 1 15 ? 11.984 6.43 -0.969 1 97.94 15 LEU B C 1
ATOM 2784 O O . LEU B 1 15 ? 10.969 6.812 -1.561 1 97.94 15 LEU B O 1
ATOM 2788 N N . TYR B 1 16 ? 12.078 5.328 -0.506 1 95.31 16 TYR B N 1
ATOM 2789 C CA . TYR B 1 16 ? 11.117 4.332 -0.96 1 95.31 16 TYR B CA 1
ATOM 2790 C C . TYR B 1 16 ? 9.82 4.418 -0.161 1 95.31 16 TYR B C 1
ATOM 2792 O O . TYR B 1 16 ? 8.773 3.949 -0.612 1 95.31 16 TYR B O 1
ATOM 2800 N N . LYS B 1 17 ? 9.828 5.035 1.001 1 95.44 17 LYS B N 1
ATOM 2801 C CA . LYS B 1 17 ? 8.57 5.465 1.604 1 95.44 17 LYS B CA 1
ATOM 2802 C C . LYS B 1 17 ? 7.918 6.566 0.777 1 95.44 17 LYS B C 1
ATOM 2804 O O . LYS B 1 17 ? 6.699 6.57 0.591 1 95.44 17 LYS B O 1
ATOM 2809 N N . LEU B 1 18 ? 8.758 7.387 0.337 1 97.94 18 LEU B N 1
ATOM 2810 C CA . LEU B 1 18 ? 8.273 8.508 -0.459 1 97.94 18 LEU B CA 1
ATOM 2811 C C . LEU B 1 18 ? 7.711 8.031 -1.792 1 97.94 18 LEU B C 1
ATOM 2813 O O . LEU B 1 18 ? 6.723 8.578 -2.285 1 97.94 18 LEU B O 1
ATOM 2817 N N . THR B 1 19 ? 8.336 7.027 -2.424 1 97.88 19 THR B N 1
ATOM 2818 C CA . THR B 1 19 ? 7.883 6.574 -3.734 1 97.88 19 THR B CA 1
ATOM 2819 C C . THR B 1 19 ? 6.441 6.074 -3.668 1 97.88 19 THR B C 1
ATOM 2821 O O . THR B 1 19 ? 5.637 6.367 -4.559 1 97.88 19 THR B O 1
ATOM 2824 N N . GLU B 1 20 ? 6.137 5.371 -2.654 1 95.38 20 GLU B N 1
ATOM 2825 C CA . GLU B 1 20 ? 4.762 4.906 -2.494 1 95.38 20 GLU B CA 1
ATOM 2826 C C . GLU B 1 20 ? 3.801 6.078 -2.328 1 95.38 20 GLU B C 1
ATOM 2828 O O . GLU B 1 20 ? 2.717 6.086 -2.916 1 95.38 20 GLU B O 1
ATOM 2833 N N . THR B 1 21 ? 4.203 6.996 -1.55 1 97.5 21 THR B N 1
ATOM 2834 C CA . THR B 1 21 ? 3.402 8.195 -1.328 1 97.5 21 THR B CA 1
ATOM 2835 C C . THR B 1 21 ? 3.201 8.961 -2.633 1 97.5 21 THR B C 1
ATOM 2837 O O . THR B 1 21 ? 2.072 9.305 -2.992 1 97.5 21 THR B O 1
ATOM 2840 N N . MET B 1 22 ? 4.297 9.203 -3.307 1 98.38 22 MET B N 1
ATOM 2841 C CA . MET B 1 22 ? 4.23 9.961 -4.555 1 98.38 22 MET B CA 1
ATOM 2842 C C . MET B 1 22 ? 3.328 9.258 -5.566 1 98.38 22 MET B C 1
ATOM 2844 O O . MET B 1 22 ? 2.527 9.906 -6.238 1 98.38 22 MET B O 1
ATOM 2848 N N . TRP B 1 23 ? 3.494 7.965 -5.621 1 97.75 23 TRP B N 1
ATOM 2849 C CA . TRP B 1 23 ? 2.676 7.223 -6.574 1 97.75 23 TRP B CA 1
ATOM 2850 C C . TRP B 1 23 ? 1.194 7.355 -6.242 1 97.75 23 TRP B C 1
ATOM 2852 O O . TRP B 1 23 ? 0.37 7.594 -7.125 1 97.75 23 TRP B O 1
ATOM 2862 N N . SER B 1 24 ? 0.842 7.207 -5 1 96.81 24 SER B N 1
ATOM 2863 C CA . SER B 1 24 ? -0.555 7.336 -4.602 1 96.81 24 SER B CA 1
ATOM 2864 C C . SER B 1 24 ? -1.086 8.734 -4.891 1 96.81 24 SER B C 1
ATOM 2866 O O . SER B 1 24 ? -2.195 8.891 -5.402 1 96.81 24 SER B O 1
ATOM 2868 N N . VAL B 1 25 ? -0.312 9.766 -4.605 1 98.06 25 VAL B N 1
ATOM 2869 C CA . VAL B 1 25 ? -0.716 11.148 -4.832 1 98.06 25 VAL B CA 1
ATOM 2870 C C . VAL B 1 25 ? -0.857 11.414 -6.332 1 98.06 25 VAL B C 1
ATOM 2872 O O . VAL B 1 25 ? -1.825 12.039 -6.77 1 98.06 25 VAL B O 1
ATOM 2875 N N . GLU B 1 26 ? 0.122 10.93 -7.094 1 98.25 26 GLU B N 1
ATOM 2876 C CA . GLU B 1 26 ? 0.078 11.125 -8.539 1 98.25 26 GLU B CA 1
ATOM 2877 C C . GLU B 1 26 ? -1.144 10.445 -9.148 1 98.25 26 GLU B C 1
ATOM 2879 O O . GLU B 1 26 ? -1.888 11.062 -9.914 1 98.25 26 GLU B O 1
ATOM 2884 N N . GLN B 1 27 ? -1.419 9.25 -8.758 1 97 27 GLN B N 1
ATOM 2885 C CA . GLN B 1 27 ? -2.504 8.5 -9.375 1 97 27 GLN B CA 1
ATOM 2886 C C . GLN B 1 27 ? -3.865 9.031 -8.938 1 97 27 GLN B C 1
ATOM 2888 O O . GLN B 1 27 ? -4.812 9.055 -9.727 1 97 27 GLN B O 1
ATOM 2893 N N . ARG B 1 28 ? -3.961 9.461 -7.738 1 97.44 28 ARG B N 1
ATOM 2894 C CA . ARG B 1 28 ? -5.266 9.789 -7.18 1 97.44 28 ARG B CA 1
ATOM 2895 C C . ARG B 1 28 ? -5.566 11.273 -7.316 1 97.44 28 ARG B C 1
ATOM 2897 O O . ARG B 1 28 ? -6.719 11.695 -7.203 1 97.44 28 ARG B O 1
ATOM 2904 N N . PHE B 1 29 ? -4.57 12.016 -7.578 1 97.44 29 PHE B N 1
ATOM 2905 C CA . PHE B 1 29 ? -4.77 13.461 -7.586 1 97.44 29 PHE B CA 1
ATOM 2906 C C . PHE B 1 29 ? -3.959 14.109 -8.703 1 97.44 29 PHE B C 1
ATOM 2908 O O . PHE B 1 29 ? -4.516 14.547 -9.711 1 97.44 29 PHE B O 1
ATOM 2915 N N . ASN B 1 30 ? -2.613 14.047 -8.711 1 98.31 30 ASN B N 1
ATOM 2916 C CA . ASN B 1 30 ? -1.771 15.062 -9.328 1 98.31 30 ASN B CA 1
ATOM 2917 C C . ASN B 1 30 ? -1.494 14.75 -10.797 1 98.31 30 ASN B C 1
ATOM 2919 O O . ASN B 1 30 ? -1.031 15.617 -11.547 1 98.31 30 ASN B O 1
ATOM 2923 N N . LYS B 1 31 ? -1.766 13.539 -11.195 1 96.44 31 LYS B N 1
ATOM 2924 C CA . LYS B 1 31 ? -1.641 13.258 -12.617 1 96.44 31 LYS B CA 1
ATOM 2925 C C . LYS B 1 31 ? -2.57 14.148 -13.438 1 96.44 31 LYS B C 1
ATOM 2927 O O . LYS B 1 31 ? -2.258 14.508 -14.578 1 96.44 31 LYS B O 1
ATOM 2932 N N . LYS B 1 32 ? -3.617 14.531 -12.852 1 95.62 32 LYS B N 1
ATOM 2933 C CA . LYS B 1 32 ? -4.629 15.367 -13.492 1 95.62 32 LYS B CA 1
ATOM 2934 C C . LYS B 1 32 ? -4.203 16.828 -13.516 1 95.62 32 LYS B C 1
ATOM 2936 O O . LYS B 1 32 ? -4.492 17.562 -14.469 1 95.62 32 LYS B O 1
ATOM 2941 N N . TYR B 1 33 ? -3.512 17.25 -12.492 1 97.31 33 TYR B N 1
ATOM 2942 C CA . TYR B 1 33 ? -3.311 18.688 -12.312 1 97.31 33 TYR B CA 1
ATOM 2943 C C . TYR B 1 33 ? -1.858 19.062 -12.57 1 97.31 33 TYR B C 1
ATOM 2945 O O . TYR B 1 33 ? -1.559 20.234 -12.859 1 97.31 33 TYR B O 1
ATOM 2953 N N . LYS B 1 34 ? -0.916 18.125 -12.336 1 97.94 34 LYS B N 1
ATOM 2954 C CA . LYS B 1 34 ? 0.488 18.25 -12.719 1 97.94 34 LYS B CA 1
ATOM 2955 C C . LYS B 1 34 ? 1.182 19.359 -11.922 1 97.94 34 LYS B C 1
ATOM 2957 O O . LYS B 1 34 ? 1.937 20.156 -12.492 1 97.94 34 LYS B O 1
ATOM 2962 N N . TYR B 1 35 ? 0.841 19.5 -10.688 1 98.56 35 TYR B N 1
ATOM 2963 C CA . TYR B 1 35 ? 1.553 20.422 -9.805 1 98.56 35 TYR B CA 1
ATOM 2964 C C . TYR B 1 35 ? 2.992 19.969 -9.586 1 98.56 35 TYR B C 1
ATOM 2966 O O . TYR B 1 35 ? 3.293 18.766 -9.68 1 98.56 35 TYR B O 1
ATOM 2974 N N . ASN B 1 36 ? 3.818 20.906 -9.297 1 98.56 36 ASN B N 1
ATOM 2975 C CA . ASN B 1 36 ? 5.23 20.625 -9.047 1 98.56 36 ASN B CA 1
ATOM 2976 C C . ASN B 1 36 ? 5.445 20.031 -7.66 1 98.56 36 ASN B C 1
ATOM 2978 O O . ASN B 1 36 ? 4.656 20.266 -6.746 1 98.56 36 ASN B O 1
ATOM 2982 N N . TRP B 1 37 ? 6.516 19.234 -7.605 1 98.75 37 TRP B N 1
ATOM 2983 C CA . TRP B 1 37 ? 7.012 18.75 -6.324 1 98.75 37 TRP B CA 1
ATOM 2984 C C . TRP B 1 37 ? 8.234 19.531 -5.875 1 98.75 37 TRP B C 1
ATOM 2986 O O . TRP B 1 37 ? 9.109 19.844 -6.688 1 98.75 37 TRP B O 1
ATOM 2996 N N . LEU B 1 38 ? 8.289 19.906 -4.668 1 98.81 38 LEU B N 1
ATOM 2997 C CA . LEU B 1 38 ? 9.492 20.422 -4.027 1 98.81 38 LEU B CA 1
ATOM 2998 C C . LEU B 1 38 ? 9.953 19.5 -2.908 1 98.81 38 LEU B C 1
ATOM 3000 O O . LEU B 1 38 ? 9.273 19.359 -1.895 1 98.81 38 LEU B O 1
ATOM 3004 N N . ILE B 1 39 ? 11.078 18.891 -3.119 1 98.81 39 ILE B N 1
ATOM 3005 C CA . ILE B 1 39 ? 11.648 17.969 -2.141 1 98.81 39 ILE B CA 1
ATOM 3006 C C . ILE B 1 39 ? 12.781 18.656 -1.388 1 98.81 39 ILE B C 1
ATOM 3008 O O . ILE B 1 39 ? 13.789 19.031 -1.987 1 98.81 39 ILE B O 1
ATOM 3012 N N . VAL B 1 40 ? 12.625 18.766 -0.092 1 98.44 40 VAL B N 1
ATOM 3013 C CA . VAL B 1 40 ? 13.586 19.469 0.753 1 98.44 40 VAL B CA 1
ATOM 3014 C C . VAL B 1 40 ? 14.328 18.469 1.637 1 98.44 40 VAL B C 1
ATOM 3016 O O . VAL B 1 40 ? 13.734 17.516 2.127 1 98.44 40 VAL B O 1
ATOM 3019 N N . SER B 1 41 ? 15.602 18.656 1.848 1 97.44 41 SER B N 1
ATOM 3020 C CA . SER B 1 41 ? 16.406 17.828 2.729 1 97.44 41 SER B CA 1
ATOM 3021 C C . SER B 1 41 ? 17.578 18.609 3.32 1 97.44 41 SER B C 1
ATOM 3023 O O . SER B 1 41 ? 17.984 19.641 2.768 1 97.44 41 SER B O 1
ATOM 3025 N N . ASP B 1 42 ? 18.031 18.109 4.445 1 96.06 42 ASP B N 1
ATOM 3026 C CA . ASP B 1 42 ? 19.234 18.703 5.027 1 96.06 42 ASP B CA 1
ATOM 3027 C C . ASP B 1 42 ? 20.484 17.953 4.59 1 96.06 42 ASP B C 1
ATOM 3029 O O . ASP B 1 42 ? 21.562 18.141 5.156 1 96.06 42 ASP B O 1
ATOM 3033 N N . ALA B 1 43 ? 20.328 17.016 3.725 1 94.44 43 ALA B N 1
ATOM 3034 C CA . ALA B 1 43 ? 21.422 16.312 3.055 1 94.44 43 ALA B CA 1
ATOM 3035 C C . ALA B 1 43 ? 21.234 16.344 1.539 1 94.44 43 ALA B C 1
ATOM 3037 O O . ALA B 1 43 ? 20.141 16.578 1.043 1 94.44 43 ALA B O 1
ATOM 3038 N N . LEU B 1 44 ? 22.344 16.109 0.873 1 95.94 44 LEU B N 1
ATOM 3039 C CA . LEU B 1 44 ? 22.25 16.047 -0.581 1 95.94 44 LEU B CA 1
ATOM 3040 C C . LEU B 1 44 ? 21.516 14.766 -1.015 1 95.94 44 LEU B C 1
ATOM 3042 O O . LEU B 1 44 ? 21.781 13.688 -0.485 1 95.94 44 LEU B O 1
ATOM 3046 N N . HIS B 1 45 ? 20.625 14.953 -1.933 1 98.12 45 HIS B N 1
ATOM 3047 C CA . HIS B 1 45 ? 20 13.789 -2.549 1 98.12 45 HIS B CA 1
ATOM 3048 C C . HIS B 1 45 ? 20.953 13.109 -3.535 1 98.12 45 HIS B C 1
ATOM 3050 O O . HIS B 1 45 ? 21.594 13.781 -4.344 1 98.12 45 HIS B O 1
ATOM 3056 N N . ASN B 1 46 ? 21.078 11.844 -3.461 1 97.88 46 ASN B N 1
ATOM 3057 C CA . ASN B 1 46 ? 21.938 11.133 -4.391 1 97.88 46 ASN B CA 1
ATOM 3058 C C . ASN B 1 46 ? 21.25 10.883 -5.727 1 97.88 46 ASN B C 1
ATOM 3060 O O . ASN B 1 46 ? 20.094 11.258 -5.906 1 97.88 46 ASN B O 1
ATOM 3064 N N . ARG B 1 47 ? 21.953 10.383 -6.684 1 97.75 47 ARG B N 1
ATOM 3065 C CA . ARG B 1 47 ? 21.469 10.195 -8.047 1 97.75 47 ARG B CA 1
ATOM 3066 C C . ARG B 1 47 ? 20.234 9.289 -8.07 1 97.75 47 ARG B C 1
ATOM 3068 O O . ARG B 1 47 ? 19.266 9.578 -8.766 1 97.75 47 ARG B O 1
ATOM 3075 N N . ASN B 1 48 ? 20.281 8.188 -7.34 1 97.06 48 ASN B N 1
ATOM 3076 C CA . ASN B 1 48 ? 19.156 7.254 -7.293 1 97.06 48 ASN B CA 1
ATOM 3077 C C . ASN B 1 48 ? 17.891 7.934 -6.801 1 97.06 48 ASN B C 1
ATOM 3079 O O . ASN B 1 48 ? 16.812 7.75 -7.379 1 97.06 48 ASN B O 1
ATOM 3083 N N . PHE B 1 49 ? 18.078 8.727 -5.75 1 98.38 49 PHE B N 1
ATOM 3084 C CA . PHE B 1 49 ? 16.938 9.453 -5.203 1 98.38 49 PHE B CA 1
ATOM 3085 C C . PHE B 1 49 ? 16.312 10.359 -6.254 1 98.38 49 PHE B C 1
ATOM 3087 O O . PHE B 1 49 ? 15.117 10.281 -6.523 1 98.38 49 PHE B O 1
ATOM 3094 N N . LYS B 1 50 ? 17.094 11.156 -6.871 1 98.56 50 LYS B N 1
ATOM 3095 C CA . LYS B 1 50 ? 16.609 12.148 -7.828 1 98.56 50 LYS B CA 1
ATOM 3096 C C . LYS B 1 50 ? 15.969 11.477 -9.039 1 98.56 50 LYS B C 1
ATOM 3098 O O . LYS B 1 50 ? 14.875 11.852 -9.453 1 98.56 50 LYS B O 1
ATOM 3103 N N . ALA B 1 51 ? 16.641 10.484 -9.555 1 98.31 51 ALA B N 1
ATOM 3104 C CA . ALA B 1 51 ? 16.125 9.805 -10.742 1 98.31 51 ALA B CA 1
ATOM 3105 C C . ALA B 1 51 ? 14.781 9.148 -10.461 1 98.31 51 ALA B C 1
ATOM 3107 O O . ALA B 1 51 ? 13.859 9.234 -11.281 1 98.31 51 ALA B O 1
ATOM 3108 N N . THR B 1 52 ? 14.672 8.508 -9.328 1 98.19 52 THR B N 1
ATOM 3109 C CA . THR B 1 52 ? 13.453 7.797 -8.961 1 98.19 52 THR B CA 1
ATOM 3110 C C . THR B 1 52 ? 12.297 8.781 -8.766 1 98.19 52 THR B C 1
ATOM 3112 O O . THR B 1 52 ? 11.211 8.578 -9.312 1 98.19 52 THR B O 1
ATOM 3115 N N . VAL B 1 53 ? 12.555 9.844 -8.062 1 98.62 53 VAL B N 1
ATOM 3116 C CA . VAL B 1 53 ? 11.523 10.844 -7.805 1 98.62 53 VAL B CA 1
ATOM 3117 C C . VAL B 1 53 ? 11.078 11.477 -9.125 1 98.62 53 VAL B C 1
ATOM 3119 O O . VAL B 1 53 ? 9.883 11.641 -9.359 1 98.62 53 VAL B O 1
ATOM 3122 N N . LEU B 1 54 ? 12 11.781 -9.977 1 98.44 54 LEU B N 1
ATOM 3123 C CA . LEU B 1 54 ? 11.695 12.398 -11.258 1 98.44 54 LEU B CA 1
ATOM 3124 C C . LEU B 1 54 ? 10.844 11.484 -12.125 1 98.44 54 LEU B C 1
ATOM 3126 O O . LEU B 1 54 ? 9.945 11.945 -12.836 1 98.44 54 LEU B O 1
ATOM 3130 N N . SER B 1 55 ? 11.07 10.219 -12.023 1 97.62 55 SER B N 1
ATOM 3131 C CA . SER B 1 55 ? 10.344 9.258 -12.852 1 97.62 55 SER B CA 1
ATOM 3132 C C . SER B 1 55 ? 8.883 9.156 -12.43 1 97.62 55 SER B C 1
ATOM 3134 O O . SER B 1 55 ? 8.023 8.797 -13.234 1 97.62 55 SER B O 1
ATOM 3136 N N . LEU B 1 56 ? 8.57 9.5 -11.211 1 98.25 56 LEU B N 1
ATOM 3137 C CA . LEU B 1 56 ? 7.234 9.281 -10.656 1 98.25 56 LEU B CA 1
ATOM 3138 C C . LEU B 1 56 ? 6.383 10.539 -10.789 1 98.25 56 LEU B C 1
ATOM 3140 O O . LEU B 1 56 ? 5.164 10.492 -10.602 1 98.25 56 LEU B O 1
ATOM 3144 N N . SER B 1 57 ? 7.004 11.641 -11.07 1 98.19 57 SER B N 1
ATOM 3145 C CA . SER B 1 57 ? 6.309 12.93 -11.023 1 98.19 57 SER B CA 1
ATOM 3146 C C . SER B 1 57 ? 5.734 13.297 -12.383 1 98.19 57 SER B C 1
ATOM 3148 O O . SER B 1 57 ? 6.387 13.117 -13.414 1 98.19 57 SER B O 1
ATOM 3150 N N . SER B 1 58 ? 4.52 13.766 -12.367 1 97.25 58 SER B N 1
ATOM 3151 C CA . SER B 1 58 ? 3.91 14.297 -13.578 1 97.25 58 SER B CA 1
ATOM 3152 C C . SER B 1 58 ? 4.258 15.766 -13.773 1 97.25 58 SER B C 1
ATOM 3154 O O . SER B 1 58 ? 4.215 16.281 -14.891 1 97.25 58 SER B O 1
ATOM 3156 N N . GLY B 1 59 ? 4.543 16.531 -12.688 1 97.19 59 GLY B N 1
ATOM 3157 C CA . GLY B 1 59 ? 5.016 17.891 -12.734 1 97.19 59 GLY B CA 1
ATOM 3158 C C . GLY B 1 59 ? 6.52 18.016 -12.578 1 97.19 59 GLY B C 1
ATOM 3159 O O . GLY B 1 59 ? 7.215 17 -12.438 1 97.19 59 GLY B O 1
ATOM 3160 N N . ASN B 1 60 ? 6.996 19.203 -12.609 1 97.94 60 ASN B N 1
ATOM 3161 C CA . ASN B 1 60 ? 8.414 19.422 -12.367 1 97.94 60 ASN B CA 1
ATOM 3162 C C . ASN B 1 60 ? 8.789 19.141 -10.914 1 97.94 60 ASN B C 1
ATOM 3164 O O . ASN B 1 60 ? 7.949 19.266 -10.016 1 97.94 60 ASN B O 1
ATOM 3168 N N . VAL B 1 61 ? 10.023 18.719 -10.781 1 98.56 61 VAL B N 1
ATOM 3169 C CA . VAL B 1 61 ? 10.523 18.453 -9.438 1 98.56 61 VAL B CA 1
ATOM 3170 C C . VAL B 1 61 ? 11.703 19.375 -9.133 1 98.56 61 VAL B C 1
ATOM 3172 O O . VAL B 1 61 ? 12.648 19.469 -9.922 1 98.56 61 VAL B O 1
ATOM 3175 N N . GLU B 1 62 ? 11.578 20.016 -8.07 1 98.38 62 GLU B N 1
ATOM 3176 C CA . GLU B 1 62 ? 12.688 20.812 -7.559 1 98.38 62 GLU B CA 1
ATOM 3177 C C . GLU B 1 62 ? 13.25 20.203 -6.27 1 98.38 62 GLU B C 1
ATOM 3179 O O . GLU B 1 62 ? 12.492 19.766 -5.406 1 98.38 62 GLU B O 1
ATOM 3184 N N . PHE B 1 63 ? 14.555 20.156 -6.234 1 98.19 63 PHE B N 1
ATOM 3185 C CA . PHE B 1 63 ? 15.242 19.688 -5.039 1 98.19 63 PHE B CA 1
ATOM 3186 C C . PHE B 1 63 ? 15.891 20.859 -4.301 1 98.19 63 PHE B C 1
ATOM 3188 O O . PHE B 1 63 ? 16.578 21.672 -4.914 1 98.19 63 PHE B O 1
ATOM 3195 N N . ALA B 1 64 ? 15.648 20.953 -3.016 1 97.44 64 ALA B N 1
ATOM 3196 C CA . ALA B 1 64 ? 16.234 22.031 -2.211 1 97.44 64 ALA B CA 1
ATOM 3197 C C . ALA B 1 64 ? 17.031 21.469 -1.041 1 97.44 64 ALA B C 1
ATOM 3199 O O . ALA B 1 64 ? 16.5 20.688 -0.235 1 97.44 64 ALA B O 1
ATOM 3200 N N . ARG B 1 65 ? 18.219 21.797 -0.979 1 95.56 65 ARG B N 1
ATOM 3201 C CA . ARG B 1 65 ? 19.047 21.453 0.169 1 95.56 65 ARG B CA 1
ATOM 3202 C C . ARG B 1 65 ? 19.141 22.625 1.152 1 95.56 65 ARG B C 1
ATOM 3204 O O . ARG B 1 65 ? 19.531 23.734 0.782 1 95.56 65 ARG B O 1
ATOM 3211 N N . VAL B 1 66 ? 18.812 22.359 2.363 1 93.69 66 VAL B N 1
ATOM 3212 C CA . VAL B 1 66 ? 18.922 23.359 3.422 1 93.69 66 VAL B CA 1
ATOM 3213 C C . VAL B 1 66 ? 20.094 23.016 4.336 1 93.69 66 VAL B C 1
ATOM 3215 O O . VAL B 1 66 ? 20.625 21.906 4.277 1 93.69 66 VAL B O 1
ATOM 3218 N N . PRO B 1 67 ? 20.547 24.031 5.105 1 90.31 67 PRO B N 1
ATOM 3219 C CA . PRO B 1 67 ? 21.625 23.719 6.043 1 90.31 67 PRO B CA 1
ATOM 3220 C C . PRO B 1 67 ? 21.234 22.656 7.07 1 90.31 67 PRO B C 1
ATOM 3222 O O . PRO B 1 67 ? 20.031 22.438 7.309 1 90.31 67 PRO B O 1
ATOM 3225 N N . ARG B 1 68 ? 22.25 22.062 7.512 1 89.81 68 ARG B N 1
ATOM 3226 C CA . ARG B 1 68 ? 22.016 21.078 8.555 1 89.81 68 ARG B CA 1
ATOM 3227 C C . ARG B 1 68 ? 21.188 21.656 9.703 1 89.81 68 ARG B C 1
ATOM 3229 O O . ARG B 1 68 ? 21.453 22.781 10.148 1 89.81 68 ARG B O 1
ATOM 3236 N N . LEU B 1 69 ? 20.266 20.891 10.148 1 92.25 69 LEU B N 1
ATOM 3237 C CA . LEU B 1 69 ? 19.391 21.344 11.219 1 92.25 69 LEU B CA 1
ATOM 3238 C C . LEU B 1 69 ? 20.031 21.109 12.586 1 92.25 69 LEU B C 1
ATOM 3240 O O . LEU B 1 69 ? 20.531 20.016 12.859 1 92.25 69 LEU B O 1
ATOM 3244 N N . ASN B 1 70 ? 20.062 22.172 13.297 1 91.44 70 ASN B N 1
ATOM 3245 C CA . ASN B 1 70 ? 20.766 22.141 14.57 1 91.44 70 ASN B CA 1
ATOM 3246 C C . ASN B 1 70 ? 19.922 22.703 15.703 1 91.44 70 ASN B C 1
ATOM 3248 O O . ASN B 1 70 ? 18.797 23.188 15.477 1 91.44 70 ASN B O 1
ATOM 3252 N N . TYR B 1 71 ? 20.484 22.594 16.906 1 94.44 71 TYR B N 1
ATOM 3253 C CA . TYR B 1 71 ? 19.844 23.188 18.078 1 94.44 71 TYR B CA 1
ATOM 3254 C C . TYR B 1 71 ? 19.734 24.688 17.938 1 94.44 71 TYR B C 1
ATOM 3256 O O . TYR B 1 71 ? 20.609 25.328 17.344 1 94.44 71 TYR B O 1
ATOM 3264 N N . PRO B 1 72 ? 18.625 25.188 18.547 1 94.69 72 PRO B N 1
ATOM 3265 C CA . PRO B 1 72 ? 18.625 26.656 18.641 1 94.69 72 PRO B CA 1
ATOM 3266 C C . PRO B 1 72 ? 19.719 27.188 19.578 1 94.69 72 PRO B C 1
ATOM 3268 O O . PRO B 1 72 ? 20.156 26.469 20.484 1 94.69 72 PRO B O 1
ATOM 3271 N N . PRO B 1 73 ? 20.062 28.406 19.391 1 92.69 73 PRO B N 1
ATOM 3272 C CA . PRO B 1 73 ? 21.188 28.938 20.156 1 92.69 73 PRO B CA 1
ATOM 3273 C C . PRO B 1 73 ? 20.891 29.016 21.656 1 92.69 73 PRO B C 1
ATOM 3275 O O . PRO B 1 73 ? 21.812 28.938 22.484 1 92.69 73 PRO B O 1
ATOM 3278 N N . ASN B 1 74 ? 19.719 29.094 22.062 1 94.75 74 ASN B N 1
ATOM 3279 C CA . ASN B 1 74 ? 19.375 29.328 23.469 1 94.75 74 ASN B CA 1
ATOM 3280 C C . ASN B 1 74 ? 18.969 28.031 24.156 1 94.75 74 ASN B C 1
ATOM 3282 O O . ASN B 1 74 ? 18.391 28.062 25.25 1 94.75 74 ASN B O 1
ATOM 3286 N N . ILE B 1 75 ? 19.281 26.922 23.516 1 95.75 75 ILE B N 1
ATOM 3287 C CA . ILE B 1 75 ? 18.859 25.641 24.078 1 95.75 75 ILE B CA 1
ATOM 3288 C C . ILE B 1 75 ? 19.656 25.359 25.359 1 95.75 75 ILE B C 1
ATOM 3290 O O . ILE B 1 75 ? 20.844 25.625 25.438 1 95.75 75 ILE B O 1
ATOM 3294 N N . ASP B 1 76 ? 19.016 24.938 26.375 1 95.94 76 ASP B N 1
ATOM 3295 C CA . ASP B 1 76 ? 19.625 24.422 27.594 1 95.94 76 ASP B CA 1
ATOM 3296 C C . ASP B 1 76 ? 19.641 22.891 27.594 1 95.94 76 ASP B C 1
ATOM 3298 O O . ASP B 1 76 ? 18.641 22.25 27.938 1 95.94 76 ASP B O 1
ATOM 3302 N N . LYS B 1 77 ? 20.75 22.359 27.297 1 92.88 77 LYS B N 1
ATOM 3303 C CA . LYS B 1 77 ? 20.859 20.922 27.109 1 92.88 77 LYS B CA 1
ATOM 3304 C C . LYS B 1 77 ? 20.641 20.172 28.422 1 92.88 77 LYS B C 1
ATOM 3306 O O . LYS B 1 77 ? 20.109 19.062 28.422 1 92.88 77 LYS B O 1
ATOM 3311 N N . ALA B 1 78 ? 21.047 20.812 29.484 1 95 78 ALA B N 1
ATOM 3312 C CA . ALA B 1 78 ? 20.812 20.188 30.781 1 95 78 ALA B CA 1
ATOM 3313 C C . ALA B 1 78 ? 19.312 20.094 31.078 1 95 78 ALA B C 1
ATOM 3315 O O . ALA B 1 78 ? 18.828 19.047 31.516 1 95 78 ALA B O 1
ATOM 3316 N N . ARG B 1 79 ? 18.672 21.203 30.828 1 93.31 79 ARG B N 1
ATOM 3317 C CA . ARG B 1 79 ? 17.219 21.203 31 1 93.31 79 ARG B CA 1
ATOM 3318 C C . ARG B 1 79 ? 16.562 20.172 30.094 1 93.31 79 ARG B C 1
ATOM 3320 O O . ARG B 1 79 ? 15.602 19.516 30.5 1 93.31 79 ARG B O 1
ATOM 3327 N N . MET B 1 80 ? 17 20.094 28.969 1 92.56 80 MET B N 1
ATOM 3328 C CA . MET B 1 80 ? 16.469 19.125 28.016 1 92.56 80 MET B CA 1
ATOM 3329 C C . MET B 1 80 ? 16.625 17.703 28.547 1 92.56 80 MET B C 1
ATOM 3331 O O . MET B 1 80 ? 15.688 16.906 28.5 1 92.56 80 MET B O 1
ATOM 3335 N N . LYS B 1 81 ? 17.781 17.375 29.031 1 90.5 81 LYS B N 1
ATOM 3336 C CA . LYS B 1 81 ? 18.047 16.062 29.594 1 90.5 81 LYS B CA 1
ATOM 3337 C C . LYS B 1 81 ? 17.141 15.766 30.781 1 90.5 81 LYS B C 1
ATOM 3339 O O . LYS B 1 81 ? 16.594 14.672 30.906 1 90.5 81 LYS B O 1
ATOM 3344 N N . ASP B 1 82 ? 17.031 16.781 31.578 1 91.81 82 ASP B N 1
ATOM 3345 C CA . ASP B 1 82 ? 16.203 16.625 32.75 1 91.81 82 ASP B CA 1
ATOM 3346 C C . ASP B 1 82 ? 14.734 16.406 32.406 1 91.81 82 ASP B C 1
ATOM 3348 O O . ASP B 1 82 ? 14.047 15.602 33.031 1 91.81 82 ASP B O 1
ATOM 3352 N N . SER B 1 83 ? 14.305 17.188 31.484 1 88.62 83 SER B N 1
ATOM 3353 C CA . SER B 1 83 ? 12.914 17.062 31.047 1 88.62 83 SER B CA 1
ATOM 3354 C C . SER B 1 83 ? 12.648 15.68 30.453 1 88.62 83 SER B C 1
ATOM 3356 O O . SER B 1 83 ? 11.617 15.07 30.734 1 88.62 83 SER B O 1
ATOM 3358 N N . ARG B 1 84 ? 13.516 15.195 29.719 1 84.56 84 ARG B N 1
ATOM 3359 C CA . ARG B 1 84 ? 13.375 13.867 29.125 1 84.56 84 ARG B CA 1
ATOM 3360 C C . ARG B 1 84 ? 13.328 12.789 30.203 1 84.56 84 ARG B C 1
ATOM 3362 O O . ARG B 1 84 ? 12.555 11.836 30.094 1 84.56 84 ARG B O 1
ATOM 3369 N N . LYS B 1 85 ? 14.18 12.922 31.156 1 87.12 85 LYS B N 1
ATOM 3370 C CA . LYS B 1 85 ? 14.18 11.992 32.281 1 87.12 85 LYS B CA 1
ATOM 3371 C C . LYS B 1 85 ? 12.844 12.023 33.031 1 87.12 85 LYS B C 1
ATOM 3373 O O . LYS B 1 85 ? 12.305 10.977 33.375 1 87.12 85 LYS B O 1
ATOM 3378 N N . ALA B 1 86 ? 12.383 13.219 33.219 1 86.75 86 ALA B N 1
ATOM 3379 C CA . ALA B 1 86 ? 11.117 13.383 33.906 1 86.75 86 ALA B CA 1
ATOM 3380 C C . ALA B 1 86 ? 9.977 12.727 33.156 1 86.75 86 ALA B C 1
ATOM 3382 O O . ALA B 1 86 ? 9.125 12.062 33.75 1 86.75 86 ALA B O 1
ATOM 3383 N N . PHE B 1 87 ? 9.93 12.875 31.906 1 85.94 87 PHE B N 1
ATOM 3384 C CA . PHE B 1 87 ? 8.883 12.281 31.078 1 85.94 87 PHE B CA 1
ATOM 3385 C C . PHE B 1 87 ? 8.977 10.758 31.094 1 85.94 87 PHE B C 1
ATOM 3387 O O . PHE B 1 87 ? 7.961 10.07 31.156 1 85.94 87 PHE B O 1
ATOM 3394 N N . ARG B 1 88 ? 10.188 10.242 31.016 1 83 88 ARG B N 1
ATOM 3395 C CA . ARG B 1 88 ? 10.391 8.797 31.094 1 83 88 ARG B CA 1
ATOM 3396 C C . ARG B 1 88 ? 9.852 8.242 32.406 1 83 88 ARG B C 1
ATOM 3398 O O . ARG B 1 88 ? 9.242 7.172 32.438 1 83 88 ARG B O 1
ATOM 3405 N N . GLN B 1 89 ? 10.078 8.961 33.375 1 86 89 GLN B N 1
ATOM 3406 C CA . GLN B 1 89 ? 9.625 8.539 34.688 1 86 89 GLN B CA 1
ATOM 3407 C C . GLN B 1 89 ? 8.102 8.523 34.781 1 86 89 GLN B C 1
ATOM 3409 O O . GLN B 1 89 ? 7.516 7.738 35.5 1 86 89 GLN B O 1
ATOM 3414 N N . GLN B 1 90 ? 7.523 9.367 34 1 81.75 90 GLN B N 1
ATOM 3415 C CA . GLN B 1 90 ? 6.066 9.438 33.969 1 81.75 90 GLN B CA 1
ATOM 3416 C C . GLN B 1 90 ? 5.512 8.508 32.906 1 81.75 90 GLN B C 1
ATOM 3418 O O . GLN B 1 90 ? 4.328 8.578 32.562 1 81.75 90 GLN B O 1
ATOM 3423 N N . SER B 1 91 ? 6.359 7.773 32.219 1 75.62 91 SER B N 1
ATOM 3424 C CA . SER B 1 91 ? 6.02 6.785 31.203 1 75.62 91 SER B CA 1
ATOM 3425 C C . SER B 1 91 ? 5.523 7.457 29.922 1 75.62 91 SER B C 1
ATOM 3427 O O . SER B 1 91 ? 4.645 6.926 29.234 1 75.62 91 SER B O 1
ATOM 3429 N N . ILE B 1 92 ? 5.918 8.672 29.938 1 74.31 92 ILE B N 1
ATOM 3430 C CA . ILE B 1 92 ? 5.715 9.367 28.672 1 74.31 92 ILE B CA 1
ATOM 3431 C C . ILE B 1 92 ? 6.973 9.25 27.812 1 74.31 92 ILE B C 1
ATOM 3433 O O . ILE B 1 92 ? 8.016 9.805 28.156 1 74.31 92 ILE B O 1
ATOM 3437 N N . VAL B 1 93 ? 6.93 8.367 26.984 1 60.53 93 VAL B N 1
ATOM 3438 C CA . VAL B 1 93 ? 8.117 8.109 26.172 1 60.53 93 VAL B CA 1
ATOM 3439 C C . VAL B 1 93 ? 7.98 8.828 24.828 1 60.53 93 VAL B C 1
ATOM 3441 O O . VAL B 1 93 ? 6.965 8.695 24.141 1 60.53 93 VAL B O 1
ATOM 3444 N N . PHE B 1 94 ? 8.945 9.766 24.781 1 61.59 94 PHE B N 1
ATOM 3445 C CA . PHE B 1 94 ? 9 10.422 23.484 1 61.59 94 PHE B CA 1
ATOM 3446 C C . PHE B 1 94 ? 9.625 9.508 22.438 1 61.59 94 PHE B C 1
ATOM 3448 O O . PHE B 1 94 ? 10.758 9.047 22.609 1 61.59 94 PHE B O 1
ATOM 3455 N N . ARG B 1 95 ? 9.039 9.18 21.578 1 59.84 95 ARG B N 1
ATOM 3456 C CA . ARG B 1 95 ? 9.539 8.281 20.547 1 59.84 95 ARG B CA 1
ATOM 3457 C C . ARG B 1 95 ? 10.375 9.039 19.516 1 59.84 95 ARG B C 1
ATOM 3459 O O . ARG B 1 95 ? 11.188 8.445 18.812 1 59.84 95 ARG B O 1
ATOM 3466 N N . LYS B 1 96 ? 10.375 10.289 19.766 1 77.62 96 LYS B N 1
ATOM 3467 C CA . LYS B 1 96 ? 11 11.039 18.672 1 77.62 96 LYS B CA 1
ATOM 3468 C C . LYS B 1 96 ? 12.469 11.32 18.969 1 77.62 96 LYS B C 1
ATOM 3470 O O . LYS B 1 96 ? 12.82 11.734 20.078 1 77.62 96 LYS B O 1
ATOM 3475 N N . THR B 1 97 ? 13.258 11.055 18.094 1 84.12 97 THR B N 1
ATOM 3476 C CA . THR B 1 97 ? 14.695 11.289 18.156 1 84.12 97 THR B CA 1
ATOM 3477 C C . THR B 1 97 ? 15.008 12.773 18.047 1 84.12 97 THR B C 1
ATOM 3479 O O . THR B 1 97 ? 14.133 13.57 17.703 1 84.12 97 THR B O 1
ATOM 3482 N N . ILE B 1 98 ? 16.219 13.133 18.438 1 88.75 98 ILE B N 1
ATOM 3483 C CA . ILE B 1 98 ? 16.656 14.516 18.312 1 88.75 98 ILE B CA 1
ATOM 3484 C C . ILE B 1 98 ? 16.594 14.945 16.844 1 88.75 98 ILE B C 1
ATOM 3486 O O . ILE B 1 98 ? 16.234 16.094 16.547 1 88.75 98 ILE B O 1
ATOM 3490 N N . LYS B 1 99 ? 16.906 14.055 16 1 88.69 99 LYS B N 1
ATOM 3491 C CA . LYS B 1 99 ? 16.844 14.352 14.57 1 88.69 99 LYS B CA 1
ATOM 3492 C C . LYS B 1 99 ? 15.414 14.695 14.148 1 88.69 99 LYS B C 1
ATOM 3494 O O . LYS B 1 99 ? 15.211 15.617 13.352 1 88.69 99 LYS B O 1
ATOM 3499 N N . MET B 1 100 ? 14.562 14.008 14.656 1 89.88 100 MET B N 1
ATOM 3500 C CA . MET B 1 100 ? 13.164 14.273 14.352 1 89.88 100 MET B CA 1
ATOM 3501 C C . MET B 1 100 ? 12.734 15.633 14.891 1 89.88 100 MET B C 1
ATOM 3503 O O . MET B 1 100 ? 11.961 16.344 14.242 1 89.88 100 MET B O 1
ATOM 3507 N N . ARG B 1 101 ? 13.234 15.977 16.047 1 92.5 101 ARG B N 1
ATOM 3508 C CA . ARG B 1 101 ? 12.891 17.266 16.656 1 92.5 101 ARG B CA 1
ATOM 3509 C C . ARG B 1 101 ? 13.438 18.422 15.828 1 92.5 101 ARG B C 1
ATOM 3511 O O . ARG B 1 101 ? 12.773 19.438 15.672 1 92.5 101 ARG B O 1
ATOM 3518 N N . HIS B 1 102 ? 14.656 18.188 15.328 1 94.69 102 HIS B N 1
ATOM 3519 C CA . HIS B 1 102 ? 15.203 19.188 14.414 1 94.69 102 HIS B CA 1
ATOM 3520 C C . HIS B 1 102 ? 14.289 19.391 13.211 1 94.69 102 HIS B C 1
ATOM 3522 O O . HIS B 1 102 ? 14.031 20.516 12.805 1 94.69 102 HIS B O 1
ATOM 3528 N N . GLN B 1 103 ? 13.836 18.328 12.695 1 94.56 103 GLN B N 1
ATOM 3529 C CA . GLN B 1 103 ? 12.969 18.375 11.523 1 94.56 103 GLN B CA 1
ATOM 3530 C C . GLN B 1 103 ? 11.641 19.031 11.844 1 94.56 103 GLN B C 1
ATOM 3532 O O . GLN B 1 103 ? 11.125 19.844 11.062 1 94.56 103 GLN B O 1
ATOM 3537 N N . GLN B 1 104 ? 11.125 18.719 12.969 1 94 104 GLN B N 1
ATOM 3538 C CA . GLN B 1 104 ? 9.852 19.297 13.398 1 94 104 GLN B CA 1
ATOM 3539 C C . GLN B 1 104 ? 9.977 20.812 13.578 1 94 104 GLN B C 1
ATOM 3541 O O . GLN B 1 104 ? 9.078 21.562 13.18 1 94 104 GLN B O 1
ATOM 3546 N N . ARG B 1 105 ? 11.031 21.219 14.148 1 95.94 105 ARG B N 1
ATOM 3547 C CA . ARG B 1 105 ? 11.281 22.656 14.297 1 95.94 105 ARG B CA 1
ATOM 3548 C C . ARG B 1 105 ? 11.359 23.328 12.938 1 95.94 105 ARG B C 1
ATOM 3550 O O . ARG B 1 105 ? 10.82 24.422 12.758 1 95.94 105 ARG B O 1
ATOM 3557 N N . PHE B 1 106 ? 12.023 22.656 12.055 1 96.69 106 PHE B N 1
ATOM 3558 C CA . PHE B 1 106 ? 12.148 23.203 10.703 1 96.69 106 PHE B CA 1
ATOM 3559 C C . PHE B 1 106 ? 10.773 23.344 10.055 1 96.69 106 PHE B C 1
ATOM 3561 O O . PHE B 1 106 ? 10.477 24.375 9.438 1 96.69 106 PHE B O 1
ATOM 3568 N N . TRP B 1 107 ? 9.867 22.391 10.242 1 96.56 107 TRP B N 1
ATOM 3569 C CA . TRP B 1 107 ? 8.523 22.391 9.688 1 96.56 107 TRP B CA 1
ATOM 3570 C C . TRP B 1 107 ? 7.664 23.469 10.352 1 96.56 107 TRP B C 1
ATOM 3572 O O . TRP B 1 107 ? 6.754 24.016 9.727 1 96.56 107 TRP B O 1
ATOM 3582 N N . ALA B 1 108 ? 7.969 23.797 11.555 1 96.31 108 ALA B N 1
ATOM 3583 C CA . ALA B 1 108 ? 7.137 24.719 12.312 1 96.31 108 ALA B CA 1
ATOM 3584 C C . ALA B 1 108 ? 7.207 26.125 11.727 1 96.31 108 ALA B C 1
ATOM 3586 O O . ALA B 1 108 ? 6.234 26.891 11.789 1 96.31 108 ALA B O 1
ATOM 3587 N N . LYS B 1 109 ? 8.352 26.484 11.141 1 92.25 109 LYS B N 1
ATOM 3588 C CA . LYS B 1 109 ? 8.438 27.859 10.656 1 92.25 109 LYS B CA 1
ATOM 3589 C C . LYS B 1 109 ? 9.43 27.969 9.5 1 92.25 109 LYS B C 1
ATOM 3591 O O . LYS B 1 109 ? 9.062 28.375 8.398 1 92.25 109 LYS B O 1
ATOM 3596 N N . ASP B 1 110 ? 10.672 27.391 9.555 1 94.38 110 ASP B N 1
ATOM 3597 C CA . ASP B 1 110 ? 11.781 27.734 8.672 1 94.38 110 ASP B CA 1
ATOM 3598 C C . ASP B 1 110 ? 11.547 27.219 7.258 1 94.38 110 ASP B C 1
ATOM 3600 O O . ASP B 1 110 ? 11.922 27.859 6.277 1 94.38 110 ASP B O 1
ATOM 3604 N N . ILE B 1 111 ? 10.984 26.031 7.117 1 95.5 111 ILE B N 1
ATOM 3605 C CA . ILE B 1 111 ? 10.812 25.438 5.797 1 95.5 111 ILE B CA 1
ATOM 3606 C C . ILE B 1 111 ? 9.891 26.312 4.949 1 95.5 111 ILE B C 1
ATOM 3608 O O . ILE B 1 111 ? 10.008 26.344 3.723 1 95.5 111 ILE B O 1
ATOM 3612 N N . LEU B 1 112 ? 9.039 27.062 5.551 1 94.69 112 LEU B N 1
ATOM 3613 C CA . LEU B 1 112 ? 8.016 27.844 4.852 1 94.69 112 LEU B CA 1
ATOM 3614 C C . LEU B 1 112 ? 8.602 29.141 4.32 1 94.69 112 LEU B C 1
ATOM 3616 O O . LEU B 1 112 ? 7.945 29.859 3.555 1 94.69 112 LEU B O 1
ATOM 3620 N N . PHE B 1 113 ? 9.891 29.375 4.699 1 93.19 113 PHE B N 1
ATOM 3621 C CA . PHE B 1 113 ? 10.523 30.641 4.332 1 93.19 113 PHE B CA 1
ATOM 3622 C C . PHE B 1 113 ? 11.68 30.406 3.367 1 93.19 113 PHE B C 1
ATOM 3624 O O . PHE B 1 113 ? 12.375 31.344 2.986 1 93.19 113 PHE B O 1
ATOM 3631 N N . ILE B 1 114 ? 11.844 29.219 2.912 1 95.69 114 ILE B N 1
ATOM 3632 C CA . ILE B 1 114 ? 12.984 28.953 2.037 1 95.69 114 ILE B CA 1
ATOM 3633 C C . ILE B 1 114 ? 12.75 29.609 0.677 1 95.69 114 ILE B C 1
ATOM 3635 O O . ILE B 1 114 ? 11.609 29.812 0.27 1 95.69 114 ILE B O 1
ATOM 3639 N N . GLU B 1 115 ? 13.789 29.844 0.007 1 95.88 115 GLU B N 1
ATOM 3640 C CA . GLU B 1 115 ? 13.766 30.594 -1.243 1 95.88 115 GLU B CA 1
ATOM 3641 C C . GLU B 1 115 ? 12.938 29.875 -2.303 1 95.88 115 GLU B C 1
ATOM 3643 O O . GLU B 1 115 ? 12.211 30.516 -3.066 1 95.88 115 GLU B O 1
ATOM 3648 N N . GLN B 1 116 ? 12.977 28.578 -2.369 1 96.62 116 GLN B N 1
ATOM 3649 C CA . GLN B 1 116 ? 12.312 27.797 -3.408 1 96.62 116 GLN B CA 1
ATOM 3650 C C . GLN B 1 116 ? 10.789 27.906 -3.291 1 96.62 116 GLN B C 1
ATOM 3652 O O . GLN B 1 116 ? 10.07 27.625 -4.25 1 96.62 116 GLN B O 1
ATOM 3657 N N . LEU B 1 117 ? 10.336 28.312 -2.082 1 97.19 117 LEU B N 1
ATOM 3658 C CA . LEU B 1 117 ? 8.898 28.391 -1.85 1 97.19 117 LEU B CA 1
ATOM 3659 C C . LEU B 1 117 ? 8.383 29.797 -2.131 1 97.19 117 LEU B C 1
ATOM 3661 O O . LEU B 1 117 ? 7.168 30.016 -2.197 1 97.19 117 LEU B O 1
ATOM 3665 N N . ALA B 1 118 ? 9.242 30.766 -2.404 1 96.31 118 ALA B N 1
ATOM 3666 C CA . ALA B 1 118 ? 8.883 32.188 -2.504 1 96.31 118 ALA B CA 1
ATOM 3667 C C . ALA B 1 118 ? 7.898 32.406 -3.648 1 96.31 118 ALA B C 1
ATOM 3669 O O . ALA B 1 118 ? 7.059 33.312 -3.576 1 96.31 118 ALA B O 1
ATOM 3670 N N . LYS B 1 119 ? 7.965 31.641 -4.641 1 96.81 119 LYS B N 1
ATOM 3671 C CA . LYS B 1 119 ? 7.18 31.875 -5.848 1 96.81 119 LYS B CA 1
ATOM 3672 C C . LYS B 1 119 ? 5.789 31.266 -5.727 1 96.81 119 LYS B C 1
ATOM 3674 O O . LYS B 1 119 ? 4.945 31.453 -6.609 1 96.81 119 LYS B O 1
ATOM 3679 N N . TYR B 1 120 ? 5.551 30.531 -4.691 1 98.12 120 TYR B N 1
ATOM 3680 C CA . TYR B 1 120 ? 4.281 29.812 -4.574 1 98.12 120 TYR B CA 1
ATOM 3681 C C . TYR B 1 120 ? 3.354 30.516 -3.592 1 98.12 120 TYR B C 1
ATOM 3683 O O . TYR B 1 120 ? 3.814 31.188 -2.658 1 98.12 120 TYR B O 1
ATOM 3691 N N . ASP B 1 121 ? 2.086 30.359 -3.783 1 98.19 121 ASP B N 1
ATOM 3692 C CA . ASP B 1 121 ? 1.062 30.906 -2.902 1 98.19 121 ASP B CA 1
ATOM 3693 C C . ASP B 1 121 ? 0.569 29.859 -1.908 1 98.19 121 ASP B C 1
ATOM 3695 O O . ASP B 1 121 ? 0.181 30.188 -0.787 1 98.19 121 ASP B O 1
ATOM 3699 N N . TYR B 1 122 ? 0.535 28.578 -2.377 1 98.62 122 TYR B N 1
ATOM 3700 C CA . TYR B 1 122 ? 0.029 27.484 -1.554 1 98.62 122 TYR B CA 1
ATOM 3701 C C . TYR B 1 122 ? 1.007 26.312 -1.538 1 98.62 122 TYR B C 1
ATOM 3703 O O . TYR B 1 122 ? 1.785 26.141 -2.477 1 98.62 122 TYR B O 1
ATOM 3711 N N . PHE B 1 123 ? 0.975 25.609 -0.447 1 98.56 123 PHE B N 1
ATOM 3712 C CA . PHE B 1 123 ? 1.688 24.344 -0.395 1 98.56 123 PHE B CA 1
ATOM 3713 C C . PHE B 1 123 ? 0.769 23.219 0.085 1 98.56 123 PHE B C 1
ATOM 3715 O O . PHE B 1 123 ? -0.219 23.484 0.776 1 98.56 123 PHE B O 1
ATOM 3722 N N . MET B 1 124 ? 0.991 22.094 -0.358 1 98.56 124 MET B N 1
ATOM 3723 C CA . MET B 1 124 ? 0.434 20.875 0.194 1 98.56 124 MET B CA 1
ATOM 3724 C C . MET B 1 124 ? 1.536 19.969 0.755 1 98.56 124 MET B C 1
ATOM 3726 O O . MET B 1 124 ? 2.426 19.547 0.021 1 98.56 124 MET B O 1
ATOM 3730 N N . ARG B 1 125 ? 1.459 19.766 2.008 1 97.94 125 ARG B N 1
ATOM 3731 C CA . ARG B 1 125 ? 2.396 18.859 2.65 1 97.94 125 ARG B CA 1
ATOM 3732 C C . ARG B 1 125 ? 1.867 17.422 2.631 1 97.94 125 ARG B C 1
ATOM 3734 O O . ARG B 1 125 ? 0.694 17.188 2.924 1 97.94 125 ARG B O 1
ATOM 3741 N N . ILE B 1 126 ? 2.717 16.531 2.268 1 95.81 126 ILE B N 1
ATOM 3742 C CA . ILE B 1 126 ? 2.441 15.109 2.451 1 95.81 126 ILE B CA 1
ATOM 3743 C C . ILE B 1 126 ? 3.729 14.383 2.818 1 95.81 126 ILE B C 1
ATOM 3745 O O . ILE B 1 126 ? 4.727 14.469 2.1 1 95.81 126 ILE B O 1
ATOM 3749 N N . ASP B 1 127 ? 3.713 13.734 3.902 1 95.19 127 ASP B N 1
ATOM 3750 C CA . ASP B 1 127 ? 4.922 13.094 4.41 1 95.19 127 ASP B CA 1
ATOM 3751 C C . ASP B 1 127 ? 5.145 11.734 3.742 1 95.19 127 ASP B C 1
ATOM 3753 O O . ASP B 1 127 ? 4.188 11.062 3.355 1 95.19 127 ASP B O 1
ATOM 3757 N N . PRO B 1 128 ? 6.457 11.336 3.65 1 96 128 PRO B N 1
ATOM 3758 C CA . PRO B 1 128 ? 6.715 9.961 3.209 1 96 128 PRO B CA 1
ATOM 3759 C C . PRO B 1 128 ? 6.012 8.922 4.078 1 96 128 PRO B C 1
ATOM 3761 O O . PRO B 1 128 ? 6.102 8.977 5.309 1 96 128 PRO B O 1
ATOM 3764 N N . GLY B 1 129 ? 5.312 8.047 3.408 1 93.81 129 GLY B N 1
ATOM 3765 C CA . GLY B 1 129 ? 4.598 7.023 4.148 1 93.81 129 GLY B CA 1
ATOM 3766 C C . GLY B 1 129 ? 3.107 7.289 4.254 1 93.81 129 GLY B C 1
ATOM 3767 O O . GLY B 1 129 ? 2.34 6.406 4.641 1 93.81 129 GLY B O 1
ATOM 3768 N N . VAL B 1 130 ? 2.711 8.508 3.928 1 94.81 130 VAL B N 1
ATOM 3769 C CA . VAL B 1 130 ? 1.288 8.828 3.891 1 94.81 130 VAL B CA 1
ATOM 3770 C C . VAL B 1 130 ? 0.706 8.438 2.533 1 94.81 130 VAL B C 1
ATOM 3772 O O . VAL B 1 130 ? 1.279 8.758 1.489 1 94.81 130 VAL B O 1
ATOM 3775 N N . LEU B 1 131 ? -0.43 7.711 2.58 1 95.19 131 LEU B N 1
ATOM 3776 C CA . LEU B 1 131 ? -1.086 7.266 1.355 1 95.19 131 LEU B CA 1
ATOM 3777 C C . LEU B 1 131 ? -2.5 7.828 1.262 1 95.19 131 LEU B C 1
ATOM 3779 O O . LEU B 1 131 ? -3.213 7.902 2.266 1 95.19 131 LEU B O 1
ATOM 3783 N N . LEU B 1 132 ? -2.904 8.164 0.03 1 96.12 132 LEU B N 1
ATOM 3784 C CA . LEU B 1 132 ? -4.305 8.461 -0.254 1 96.12 132 LEU B CA 1
ATOM 3785 C C . LEU B 1 132 ? -5.062 7.199 -0.644 1 96.12 132 LEU B C 1
ATOM 3787 O O . LEU B 1 132 ? -4.613 6.438 -1.505 1 96.12 132 LEU B O 1
ATOM 3791 N N . TYR B 1 133 ? -6.238 7.035 -0.069 1 96.12 133 TYR B N 1
ATOM 3792 C CA . TYR B 1 133 ? -7 5.809 -0.276 1 96.12 133 TYR B CA 1
ATOM 3793 C C . TYR B 1 133 ? -8.094 6.02 -1.311 1 96.12 133 TYR B C 1
ATOM 3795 O O . TYR B 1 133 ? -8.68 5.051 -1.811 1 96.12 133 TYR B O 1
ATOM 3803 N N . CYS B 1 134 ? -8.453 7.238 -1.567 1 97.38 134 CYS B N 1
ATOM 3804 C CA . CYS B 1 134 ? -9.547 7.547 -2.484 1 97.38 134 CYS B CA 1
ATOM 3805 C C . CYS B 1 134 ? -9.086 8.5 -3.578 1 97.38 134 CYS B C 1
ATOM 3807 O O . CYS B 1 134 ? -8.172 9.297 -3.369 1 97.38 134 CYS B O 1
ATOM 3809 N N . ASP B 1 135 ? -9.719 8.391 -4.699 1 96.94 135 ASP B N 1
ATOM 3810 C CA . ASP B 1 135 ? -9.477 9.383 -5.738 1 96.94 135 ASP B CA 1
ATOM 3811 C C . ASP B 1 135 ? -9.938 10.773 -5.289 1 96.94 135 ASP B C 1
ATOM 3813 O O . ASP B 1 135 ? -11 10.906 -4.684 1 96.94 135 ASP B O 1
ATOM 3817 N N . VAL B 1 136 ? -9.094 11.727 -5.516 1 96.25 136 VAL B N 1
ATOM 3818 C CA . VAL B 1 136 ? -9.445 13.109 -5.215 1 96.25 136 VAL B CA 1
ATOM 3819 C C . VAL B 1 136 ? -9.906 13.812 -6.492 1 96.25 136 VAL B C 1
ATOM 3821 O O . VAL B 1 136 ? -9.094 14.156 -7.352 1 96.25 136 VAL B O 1
ATOM 3824 N N . ASN B 1 137 ? -11.141 14.125 -6.598 1 92.81 137 ASN B N 1
ATOM 3825 C CA . ASN B 1 137 ? -11.734 14.602 -7.844 1 92.81 137 ASN B CA 1
ATOM 3826 C C . ASN B 1 137 ? -11.906 16.125 -7.84 1 92.81 137 ASN B C 1
ATOM 3828 O O . ASN B 1 137 ? -12.789 16.641 -8.523 1 92.81 137 ASN B O 1
ATOM 3832 N N . PHE B 1 138 ? -11.195 16.734 -7.027 1 95.38 138 PHE B N 1
ATOM 3833 C CA . PHE B 1 138 ? -11.125 18.188 -7.031 1 95.38 138 PHE B CA 1
ATOM 3834 C C . PHE B 1 138 ? -9.695 18.672 -6.836 1 95.38 138 PHE B C 1
ATOM 3836 O O . PHE B 1 138 ? -8.836 17.891 -6.398 1 95.38 138 PHE B O 1
ATOM 3843 N N . ASP B 1 139 ? -9.445 19.875 -7.207 1 97.31 139 ASP B N 1
ATOM 3844 C CA . ASP B 1 139 ? -8.125 20.5 -7.059 1 97.31 139 ASP B CA 1
ATOM 3845 C C . ASP B 1 139 ? -7.988 21.188 -5.703 1 97.31 139 ASP B C 1
ATOM 3847 O O . ASP B 1 139 ? -8.648 22.188 -5.441 1 97.31 139 ASP B O 1
ATOM 3851 N N . PHE B 1 140 ? -7.125 20.688 -4.848 1 97.56 140 PHE B N 1
ATOM 3852 C CA . PHE B 1 140 ? -6.941 21.234 -3.51 1 97.56 140 PHE B CA 1
ATOM 3853 C C . PHE B 1 140 ? -6.648 22.734 -3.566 1 97.56 140 PHE B C 1
ATOM 3855 O O . PHE B 1 140 ? -7.238 23.516 -2.82 1 97.56 140 PHE B O 1
ATOM 3862 N N . PHE B 1 141 ? -5.719 23.125 -4.43 1 98.5 141 PHE B N 1
ATOM 3863 C CA . PHE B 1 141 ? -5.266 24.5 -4.477 1 98.5 141 PHE B CA 1
ATOM 3864 C C . PHE B 1 141 ? -6.352 25.406 -5.043 1 98.5 141 PHE B C 1
ATOM 3866 O O . PHE B 1 141 ? -6.559 26.516 -4.555 1 98.5 141 PHE B O 1
ATOM 3873 N N . LYS B 1 142 ? -6.98 24.953 -6.043 1 98.25 142 LYS B N 1
ATOM 3874 C CA . LYS B 1 142 ? -8.102 25.719 -6.578 1 98.25 142 LYS B CA 1
ATOM 3875 C C . LYS B 1 142 ? -9.195 25.906 -5.531 1 98.25 142 LYS B C 1
ATOM 3877 O O . LYS B 1 142 ? -9.773 26.984 -5.41 1 98.25 142 LYS B O 1
ATOM 3882 N N . PHE B 1 143 ? -9.492 24.859 -4.852 1 97.62 143 PHE B N 1
ATOM 3883 C CA . PHE B 1 143 ? -10.484 24.938 -3.783 1 97.62 143 PHE B CA 1
ATOM 3884 C C . PHE B 1 143 ? -10.102 26.016 -2.771 1 97.62 143 PHE B C 1
ATOM 3886 O O . PHE B 1 143 ? -10.93 26.844 -2.393 1 97.62 143 PHE B O 1
ATOM 3893 N N . MET B 1 144 ? -8.867 25.953 -2.324 1 98.38 144 MET B N 1
ATOM 3894 C CA . MET B 1 144 ? -8.383 26.938 -1.352 1 98.38 144 MET B CA 1
ATOM 3895 C C . MET B 1 144 ? -8.555 28.359 -1.873 1 98.38 144 MET B C 1
ATOM 3897 O O . MET B 1 144 ? -9.008 29.234 -1.142 1 98.38 144 MET B O 1
ATOM 3901 N N . THR B 1 145 ? -8.203 28.578 -3.117 1 98 145 THR B N 1
ATOM 3902 C CA . THR B 1 145 ? -8.273 29.906 -3.725 1 98 145 THR B CA 1
ATOM 3903 C C . THR B 1 145 ? -9.727 30.344 -3.875 1 98 145 THR B C 1
ATOM 3905 O O . THR B 1 145 ? -10.102 31.438 -3.43 1 98 145 THR B O 1
ATOM 3908 N N . GLU B 1 146 ? -10.531 29.484 -4.383 1 97.94 146 GLU B N 1
ATOM 3909 C CA . GLU B 1 146 ? -11.922 29.828 -4.695 1 97.94 146 GLU B CA 1
ATOM 3910 C C . GLU B 1 146 ? -12.727 30.078 -3.426 1 97.94 146 GLU B C 1
ATOM 3912 O O . GLU B 1 146 ? -13.633 30.922 -3.412 1 97.94 146 GLU B O 1
ATOM 3917 N N . HIS B 1 147 ? -12.398 29.406 -2.402 1 97.75 147 HIS B N 1
ATOM 3918 C CA . HIS B 1 147 ? -13.164 29.516 -1.168 1 97.75 147 HIS B CA 1
ATOM 3919 C C . HIS B 1 147 ? -12.422 30.359 -0.136 1 97.75 147 HIS B C 1
ATOM 3921 O O . HIS B 1 147 ? -12.836 30.438 1.021 1 97.75 147 HIS B O 1
ATOM 3927 N N . GLN B 1 148 ? -11.297 30.875 -0.509 1 97.5 148 GLN B N 1
ATOM 3928 C CA . GLN B 1 148 ? -10.484 31.766 0.313 1 97.5 148 GLN B CA 1
ATOM 3929 C C . GLN B 1 148 ? -10.094 31.094 1.63 1 97.5 148 GLN B C 1
ATOM 3931 O O . GLN B 1 148 ? -10.273 31.688 2.703 1 97.5 148 GLN B O 1
ATOM 3936 N N . ARG B 1 149 ? -9.641 29.906 1.469 1 98.5 149 ARG B N 1
ATOM 3937 C CA . ARG B 1 149 ? -9.195 29.172 2.646 1 98.5 149 ARG B CA 1
ATOM 3938 C C . ARG B 1 149 ? -7.719 29.422 2.924 1 98.5 149 ARG B C 1
ATOM 3940 O O . ARG B 1 149 ? -6.934 29.641 1.994 1 98.5 149 ARG B O 1
ATOM 3947 N N . THR B 1 150 ? -7.383 29.391 4.18 1 98.69 150 THR B N 1
ATOM 3948 C CA . THR B 1 150 ? -6.008 29.594 4.621 1 98.69 150 THR B CA 1
ATOM 3949 C C . THR B 1 150 ? -5.336 28.266 4.953 1 98.69 150 THR B C 1
ATOM 3951 O O . THR B 1 150 ? -4.137 28.094 4.723 1 98.69 150 THR B O 1
ATOM 3954 N N . TYR B 1 151 ? -6.094 27.328 5.492 1 98.75 151 TYR B N 1
ATOM 3955 C CA . TYR B 1 151 ? -5.535 26.078 6.008 1 98.75 151 TYR B CA 1
ATOM 3956 C C . TYR B 1 151 ? -6.504 24.922 5.797 1 98.75 151 TYR B C 1
ATOM 3958 O O . TYR B 1 151 ? -7.699 25.047 6.062 1 98.75 151 TYR B O 1
ATOM 3966 N N . GLY B 1 152 ? -5.988 23.938 5.234 1 98.25 152 GLY B N 1
ATOM 3967 C CA . GLY B 1 152 ? -6.719 22.688 5.086 1 98.25 152 GLY B CA 1
ATOM 3968 C C . GLY B 1 152 ? -6.035 21.516 5.762 1 98.25 152 GLY B C 1
ATOM 3969 O O . GLY B 1 152 ? -4.809 21.406 5.73 1 98.25 152 GLY B O 1
ATOM 3970 N N . PHE B 1 153 ? -6.875 20.641 6.375 1 96.62 153 PHE B N 1
ATOM 3971 C CA . PHE B 1 153 ? -6.312 19.5 7.082 1 96.62 153 PHE B CA 1
ATOM 3972 C C . PHE B 1 153 ? -7.117 18.234 6.789 1 96.62 153 PHE B C 1
ATOM 3974 O O . PHE B 1 153 ? -8.25 18.312 6.297 1 96.62 153 PHE B O 1
ATOM 3981 N N . GLY B 1 154 ? -6.43 17.141 7.055 1 93 154 GLY B N 1
ATOM 3982 C CA . GLY B 1 154 ? -7.09 15.867 6.828 1 93 154 GLY B CA 1
ATOM 3983 C C . GLY B 1 154 ? -7.531 15.188 8.109 1 93 154 GLY B C 1
ATOM 3984 O O . GLY B 1 154 ? -8.453 14.367 8.102 1 93 154 GLY B O 1
ATOM 3985 N N . PHE B 1 155 ? -6.832 15.562 9.211 1 93.19 155 PHE B N 1
ATOM 3986 C CA . PHE B 1 155 ? -7.117 14.914 10.484 1 93.19 155 PHE B CA 1
ATOM 3987 C C . PHE B 1 155 ? -6.742 15.82 11.656 1 93.19 155 PHE B C 1
ATOM 3989 O O . PHE B 1 155 ? -5.953 16.75 11.492 1 93.19 155 PHE B O 1
ATOM 3996 N N . ALA B 1 156 ? -7.426 15.586 12.742 1 95.38 156 ALA B N 1
ATOM 3997 C CA . ALA B 1 156 ? -7.117 16.266 13.992 1 95.38 156 ALA B CA 1
ATOM 3998 C C . ALA B 1 156 ? -7.188 15.312 15.18 1 95.38 156 ALA B C 1
ATOM 4000 O O . ALA B 1 156 ? -8.094 14.477 15.258 1 95.38 156 ALA B O 1
ATOM 4001 N N . MET B 1 157 ? -6.223 15.453 16.031 1 94 157 MET B N 1
ATOM 4002 C CA . MET B 1 157 ? -6.137 14.508 17.141 1 94 157 MET B CA 1
ATOM 4003 C C . MET B 1 157 ? -5.617 15.188 18.406 1 94 157 MET B C 1
ATOM 4005 O O . MET B 1 157 ? -4.93 16.203 18.328 1 94 157 MET B O 1
ATOM 4009 N N . LYS B 1 158 ? -5.953 14.531 19.484 1 93.12 158 LYS B N 1
ATOM 4010 C CA . LYS B 1 158 ? -5.398 14.977 20.75 1 93.12 158 LYS B CA 1
ATOM 4011 C C . LYS B 1 158 ? -3.941 14.547 20.891 1 93.12 158 LYS B C 1
ATOM 4013 O O . LYS B 1 158 ? -3.57 13.445 20.5 1 93.12 158 LYS B O 1
ATOM 4018 N N . GLY B 1 159 ? -3.211 15.508 21.406 1 88 159 GLY B N 1
ATOM 4019 C CA . GLY B 1 159 ? -1.883 15.102 21.844 1 88 159 GLY B CA 1
ATOM 4020 C C . GLY B 1 159 ? -1.894 14.305 23.125 1 88 159 GLY B C 1
ATOM 4021 O O . GLY B 1 159 ? -2.922 14.211 23.797 1 88 159 GLY B O 1
ATOM 4022 N N . LYS B 1 160 ? -0.806 13.672 23.344 1 77.75 160 LYS B N 1
ATOM 4023 C CA . LYS B 1 160 ? -0.715 12.922 24.594 1 77.75 160 LYS B CA 1
ATOM 4024 C C . LYS B 1 160 ? -0.775 13.844 25.812 1 77.75 160 LYS B C 1
ATOM 4026 O O . LYS B 1 160 ? -0.053 14.844 25.875 1 77.75 160 LYS B O 1
ATOM 4031 N N . GLN B 1 161 ? -1.649 13.438 26.641 1 72.31 161 GLN B N 1
ATOM 4032 C CA . GLN B 1 161 ? -1.813 14.234 27.844 1 72.31 161 GLN B CA 1
ATOM 4033 C C . GLN B 1 161 ? -0.509 14.32 28.641 1 72.31 161 GLN B C 1
ATOM 4035 O O . GLN B 1 161 ? 0.203 13.32 28.766 1 72.31 161 GLN B O 1
ATOM 4040 N N . GLY B 1 162 ? -0.213 15.453 29.031 1 76.81 162 GLY B N 1
ATOM 4041 C CA . GLY B 1 162 ? 0.966 15.617 29.859 1 76.81 162 GLY B CA 1
ATOM 4042 C C . GLY B 1 162 ? 2.195 16.047 29.078 1 76.81 162 GLY B C 1
ATOM 4043 O O . GLY B 1 162 ? 3.221 16.391 29.672 1 76.81 162 GLY B O 1
ATOM 4044 N N . THR B 1 163 ? 2.016 16.125 27.812 1 79.88 163 THR B N 1
ATOM 4045 C CA . THR B 1 163 ? 3.205 16.406 27.031 1 79.88 163 THR B CA 1
ATOM 4046 C C . THR B 1 163 ? 3.326 17.906 26.734 1 79.88 163 THR B C 1
ATOM 4048 O O . THR B 1 163 ? 4.27 18.344 26.078 1 79.88 163 THR B O 1
ATOM 4051 N N . PHE B 1 164 ? 2.441 18.641 27.375 1 88.12 164 PHE B N 1
ATOM 4052 C CA . PHE B 1 164 ? 2.465 20.078 27.109 1 88.12 164 PHE B CA 1
ATOM 4053 C C . PHE B 1 164 ? 2.4 20.844 28.422 1 88.12 164 PHE B C 1
ATOM 4055 O O . PHE B 1 164 ? 1.566 21.75 28.578 1 88.12 164 PHE B O 1
ATOM 4062 N N . PRO B 1 165 ? 3.234 20.641 29.234 1 89.62 165 PRO B N 1
ATOM 4063 C CA . PRO B 1 165 ? 3.072 21.281 30.547 1 89.62 165 PRO B CA 1
ATOM 4064 C C . PRO B 1 165 ? 3.219 22.797 30.484 1 89.62 165 PRO B C 1
ATOM 4066 O O . PRO B 1 165 ? 2.6 23.516 31.281 1 89.62 165 PRO B O 1
ATOM 4069 N N . SER B 1 166 ? 4.016 23.297 29.625 1 94.25 166 SER B N 1
ATOM 4070 C CA . SER B 1 166 ? 4.254 24.75 29.641 1 94.25 166 SER B CA 1
ATOM 4071 C C . SER B 1 166 ? 3.646 25.422 28.422 1 94.25 166 SER B C 1
ATOM 4073 O O . SER B 1 166 ? 3.551 26.641 28.359 1 94.25 166 SER B O 1
ATOM 4075 N N . LEU B 1 167 ? 3.264 24.703 27.438 1 95.88 167 LEU B N 1
ATOM 4076 C CA . LEU B 1 167 ? 2.84 25.234 26.156 1 95.88 167 LEU B CA 1
ATOM 4077 C C . LEU B 1 167 ? 1.745 26.281 26.328 1 95.88 167 LEU B C 1
ATOM 4079 O O . LEU B 1 167 ? 1.83 27.375 25.781 1 95.88 167 LEU B O 1
ATOM 4083 N N . TRP B 1 168 ? 0.754 25.891 27.109 1 96.44 168 TRP B N 1
ATOM 4084 C CA . TRP B 1 168 ? -0.423 26.75 27.156 1 96.44 168 TRP B CA 1
ATOM 4085 C C . TRP B 1 168 ? -0.131 28.016 27.953 1 96.44 168 TRP B C 1
ATOM 4087 O O . TRP B 1 168 ? -0.619 29.094 27.609 1 96.44 168 TRP B O 1
ATOM 4097 N N . ASP B 1 169 ? 0.646 27.906 29 1 97 169 ASP B N 1
ATOM 4098 C CA . ASP B 1 169 ? 1.069 29.094 29.703 1 97 169 ASP B CA 1
ATOM 4099 C C . ASP B 1 169 ? 1.798 30.062 28.781 1 97 169 ASP B C 1
ATOM 4101 O O . ASP B 1 169 ? 1.539 31.266 28.797 1 97 169 ASP B O 1
ATOM 4105 N N . ASP B 1 170 ? 2.672 29.531 28.031 1 97.19 170 ASP B N 1
ATOM 4106 C CA . ASP B 1 170 ? 3.404 30.328 27.047 1 97.19 170 ASP B CA 1
ATOM 4107 C C . ASP B 1 170 ? 2.459 30.938 26.016 1 97.19 170 ASP B C 1
ATOM 4109 O O . ASP B 1 170 ? 2.621 32.094 25.609 1 97.19 170 ASP B O 1
ATOM 4113 N N . THR B 1 171 ? 1.493 30.172 25.578 1 98 171 THR B N 1
ATOM 4114 C CA . THR B 1 171 ? 0.517 30.641 24.609 1 98 171 THR B CA 1
ATOM 4115 C C . THR B 1 171 ? -0.321 31.781 25.188 1 98 171 THR B C 1
ATOM 4117 O O . THR B 1 171 ? -0.53 32.812 24.531 1 98 171 THR B O 1
ATOM 4120 N N . LEU B 1 172 ? -0.767 31.609 26.406 1 97.81 172 LEU B N 1
ATOM 4121 C CA . LEU B 1 172 ? -1.548 32.656 27.062 1 97.81 172 LEU B CA 1
ATOM 4122 C C . LEU B 1 172 ? -0.729 33.938 27.219 1 97.81 172 LEU B C 1
ATOM 4124 O O . LEU B 1 172 ? -1.256 35.031 27.062 1 97.81 172 LEU B O 1
ATOM 4128 N N . ALA B 1 173 ? 0.48 33.781 27.562 1 98.06 173 ALA B N 1
ATOM 4129 C CA . ALA B 1 173 ? 1.362 34.938 27.672 1 98.06 173 ALA B CA 1
ATOM 4130 C C . ALA B 1 173 ? 1.456 35.656 26.328 1 98.06 173 ALA B C 1
ATOM 4132 O O . ALA B 1 173 ? 1.396 36.906 26.281 1 98.06 173 ALA B O 1
ATOM 4133 N N . TYR B 1 174 ? 1.629 34.938 25.266 1 98.19 174 TYR B N 1
ATOM 4134 C CA . TYR B 1 174 ? 1.656 35.531 23.938 1 98.19 174 TYR B CA 1
ATOM 4135 C C . TYR B 1 174 ? 0.379 36.344 23.672 1 98.19 174 TYR B C 1
ATOM 4137 O O . TYR B 1 174 ? 0.429 37.469 23.188 1 98.19 174 TYR B O 1
ATOM 4145 N N . ILE B 1 175 ? -0.752 35.688 23.938 1 98 175 ILE B N 1
ATOM 4146 C CA . ILE B 1 175 ? -2.045 36.312 23.703 1 98 175 ILE B CA 1
ATOM 4147 C C . ILE B 1 175 ? -2.127 37.625 24.469 1 98 175 ILE B C 1
ATOM 4149 O O . ILE B 1 175 ? -2.553 38.656 23.922 1 98 175 ILE B O 1
ATOM 4153 N N . LYS B 1 176 ? -1.711 37.594 25.688 1 97.81 176 LYS B N 1
ATOM 4154 C CA . LYS B 1 176 ? -1.744 38.781 26.547 1 97.81 176 LYS B CA 1
ATOM 4155 C C . LYS B 1 176 ? -0.844 39.875 25.984 1 97.81 176 LYS B C 1
ATOM 4157 O O . LYS B 1 176 ? -1.213 41.062 26 1 97.81 176 LYS B O 1
ATOM 4162 N N . GLU B 1 177 ? 0.23 39.5 25.484 1 98.06 177 GLU B N 1
ATOM 4163 C CA . GLU B 1 177 ? 1.22 40.469 25 1 98.06 177 GLU B CA 1
ATOM 4164 C C . GLU B 1 177 ? 0.859 40.969 23.609 1 98.06 177 GLU B C 1
ATOM 4166 O O . GLU B 1 177 ? 1.34 42 23.172 1 98.06 177 GLU B O 1
ATOM 4171 N N . ASN B 1 178 ? 0.091 40.219 22.906 1 97.81 178 ASN B N 1
ATOM 4172 C CA . ASN B 1 178 ? -0.22 40.531 21.516 1 97.81 178 ASN B CA 1
ATOM 4173 C C . ASN B 1 178 ? -1.71 40.406 21.234 1 97.81 178 ASN B C 1
ATOM 4175 O O . ASN B 1 178 ? -2.096 39.719 20.266 1 97.81 178 ASN B O 1
ATOM 4179 N N . PRO B 1 179 ? -2.553 41.031 21.953 1 97.31 179 PRO B N 1
ATOM 4180 C CA . PRO B 1 179 ? -3.996 40.844 21.766 1 97.31 179 PRO B CA 1
ATOM 4181 C C . PRO B 1 179 ? -4.473 41.219 20.375 1 97.31 179 PRO B C 1
ATOM 4183 O O . PRO B 1 179 ? -5.449 40.656 19.875 1 97.31 179 PRO B O 1
ATOM 4186 N N . LYS B 1 180 ? -3.762 42.094 19.672 1 97.44 180 LYS B N 1
ATOM 4187 C CA . LYS B 1 180 ? -4.168 42.562 18.344 1 97.44 180 LYS B CA 1
ATOM 4188 C C . LYS B 1 180 ? -3.967 41.469 17.297 1 97.44 180 LYS B C 1
ATOM 4190 O O . LYS B 1 180 ? -4.543 41.531 16.203 1 97.44 180 LYS B O 1
ATOM 4195 N N . ASP B 1 181 ? -3.121 40.531 17.562 1 98.12 181 ASP B N 1
ATOM 4196 C CA . ASP B 1 181 ? -2.83 39.438 16.609 1 98.12 181 ASP B CA 1
ATOM 4197 C C . ASP B 1 181 ? -3.928 38.375 16.609 1 98.12 181 ASP B C 1
ATOM 4199 O O . ASP B 1 181 ? -4.039 37.594 15.68 1 98.12 181 ASP B O 1
ATOM 4203 N N . ILE B 1 182 ? -4.695 38.344 17.703 1 98.38 182 ILE B N 1
ATOM 4204 C CA . ILE B 1 182 ? -5.699 37.281 17.875 1 98.38 182 ILE B CA 1
ATOM 4205 C C . ILE B 1 182 ? -6.965 37.656 17.109 1 98.38 182 ILE B C 1
ATOM 4207 O O . ILE B 1 182 ? -7.527 38.75 17.297 1 98.38 182 ILE B O 1
ATOM 4211 N N . HIS B 1 183 ? -7.352 36.812 16.281 1 98.56 183 HIS B N 1
ATOM 4212 C CA . HIS B 1 183 ? -8.531 37.094 15.469 1 98.56 183 HIS B CA 1
ATOM 4213 C C . HIS B 1 183 ? -9.797 37.094 16.312 1 98.56 183 HIS B C 1
ATOM 4215 O O . HIS B 1 183 ? -9.961 36.219 17.188 1 98.56 183 HIS B O 1
ATOM 4221 N N . GLU B 1 184 ? -10.719 37.938 16.016 1 98 184 GLU B N 1
ATOM 4222 C CA . GLU B 1 184 ? -11.945 38.031 16.797 1 98 184 GLU B CA 1
ATOM 4223 C C . GLU B 1 184 ? -12.797 36.781 16.656 1 98 184 GLU B C 1
ATOM 4225 O O . GLU B 1 184 ? -13.477 36.375 17.609 1 98 184 GLU B O 1
ATOM 4230 N N . ASN B 1 185 ? -12.758 36.188 15.516 1 98.44 185 ASN B N 1
ATOM 4231 C CA . ASN B 1 185 ? -13.492 34.938 15.234 1 98.44 185 ASN B CA 1
ATOM 4232 C C . ASN B 1 185 ? -12.57 33.75 15.203 1 98.44 185 ASN B C 1
ATOM 4234 O O . ASN B 1 185 ? -12.688 32.875 14.32 1 98.44 185 ASN B O 1
ATOM 4238 N N . ASN B 1 186 ? -11.648 33.688 16.172 1 98.31 186 ASN B N 1
ATOM 4239 C CA . ASN B 1 186 ? -10.672 32.625 16.219 1 98.31 186 ASN B CA 1
ATOM 4240 C C . ASN B 1 186 ? -11.297 31.312 16.672 1 98.31 186 ASN B C 1
ATOM 4242 O O . ASN B 1 186 ? -12.516 31.234 16.859 1 98.31 186 ASN B O 1
ATOM 4246 N N . MET B 1 187 ? -10.484 30.25 16.828 1 98.38 187 MET B N 1
ATOM 4247 C CA . MET B 1 187 ? -10.953 28.906 17.172 1 98.38 187 MET B CA 1
ATOM 4248 C C . MET B 1 187 ? -10.422 28.484 18.531 1 98.38 187 MET B C 1
ATOM 4250 O O . MET B 1 187 ? -10.047 27.312 18.719 1 98.38 187 MET B O 1
ATOM 4254 N N . ILE B 1 188 ? -10.359 29.359 19.406 1 98.06 188 ILE B N 1
ATOM 4255 C CA . ILE B 1 188 ? -9.906 29.016 20.734 1 98.06 188 ILE B CA 1
ATOM 4256 C C . ILE B 1 188 ? -10.805 27.922 21.312 1 98.06 188 ILE B C 1
ATOM 4258 O O . ILE B 1 188 ? -10.344 27.062 22.062 1 98.06 188 ILE B O 1
ATOM 4262 N N . ASP B 1 189 ? -12.039 27.922 20.969 1 98.19 189 ASP B N 1
ATOM 4263 C CA . ASP B 1 189 ? -12.984 26.922 21.469 1 98.19 189 ASP B CA 1
ATOM 4264 C C . ASP B 1 189 ? -12.703 25.547 20.875 1 98.19 189 ASP B C 1
ATOM 4266 O O . ASP B 1 189 ? -13.219 24.547 21.344 1 98.19 189 ASP B O 1
ATOM 4270 N N . PHE B 1 190 ? -11.93 25.406 19.875 1 98.44 190 PHE B N 1
ATOM 4271 C CA . PHE B 1 190 ? -11.484 24.125 19.359 1 98.44 190 PHE B CA 1
ATOM 4272 C C . PHE B 1 190 ? -10.344 23.578 20.203 1 98.44 190 PHE B C 1
ATOM 4274 O O . PHE B 1 190 ? -10.281 22.375 20.484 1 98.44 190 PHE B O 1
ATOM 4281 N N . ILE B 1 191 ? -9.453 24.422 20.703 1 97.81 191 ILE B N 1
ATOM 4282 C CA . ILE B 1 191 ? -8.234 23.938 21.328 1 97.81 191 ILE B CA 1
ATOM 4283 C C . ILE B 1 191 ? -8.344 24.094 22.844 1 97.81 191 ILE B C 1
ATOM 4285 O O . ILE B 1 191 ? -7.41 23.75 23.578 1 97.81 191 ILE B O 1
ATOM 4289 N N . SER B 1 192 ? -9.43 24.531 23.359 1 97.25 192 SER B N 1
ATOM 4290 C CA . SER B 1 192 ? -9.734 24.641 24.781 1 97.25 192 SER B CA 1
ATOM 4291 C C . SER B 1 192 ? -11.203 24.328 25.062 1 97.25 192 SER B C 1
ATOM 4293 O O . SER B 1 192 ? -12.086 24.734 24.297 1 97.25 192 SER B O 1
ATOM 4295 N N . ASP B 1 193 ? -11.375 23.688 26.203 1 96.62 193 ASP B N 1
ATOM 4296 C CA . ASP B 1 193 ? -12.742 23.312 26.562 1 96.62 193 ASP B CA 1
ATOM 4297 C C . ASP B 1 193 ? -13.312 24.266 27.609 1 96.62 193 ASP B C 1
ATOM 4299 O O . ASP B 1 193 ? -14.477 24.141 28 1 96.62 193 ASP B O 1
ATOM 4303 N N . ASP B 1 194 ? -12.516 25.219 28.078 1 97.12 194 ASP B N 1
ATOM 4304 C CA . ASP B 1 194 ? -12.93 26.094 29.172 1 97.12 194 ASP B CA 1
ATOM 4305 C C . ASP B 1 194 ? -12.633 27.547 28.844 1 97.12 194 ASP B C 1
ATOM 4307 O O . ASP B 1 194 ? -12.07 28.281 29.672 1 97.12 194 ASP B O 1
ATOM 4311 N N . LYS B 1 195 ? -12.875 27.906 27.625 1 94.19 195 LYS B N 1
ATOM 4312 C CA . LYS B 1 195 ? -12.789 29.281 27.141 1 94.19 195 LYS B CA 1
ATOM 4313 C C . LYS B 1 195 ? -11.367 29.812 27.25 1 94.19 195 LYS B C 1
ATOM 4315 O O . LYS B 1 195 ? -11.164 30.969 27.656 1 94.19 195 LYS B O 1
ATOM 4320 N N . GLY B 1 196 ? -10.461 28.984 27.078 1 95.12 196 GLY B N 1
ATOM 4321 C CA . GLY B 1 196 ? -9.078 29.422 26.953 1 95.12 196 GLY B CA 1
ATOM 4322 C C . GLY B 1 196 ? -8.289 29.266 28.234 1 95.12 196 GLY B C 1
ATOM 4323 O O . GLY B 1 196 ? -7.102 29.594 28.281 1 95.12 196 GLY B O 1
ATOM 4324 N N . GLU B 1 197 ? -8.812 28.734 29.203 1 95.25 197 GLU B N 1
ATOM 4325 C CA . GLU B 1 197 ? -8.094 28.594 30.469 1 95.25 197 GLU B CA 1
ATOM 4326 C C . GLU B 1 197 ? -7.059 27.469 30.391 1 95.25 197 GLU B C 1
ATOM 4328 O O . GLU B 1 197 ? -5.973 27.578 30.953 1 95.25 197 GLU B O 1
ATOM 4333 N N . THR B 1 198 ? -7.48 26.406 29.719 1 95.12 198 THR B N 1
ATOM 4334 C CA . THR B 1 198 ? -6.562 25.281 29.562 1 95.12 198 THR B CA 1
ATOM 4335 C C . THR B 1 198 ? -6.547 24.812 28.109 1 95.12 198 THR B C 1
ATOM 4337 O O . THR B 1 198 ? -7.469 25.109 27.344 1 95.12 198 THR B O 1
ATOM 4340 N N . PHE B 1 199 ? -5.445 24.188 27.797 1 95.94 199 PHE B N 1
ATOM 4341 C CA . PHE B 1 199 ? -5.285 23.547 26.5 1 95.94 199 PHE B CA 1
ATOM 4342 C C . PHE B 1 199 ? -5.859 22.141 26.516 1 95.94 199 PHE B C 1
ATOM 4344 O O . PHE B 1 199 ? -5.547 21.344 27.406 1 95.94 199 PHE B O 1
ATOM 4351 N N . ASN B 1 200 ? -6.738 21.812 25.609 1 95.69 200 ASN B N 1
ATOM 4352 C CA . ASN B 1 200 ? -7.332 20.484 25.609 1 95.69 200 ASN B CA 1
ATOM 4353 C C . ASN B 1 200 ? -6.523 19.5 24.75 1 95.69 200 ASN B C 1
ATOM 4355 O O . ASN B 1 200 ? -6.918 18.344 24.578 1 95.69 200 ASN B O 1
ATOM 4359 N N . THR B 1 201 ? -5.457 19.938 23.984 1 94.88 201 THR B N 1
ATOM 4360 C CA . THR B 1 201 ? -4.434 19.188 23.266 1 94.88 201 THR B CA 1
ATOM 4361 C C . THR B 1 201 ? -4.918 18.812 21.859 1 94.88 201 THR B C 1
ATOM 4363 O O . THR B 1 201 ? -4.242 18.078 21.141 1 94.88 201 THR B O 1
ATOM 4366 N N . CYS B 1 202 ? -6.043 19.281 21.422 1 96.75 202 CYS B N 1
ATOM 4367 C CA . CYS B 1 202 ? -6.48 19.047 20.062 1 96.75 202 CYS B CA 1
ATOM 4368 C C . CYS B 1 202 ? -5.562 19.75 19.062 1 96.75 202 CYS B C 1
ATOM 4370 O O . CYS B 1 202 ? -5.25 20.938 19.234 1 96.75 202 CYS B O 1
ATOM 4372 N N . GLN B 1 203 ? -5.18 19.031 18.094 1 96.5 203 GLN B N 1
ATOM 4373 C CA . GLN B 1 203 ? -4.289 19.594 17.078 1 96.5 203 GLN B CA 1
ATOM 4374 C C . GLN B 1 203 ? -4.629 19.047 15.688 1 96.5 203 GLN B C 1
ATOM 4376 O O . GLN B 1 203 ? -4.988 17.875 15.539 1 96.5 203 GLN B O 1
ATOM 4381 N N . PHE B 1 204 ? -4.496 19.922 14.688 1 96.88 204 PHE B N 1
ATOM 4382 C CA . PHE B 1 204 ? -4.512 19.453 13.312 1 96.88 204 PHE B CA 1
ATOM 4383 C C . PHE B 1 204 ? -3.244 18.672 12.992 1 96.88 204 PHE B C 1
ATOM 4385 O O . PHE B 1 204 ? -2.141 19.109 13.328 1 96.88 204 PHE B O 1
ATOM 4392 N N . ARG B 1 205 ? -3.398 17.547 12.43 1 92.62 205 ARG B N 1
ATOM 4393 C CA . ARG B 1 205 ? -2.227 16.766 12.039 1 92.62 205 ARG B CA 1
ATOM 4394 C C . ARG B 1 205 ? -1.587 17.344 10.781 1 92.62 205 ARG B C 1
ATOM 4396 O O . ARG B 1 205 ? -2.264 17.531 9.766 1 92.62 205 ARG B O 1
ATOM 4403 N N . ALA B 1 206 ? -0.338 17.453 10.875 1 91.38 206 ALA B N 1
ATOM 4404 C CA . ALA B 1 206 ? 0.337 18.203 9.812 1 91.38 206 ALA B CA 1
ATOM 4405 C C . ALA B 1 206 ? 0.948 17.25 8.781 1 91.38 206 ALA B C 1
ATOM 4407 O O . ALA B 1 206 ? 1.564 17.703 7.812 1 91.38 206 ALA B O 1
ATOM 4408 N N . ASN B 1 207 ? 0.788 15.953 8.914 1 90.06 207 ASN B N 1
ATOM 4409 C CA . ASN B 1 207 ? 1.351 15.023 7.949 1 90.06 207 ASN B CA 1
ATOM 4410 C C . ASN B 1 207 ? 0.691 15.164 6.582 1 90.06 207 ASN B C 1
ATOM 4412 O O . ASN B 1 207 ? 1.252 14.742 5.566 1 90.06 207 ASN B O 1
ATOM 4416 N N . PHE B 1 208 ? -0.449 15.617 6.598 1 94.5 208 PHE B N 1
ATOM 4417 C CA . PHE B 1 208 ? -1.137 16.125 5.418 1 94.5 208 PHE B CA 1
ATOM 4418 C C . PHE B 1 208 ? -1.788 17.469 5.711 1 94.5 208 PHE B C 1
ATOM 4420 O O . PHE B 1 208 ? -2.625 17.578 6.609 1 94.5 208 PHE B O 1
ATOM 4427 N N . GLU B 1 209 ? -1.42 18.469 5 1 97.19 209 GLU B N 1
ATOM 4428 C CA . GLU B 1 209 ? -2.018 19.781 5.156 1 97.19 209 GLU B CA 1
ATOM 4429 C C . GLU B 1 209 ? -1.871 20.609 3.879 1 97.19 209 GLU B C 1
ATOM 4431 O O . GLU B 1 209 ? -0.971 20.359 3.074 1 97.19 209 GLU B O 1
ATOM 4436 N N . VAL B 1 210 ? -2.766 21.438 3.672 1 98.31 210 VAL B N 1
ATOM 4437 C CA . VAL B 1 210 ? -2.727 22.438 2.611 1 98.31 210 VAL B CA 1
ATOM 4438 C C . VAL B 1 210 ? -2.764 23.844 3.221 1 98.31 210 VAL B C 1
ATOM 4440 O O . VAL B 1 210 ? -3.654 24.156 4.012 1 98.31 210 VAL B O 1
ATOM 4443 N N . GLY B 1 211 ? -1.776 24.641 2.879 1 98.56 211 GLY B N 1
ATOM 4444 C CA . GLY B 1 211 ? -1.673 25.922 3.549 1 98.56 211 GLY B CA 1
ATOM 4445 C C . GLY B 1 211 ? -1.422 27.078 2.594 1 98.56 211 GLY B C 1
ATOM 4446 O O . GLY B 1 211 ? -0.763 26.906 1.566 1 98.56 211 GLY B O 1
ATOM 4447 N N . ASP B 1 212 ? -1.942 28.172 2.91 1 98.56 212 ASP B N 1
ATOM 4448 C CA . ASP B 1 212 ? -1.646 29.453 2.26 1 98.56 212 ASP B CA 1
ATOM 4449 C C . ASP B 1 212 ? -0.333 30.031 2.775 1 98.56 212 ASP B C 1
ATOM 4451 O O . ASP B 1 212 ? -0.247 30.453 3.93 1 98.56 212 ASP B O 1
ATOM 4455 N N . LEU B 1 213 ? 0.629 30.094 1.917 1 98.31 213 LEU B N 1
ATOM 4456 C CA . LEU B 1 213 ? 1.956 30.547 2.324 1 98.31 213 LEU B CA 1
ATOM 4457 C C . LEU B 1 213 ? 1.929 32 2.738 1 98.31 213 LEU B C 1
ATOM 4459 O O . LEU B 1 213 ? 2.746 32.438 3.553 1 98.31 213 LEU B O 1
ATOM 4463 N N . ARG B 1 214 ? 1.007 32.875 2.248 1 97.88 214 ARG B N 1
ATOM 4464 C CA . ARG B 1 214 ? 0.896 34.281 2.623 1 97.88 214 ARG B CA 1
ATOM 4465 C C . ARG B 1 214 ? 0.565 34.438 4.105 1 97.88 214 ARG B C 1
ATOM 4467 O O . ARG B 1 214 ? 1.027 35.375 4.758 1 97.88 214 ARG B O 1
ATOM 4474 N N . PHE B 1 215 ? -0.253 33.469 4.652 1 98.44 215 PHE B N 1
ATOM 4475 C CA . PHE B 1 215 ? -0.551 33.438 6.078 1 98.44 215 PHE B CA 1
ATOM 4476 C C . PHE B 1 215 ? 0.692 33.094 6.887 1 98.44 215 PHE B C 1
ATOM 4478 O O . PHE B 1 215 ? 1.036 33.781 7.844 1 98.44 215 PHE B O 1
ATOM 4485 N N . PHE B 1 216 ? 1.367 32.062 6.469 1 97.75 216 PHE B N 1
ATOM 4486 C CA . PHE B 1 216 ? 2.486 31.562 7.25 1 97.75 216 PHE B CA 1
ATOM 4487 C C . PHE B 1 216 ? 3.68 32.5 7.176 1 97.75 216 PHE B C 1
ATOM 4489 O O . PHE B 1 216 ? 4.539 32.5 8.062 1 97.75 216 PHE B O 1
ATOM 4496 N N . ARG B 1 217 ? 3.684 33.344 6.172 1 96.62 217 ARG B N 1
ATOM 4497 C CA . ARG B 1 217 ? 4.746 34.344 6.016 1 96.62 217 ARG B CA 1
ATOM 4498 C C . ARG B 1 217 ? 4.344 35.656 6.625 1 96.62 217 ARG B C 1
ATOM 4500 O O . ARG B 1 217 ? 5.102 36.625 6.559 1 96.62 217 ARG B O 1
ATOM 4507 N N . SER B 1 218 ? 3.205 35.781 7.148 1 96.94 218 SER B N 1
ATOM 4508 C CA . SER B 1 218 ? 2.748 37.031 7.777 1 96.94 218 SER B CA 1
ATOM 4509 C C . SER B 1 218 ? 3.539 37.312 9.047 1 96.94 218 SER B C 1
ATOM 4511 O O . SER B 1 218 ? 4.098 36.406 9.664 1 96.94 218 SER B O 1
ATOM 4513 N N . ASP B 1 219 ? 3.484 38.562 9.43 1 96.94 219 ASP B N 1
ATOM 4514 C CA . ASP B 1 219 ? 4.172 38.969 10.648 1 96.94 219 ASP B CA 1
ATOM 4515 C C . ASP B 1 219 ? 3.557 38.312 11.883 1 96.94 219 ASP B C 1
ATOM 4517 O O . ASP B 1 219 ? 4.273 37.938 12.805 1 96.94 219 ASP B O 1
ATOM 4521 N N . LYS B 1 220 ? 2.299 38.188 11.898 1 97.44 220 LYS B N 1
ATOM 4522 C CA . LYS B 1 220 ? 1.636 37.656 13.078 1 97.44 220 LYS B CA 1
ATOM 4523 C C . LYS B 1 220 ? 2.037 36.188 13.297 1 97.44 220 LYS B C 1
ATOM 4525 O O . LYS B 1 220 ? 2.328 35.781 14.422 1 97.44 220 LYS B O 1
ATOM 4530 N N . TYR B 1 221 ? 2.025 35.375 12.195 1 98.25 221 TYR B N 1
ATOM 4531 C CA . TYR B 1 221 ? 2.42 34 12.391 1 98.25 221 TYR B CA 1
ATOM 4532 C C . TYR B 1 221 ? 3.895 33.906 12.766 1 98.25 221 TYR B C 1
ATOM 4534 O O . TYR B 1 221 ? 4.266 33.125 13.656 1 98.25 221 TYR B O 1
ATOM 4542 N N . LYS B 1 222 ? 4.738 34.625 12.07 1 97.56 222 LYS B N 1
ATOM 4543 C CA . LYS B 1 222 ? 6.164 34.594 12.383 1 97.56 222 LYS B CA 1
ATOM 4544 C C . LYS B 1 222 ? 6.41 34.938 13.852 1 97.56 222 LYS B C 1
ATOM 4546 O O . LYS B 1 222 ? 7.219 34.312 14.523 1 97.56 222 LYS B O 1
ATOM 4551 N N . LYS B 1 223 ? 5.703 35.969 14.25 1 98 223 LYS B N 1
ATOM 4552 C CA . LYS B 1 223 ? 5.84 36.406 15.633 1 98 223 LYS B CA 1
ATOM 4553 C C . LYS B 1 223 ? 5.453 35.281 16.609 1 98 223 LYS B C 1
ATOM 4555 O O . LYS B 1 223 ? 6.195 35 17.547 1 98 223 LYS B O 1
ATOM 4560 N N . LEU B 1 224 ? 4.352 34.688 16.406 1 98.44 224 LEU B N 1
ATOM 4561 C CA . LEU B 1 224 ? 3.912 33.594 17.266 1 98.44 224 LEU B CA 1
ATOM 4562 C C . LEU B 1 224 ? 4.91 32.438 17.234 1 98.44 224 LEU B C 1
ATOM 4564 O O . LEU B 1 224 ? 5.309 31.938 18.281 1 98.44 224 LEU B O 1
ATOM 4568 N N . ALA B 1 225 ? 5.289 32 16.031 1 97.88 225 ALA B N 1
ATOM 4569 C CA . ALA B 1 225 ? 6.191 30.859 15.867 1 97.88 225 ALA B CA 1
ATOM 4570 C C . ALA B 1 225 ? 7.523 31.109 16.562 1 97.88 225 ALA B C 1
ATOM 4572 O O . ALA B 1 225 ? 8.055 30.234 17.234 1 97.88 225 ALA B O 1
ATOM 4573 N N . GLU B 1 226 ? 8.023 32.312 16.391 1 97 226 GLU B N 1
ATOM 4574 C CA . GLU B 1 226 ? 9.281 32.656 17.047 1 97 226 GLU B CA 1
ATOM 4575 C C . GLU B 1 226 ? 9.133 32.688 18.562 1 97 226 GLU B C 1
ATOM 4577 O O . GLU B 1 226 ? 10.016 32.25 19.297 1 97 226 GLU B O 1
ATOM 4582 N N . TYR B 1 227 ? 8.047 33.312 18.953 1 97.69 227 TYR B N 1
ATOM 4583 C CA . TYR B 1 227 ? 7.762 33.406 20.375 1 97.69 227 TYR B CA 1
ATOM 4584 C C . TYR B 1 227 ? 7.777 32 21.016 1 97.69 227 TYR B C 1
ATOM 4586 O O . TYR B 1 227 ? 8.445 31.797 22.031 1 97.69 227 TYR B O 1
ATOM 4594 N N . LEU B 1 228 ? 7.082 31.062 20.453 1 97.31 228 LEU B N 1
ATOM 4595 C CA . LEU B 1 228 ? 7 29.703 20.969 1 97.31 228 LEU B CA 1
ATOM 4596 C C . LEU B 1 228 ? 8.328 28.984 20.812 1 97.31 228 LEU B C 1
ATOM 4598 O O . LEU B 1 228 ? 8.75 28.25 21.703 1 97.31 228 LEU B O 1
ATOM 4602 N N . ASP B 1 229 ? 8.961 29.156 19.656 1 96.81 229 ASP B N 1
ATOM 4603 C CA . ASP B 1 229 ? 10.242 28.5 19.406 1 96.81 229 ASP B CA 1
ATOM 4604 C C . ASP B 1 229 ? 11.273 28.891 20.453 1 96.81 229 ASP B C 1
ATOM 4606 O O . ASP B 1 229 ? 12.062 28.062 20.906 1 96.81 229 ASP B O 1
ATOM 4610 N N . ASN B 1 230 ? 11.25 30.125 20.875 1 96.88 230 ASN B N 1
ATOM 4611 C CA . ASN B 1 230 ? 12.203 30.641 21.844 1 96.88 230 ASN B CA 1
ATOM 4612 C C . ASN B 1 230 ? 12.023 29.984 23.203 1 96.88 230 ASN B C 1
ATOM 4614 O O . ASN B 1 230 ? 12.906 30.094 24.062 1 96.88 230 ASN B O 1
ATOM 4618 N N . LYS B 1 231 ? 10.914 29.344 23.391 1 96.19 231 LYS B N 1
ATOM 4619 C CA . LYS B 1 231 ? 10.664 28.656 24.641 1 96.19 231 LYS B CA 1
ATOM 4620 C C . LYS B 1 231 ? 11.273 27.25 24.625 1 96.19 231 LYS B C 1
ATOM 4622 O O . LYS B 1 231 ? 11.328 26.578 25.672 1 96.19 231 LYS B O 1
ATOM 4627 N N . ASN B 1 232 ? 11.68 26.766 23.5 1 95.81 232 ASN B N 1
ATOM 4628 C CA . ASN B 1 232 ? 12.391 25.5 23.281 1 95.81 232 ASN B CA 1
ATOM 4629 C C . ASN B 1 232 ? 11.547 24.297 23.672 1 95.81 232 ASN B C 1
ATOM 4631 O O . ASN B 1 232 ? 12.086 23.25 24.031 1 95.81 232 ASN B O 1
ATOM 4635 N N . GLY B 1 233 ? 10.266 24.469 23.641 1 94.12 233 GLY B N 1
ATOM 4636 C CA . GLY B 1 233 ? 9.359 23.375 23.984 1 94.12 233 GLY B CA 1
ATOM 4637 C C . GLY B 1 233 ? 9.469 22.188 23.062 1 94.12 233 GLY B C 1
ATOM 4638 O O . GLY B 1 233 ? 9.141 21.062 23.438 1 94.12 233 GLY B O 1
ATOM 4639 N N . ILE B 1 234 ? 9.875 22.328 21.844 1 93.88 234 ILE B N 1
ATOM 4640 C CA . ILE B 1 234 ? 10.078 21.234 20.906 1 93.88 234 ILE B CA 1
ATOM 4641 C C . ILE B 1 234 ? 11.102 20.25 21.469 1 93.88 234 ILE B C 1
ATOM 4643 O O . ILE B 1 234 ? 10.922 19.031 21.359 1 93.88 234 ILE B O 1
ATOM 4647 N N . TYR B 1 235 ? 12.078 20.766 22.125 1 93.38 235 TYR B N 1
ATOM 4648 C CA . TYR B 1 235 ? 13.164 19.922 22.625 1 93.38 235 TYR B CA 1
ATOM 4649 C C . TYR B 1 235 ? 12.875 19.469 24.047 1 93.38 235 TYR B C 1
ATOM 4651 O O . TYR B 1 235 ? 13.234 18.344 24.438 1 93.38 235 TYR B O 1
ATOM 4659 N N . TYR B 1 236 ? 12.234 20.359 24.812 1 92.38 236 TYR B N 1
ATOM 4660 C CA . TYR B 1 236 ? 12.016 20.047 26.219 1 92.38 236 TYR B CA 1
ATOM 4661 C C . TYR B 1 236 ? 10.789 19.156 26.391 1 92.38 236 TYR B C 1
ATOM 4663 O O . TYR B 1 236 ? 10.789 18.25 27.234 1 92.38 236 TYR B O 1
ATOM 4671 N N . GLU B 1 237 ? 9.734 19.422 25.594 1 90.38 237 GLU B N 1
ATOM 4672 C CA . GLU B 1 237 ? 8.438 18.812 25.875 1 90.38 237 GLU B CA 1
ATOM 4673 C C . GLU B 1 237 ? 7.949 17.984 24.688 1 90.38 237 GLU B C 1
ATOM 4675 O O . GLU B 1 237 ? 7.027 17.172 24.828 1 90.38 237 GLU B O 1
ATOM 4680 N N . GLY B 1 238 ? 8.516 18.25 23.531 1 88.69 238 GLY B N 1
ATOM 4681 C CA . GLY B 1 238 ? 8.125 17.469 22.359 1 88.69 238 GLY B CA 1
ATOM 4682 C C . GLY B 1 238 ? 7.035 18.109 21.531 1 88.69 238 GLY B C 1
ATOM 4683 O O . GLY B 1 238 ? 6.25 17.438 20.875 1 88.69 238 GLY B O 1
ATOM 4684 N N . TRP B 1 239 ? 6.961 19.469 21.609 1 92.12 239 TRP B N 1
ATOM 4685 C CA . TRP B 1 239 ? 6.094 20.156 20.656 1 92.12 239 TRP B CA 1
ATOM 4686 C C . TRP B 1 239 ? 6.5 19.844 19.234 1 92.12 239 TRP B C 1
ATOM 4688 O O . TRP B 1 239 ? 7.641 19.453 18.969 1 92.12 239 TRP B O 1
ATOM 4698 N N . ASP B 1 240 ? 5.566 19.891 18.359 1 92 240 ASP B N 1
ATOM 4699 C CA . ASP B 1 240 ? 5.922 19.641 16.969 1 92 240 ASP B CA 1
ATOM 4700 C C . ASP B 1 240 ? 5.246 20.656 16.047 1 92 240 ASP B C 1
ATOM 4702 O O . ASP B 1 240 ? 4.656 21.641 16.516 1 92 240 ASP B O 1
ATOM 4706 N N . GLU B 1 241 ? 5.434 20.484 14.82 1 95.25 241 GLU B N 1
ATOM 4707 C CA . GLU B 1 241 ? 4.922 21.453 13.852 1 95.25 241 GLU B CA 1
ATOM 4708 C C . GLU B 1 241 ? 3.398 21.5 13.867 1 95.25 241 GLU B C 1
ATOM 4710 O O . GLU B 1 241 ? 2.801 22.547 13.602 1 95.25 241 GLU B O 1
ATOM 4715 N N . SER B 1 242 ? 2.775 20.391 14.133 1 95.5 242 SER B N 1
ATOM 4716 C CA . SER B 1 242 ? 1.322 20.391 14.258 1 95.5 242 SER B CA 1
ATOM 4717 C C . SER B 1 242 ? 0.859 21.359 15.328 1 95.5 242 SER B C 1
ATOM 4719 O O . SER B 1 242 ? -0.133 22.078 15.148 1 95.5 242 SER B O 1
ATOM 4721 N N . THR B 1 243 ? 1.609 21.375 16.422 1 95.88 243 THR B N 1
ATOM 4722 C CA . THR B 1 243 ? 1.311 22.297 17.516 1 95.88 243 THR B CA 1
ATOM 4723 C C . THR B 1 243 ? 1.379 23.75 17.031 1 95.88 243 THR B C 1
ATOM 4725 O O . THR B 1 243 ? 0.445 24.531 17.25 1 95.88 243 THR B O 1
ATOM 4728 N N . PHE B 1 244 ? 2.41 24.094 16.391 1 97.5 244 PHE B N 1
ATOM 4729 C CA . PHE B 1 244 ? 2.635 25.453 15.914 1 97.5 244 PHE B CA 1
ATOM 4730 C C . PHE B 1 244 ? 1.578 25.859 14.891 1 97.5 244 PHE B C 1
ATOM 4732 O O . PHE B 1 244 ? 0.979 26.938 14.992 1 97.5 244 PHE B O 1
ATOM 4739 N N . HIS B 1 245 ? 1.37 24.953 13.922 1 98.31 245 HIS B N 1
ATOM 4740 C CA . HIS B 1 245 ? 0.401 25.266 12.875 1 98.31 245 HIS B CA 1
ATOM 4741 C C . HIS B 1 245 ? -1.011 25.359 13.445 1 98.31 245 HIS B C 1
ATOM 4743 O O . HIS B 1 245 ? -1.779 26.25 13.062 1 98.31 245 HIS B O 1
ATOM 4749 N N . THR B 1 246 ? -1.321 24.5 14.375 1 98.25 246 THR B N 1
ATOM 4750 C CA . THR B 1 246 ? -2.637 24.516 15.008 1 98.25 246 THR B CA 1
ATOM 4751 C C . THR B 1 246 ? -2.852 25.828 15.766 1 98.25 246 THR B C 1
ATOM 4753 O O . THR B 1 246 ? -3.85 26.516 15.555 1 98.25 246 THR B O 1
ATOM 4756 N N . LEU B 1 247 ? -1.921 26.156 16.609 1 98.31 247 LEU B N 1
ATOM 4757 C CA . LEU B 1 247 ? -2.059 27.391 17.375 1 98.31 247 LEU B CA 1
ATOM 4758 C C . LEU B 1 247 ? -2.09 28.609 16.469 1 98.31 247 LEU B C 1
ATOM 4760 O O . LEU B 1 247 ? -2.859 29.547 16.688 1 98.31 247 LEU B O 1
ATOM 4764 N N . GLY B 1 248 ? -1.286 28.578 15.453 1 98.5 248 GLY B N 1
ATOM 4765 C CA . GLY B 1 248 ? -1.267 29.672 14.492 1 98.5 248 GLY B CA 1
ATOM 4766 C C . GLY B 1 248 ? -2.613 29.906 13.836 1 98.5 248 GLY B C 1
ATOM 4767 O O . GLY B 1 248 ? -3.16 31.016 13.922 1 98.5 248 GLY B O 1
ATOM 4768 N N . VAL B 1 249 ? -3.164 28.844 13.266 1 98.56 249 VAL B N 1
ATOM 4769 C CA . VAL B 1 249 ? -4.395 29.031 12.5 1 98.56 249 VAL B CA 1
ATOM 4770 C C . VAL B 1 249 ? -5.574 29.188 13.453 1 98.56 249 VAL B C 1
ATOM 4772 O O . VAL B 1 249 ? -6.504 29.953 13.18 1 98.56 249 VAL B O 1
ATOM 4775 N N . ALA B 1 250 ? -5.559 28.531 14.602 1 98.62 250 ALA B N 1
ATOM 4776 C CA . ALA B 1 250 ? -6.688 28.578 15.531 1 98.62 250 ALA B CA 1
ATOM 4777 C C . ALA B 1 250 ? -6.797 29.938 16.203 1 98.62 250 ALA B C 1
ATOM 4779 O O . ALA B 1 250 ? -7.895 30.391 16.531 1 98.62 250 ALA B O 1
ATOM 4780 N N . LEU B 1 251 ? -5.672 30.625 16.453 1 98.69 251 LEU B N 1
ATOM 4781 C CA . LEU B 1 251 ? -5.691 31.875 17.203 1 98.69 251 LEU B CA 1
ATOM 4782 C C . LEU B 1 251 ? -5.703 33.062 16.25 1 98.69 251 LEU B C 1
ATOM 4784 O O . LEU B 1 251 ? -6.402 34.062 16.5 1 98.69 251 LEU B O 1
ATOM 4788 N N . LEU B 1 252 ? -4.965 32.969 15.18 1 98.81 252 LEU B N 1
ATOM 4789 C CA . LEU B 1 252 ? -4.625 34.188 14.414 1 98.81 252 LEU B CA 1
ATOM 4790 C C . LEU B 1 252 ? -5.531 34.312 13.195 1 98.81 252 LEU B C 1
ATOM 4792 O O . LEU B 1 252 ? -5.559 35.375 12.555 1 98.81 252 LEU B O 1
ATOM 4796 N N . GLU B 1 253 ? -6.25 33.312 12.828 1 98.62 253 GLU B N 1
ATOM 4797 C CA . GLU B 1 253 ? -7.02 33.312 11.586 1 98.62 253 GLU B CA 1
ATOM 4798 C C . GLU B 1 253 ? -8.516 33.188 11.867 1 98.62 253 GLU B C 1
ATOM 4800 O O . GLU B 1 253 ? -8.922 32.781 12.961 1 98.62 253 GLU B O 1
ATOM 4805 N N . ASP B 1 254 ? -9.297 33.656 10.859 1 98.62 254 ASP B N 1
ATOM 4806 C CA . ASP B 1 254 ? -10.742 33.438 10.867 1 98.62 254 ASP B CA 1
ATOM 4807 C C . ASP B 1 254 ? -11.086 31.969 10.797 1 98.62 254 ASP B C 1
ATOM 4809 O O . ASP B 1 254 ? -10.609 31.25 9.906 1 98.62 254 ASP B O 1
ATOM 4813 N N . ARG B 1 255 ? -11.953 31.5 11.734 1 98.38 255 ARG B N 1
ATOM 4814 C CA . ARG B 1 255 ? -12.328 30.094 11.797 1 98.38 255 ARG B CA 1
ATOM 4815 C C . ARG B 1 255 ? -12.914 29.625 10.469 1 98.38 255 ARG B C 1
ATOM 4817 O O . ARG B 1 255 ? -12.812 28.438 10.117 1 98.38 255 ARG B O 1
ATOM 4824 N N . HIS B 1 256 ? -13.484 30.516 9.68 1 98.19 256 HIS B N 1
ATOM 4825 C CA . HIS B 1 256 ? -14.156 30.156 8.438 1 98.19 256 HIS B CA 1
ATOM 4826 C C . HIS B 1 256 ? -13.141 29.906 7.324 1 98.19 256 HIS B C 1
ATOM 4828 O O . HIS B 1 256 ? -13.508 29.406 6.254 1 98.19 256 HIS B O 1
ATOM 4834 N N . LYS B 1 257 ? -11.891 30.156 7.559 1 98.69 257 LYS B N 1
ATOM 4835 C CA . LYS B 1 257 ? -10.852 29.953 6.543 1 98.69 257 LYS B CA 1
ATOM 4836 C C . LYS B 1 257 ? -10.094 28.656 6.773 1 98.69 257 LYS B C 1
ATOM 4838 O O . LYS B 1 257 ? -9.078 28.391 6.137 1 98.69 257 LYS B O 1
ATOM 4843 N N . ILE B 1 258 ? -10.594 27.828 7.691 1 98.5 258 ILE B N 1
ATOM 4844 C CA . ILE B 1 258 ? -10.023 26.516 7.977 1 98.5 258 ILE B CA 1
ATOM 4845 C C . ILE B 1 258 ? -10.914 25.422 7.387 1 98.5 258 ILE B C 1
ATOM 4847 O O . ILE B 1 258 ? -12.125 25.391 7.645 1 98.5 258 ILE B O 1
ATOM 4851 N N . GLN B 1 259 ? -10.266 24.578 6.602 1 97.31 259 GLN B N 1
ATOM 4852 C CA . GLN B 1 259 ? -11.016 23.609 5.82 1 97.31 259 GLN B CA 1
ATOM 4853 C C . GLN B 1 259 ? -10.648 22.188 6.219 1 97.31 259 GLN B C 1
ATOM 4855 O O . GLN B 1 259 ? -9.469 21.828 6.277 1 97.31 259 GLN B O 1
ATOM 4860 N N . PHE B 1 260 ? -11.672 21.422 6.562 1 96.44 260 PHE B N 1
ATOM 4861 C CA . PHE B 1 260 ? -11.492 19.984 6.719 1 96.44 260 PHE B CA 1
ATOM 4862 C C . PHE B 1 260 ? -11.695 19.266 5.391 1 96.44 260 PHE B C 1
ATOM 4864 O O . PHE B 1 260 ? -12.789 19.297 4.82 1 96.44 260 PHE B O 1
ATOM 4871 N N . PHE B 1 261 ? -10.641 18.75 4.812 1 94.06 261 PHE B N 1
ATOM 4872 C CA . PHE B 1 261 ? -10.766 17.938 3.613 1 94.06 261 PHE B CA 1
ATOM 4873 C C . PHE B 1 261 ? -11.18 16.516 3.973 1 94.06 261 PHE B C 1
ATOM 4875 O O . PHE B 1 261 ? -10.328 15.641 4.156 1 94.06 261 PHE B O 1
ATOM 4882 N N . ASN B 1 262 ? -12.484 16.453 3.914 1 85.62 262 ASN B N 1
ATOM 4883 C CA . ASN B 1 262 ? -13.094 15.18 4.254 1 85.62 262 ASN B CA 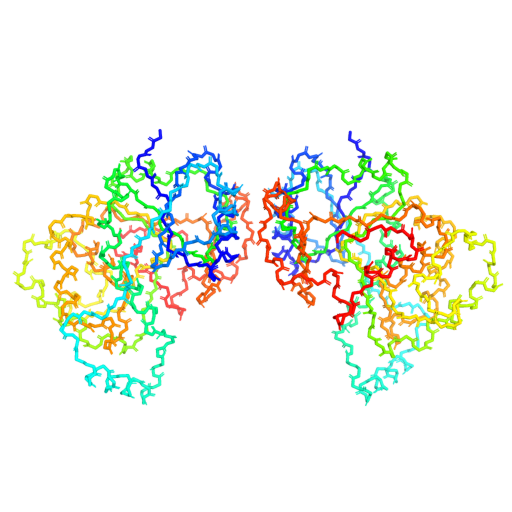1
ATOM 4884 C C . ASN B 1 262 ? -13.156 14.242 3.049 1 85.62 262 ASN B C 1
ATOM 4886 O O . ASN B 1 262 ? -13.062 14.695 1.905 1 85.62 262 ASN B O 1
ATOM 4890 N N . ASN B 1 263 ? -13 12.93 3.18 1 83.75 263 ASN B N 1
ATOM 4891 C CA . ASN B 1 263 ? -13.359 11.922 2.182 1 83.75 263 ASN B CA 1
ATOM 4892 C C . ASN B 1 263 ? -12.195 11.625 1.241 1 83.75 263 ASN B C 1
ATOM 4894 O O . ASN B 1 263 ? -12.406 11.156 0.123 1 83.75 263 ASN B O 1
ATOM 4898 N N . ILE B 1 264 ? -11 12.133 1.552 1 90.56 264 ILE B N 1
ATOM 4899 C CA . ILE B 1 264 ? -9.867 11.805 0.694 1 90.56 264 ILE B CA 1
ATOM 4900 C C . ILE B 1 264 ? -9.32 10.43 1.069 1 90.56 264 ILE B C 1
ATOM 4902 O O . ILE B 1 264 ? -8.578 9.812 0.298 1 90.56 264 ILE B O 1
ATOM 4906 N N . GLY B 1 265 ? -9.773 9.945 2.258 1 91.25 265 GLY B N 1
ATOM 4907 C CA . GLY B 1 265 ? -9.172 8.711 2.74 1 91.25 265 GLY B CA 1
ATOM 4908 C C . GLY B 1 265 ? -7.664 8.773 2.832 1 91.25 265 GLY B C 1
ATOM 4909 O O . GLY B 1 265 ? -6.996 9.203 1.89 1 91.25 265 GLY B O 1
ATOM 4910 N N . TYR B 1 266 ? -7.137 8.578 3.881 1 87.31 266 TYR B N 1
ATOM 4911 C CA . TYR B 1 266 ? -5.676 8.547 3.92 1 87.31 266 TYR B CA 1
ATOM 4912 C C . TYR B 1 266 ? -5.176 7.656 5.047 1 87.31 266 TYR B C 1
ATOM 4914 O O . TYR B 1 266 ? -5.93 7.32 5.961 1 87.31 266 TYR B O 1
ATOM 4922 N N . ASN B 1 267 ? -4.02 7.145 4.867 1 90.94 267 ASN B N 1
ATOM 4923 C CA . ASN B 1 267 ? -3.32 6.301 5.832 1 90.94 267 ASN B CA 1
ATOM 4924 C C . ASN B 1 267 ? -1.905 6.809 6.098 1 90.94 267 ASN B C 1
ATOM 4926 O O . ASN B 1 267 ? -1.128 7.008 5.16 1 90.94 267 ASN B O 1
ATOM 4930 N N . ASP B 1 268 ? -1.693 7.125 7.348 1 89.31 268 ASP B N 1
ATOM 4931 C CA . ASP B 1 268 ? -0.325 7.426 7.758 1 89.31 268 ASP B CA 1
ATOM 4932 C C . ASP B 1 268 ? 0.374 6.18 8.297 1 89.31 268 ASP B C 1
ATOM 4934 O O . ASP B 1 268 ? 0.337 5.91 9.5 1 89.31 268 ASP B O 1
ATOM 4938 N N . ARG B 1 269 ? 1.11 5.52 7.453 1 83.06 269 ARG B N 1
ATOM 4939 C CA . ARG B 1 269 ? 1.726 4.246 7.809 1 83.06 269 ARG B CA 1
ATOM 4940 C C . ARG B 1 269 ? 2.996 4.461 8.625 1 83.06 269 ARG B C 1
ATOM 4942 O O . ARG B 1 269 ? 3.48 3.541 9.289 1 83.06 269 ARG B O 1
ATOM 4949 N N . ALA B 1 270 ? 3.574 5.543 8.586 1 71.69 270 ALA B N 1
ATOM 4950 C CA . ALA B 1 270 ? 4.875 5.805 9.195 1 71.69 270 ALA B CA 1
ATOM 4951 C C . ALA B 1 270 ? 4.734 6.113 10.68 1 71.69 270 ALA B C 1
ATOM 4953 O O . ALA B 1 270 ? 5.668 5.898 11.461 1 71.69 270 ALA B O 1
ATOM 4954 N N . SER B 1 271 ? 3.715 6.582 11.133 1 69.69 271 SER B N 1
ATOM 4955 C CA . SER B 1 271 ? 3.65 7.02 12.523 1 69.69 271 SER B CA 1
ATOM 4956 C C . SER B 1 271 ? 2.652 6.184 13.32 1 69.69 271 SER B C 1
ATOM 4958 O O . SER B 1 271 ? 2.982 5.09 13.789 1 69.69 271 SER B O 1
ATOM 4960 N N . ASP B 1 272 ? 1.463 6.469 13.242 1 67.69 272 ASP B N 1
ATOM 4961 C CA . ASP B 1 272 ? 0.476 5.863 14.125 1 67.69 272 ASP B CA 1
ATOM 4962 C C . ASP B 1 272 ? -0.545 5.047 13.336 1 67.69 272 ASP B C 1
ATOM 4964 O O . ASP B 1 272 ? -1.579 4.648 13.883 1 67.69 272 ASP B O 1
ATOM 4968 N N . ASN B 1 273 ? -0.177 4.758 12.164 1 79.06 273 ASN B N 1
ATOM 4969 C CA . ASN B 1 273 ? -1.093 4.055 11.273 1 79.06 273 ASN B CA 1
ATOM 4970 C C . ASN B 1 273 ? -2.498 4.645 11.336 1 79.06 273 ASN B C 1
ATOM 4972 O O . ASN B 1 273 ? -3.48 3.91 11.477 1 79.06 273 ASN B O 1
ATOM 4976 N N . LEU B 1 274 ? -2.49 5.938 11.406 1 87 274 LEU B N 1
ATOM 4977 C CA . LEU B 1 274 ? -3.74 6.684 11.391 1 87 274 LEU B CA 1
ATOM 4978 C C . LEU B 1 274 ? -4.48 6.477 10.07 1 87 274 LEU B C 1
ATOM 4980 O O . LEU B 1 274 ? -3.904 6.652 9 1 87 274 LEU B O 1
ATOM 4984 N N . LYS B 1 275 ? -5.719 6.066 10.195 1 91.62 275 LYS B N 1
ATOM 4985 C CA . LYS B 1 275 ? -6.512 5.793 9.008 1 91.62 275 LYS B CA 1
ATOM 4986 C C . LYS B 1 275 ? -7.789 6.629 8.984 1 91.62 275 LYS B C 1
ATOM 4988 O O . LYS B 1 275 ? -8.461 6.766 10.016 1 91.62 275 LYS B O 1
ATOM 4993 N N . SER B 1 276 ? -7.957 7.246 7.93 1 92.62 276 SER B N 1
ATOM 4994 C CA . SER B 1 276 ? -9.234 7.875 7.613 1 92.62 276 SER B CA 1
ATOM 4995 C C . SER B 1 276 ? -9.898 7.207 6.41 1 92.62 276 SER B C 1
ATOM 4997 O O . SER B 1 276 ? -9.234 6.902 5.422 1 92.62 276 SER B O 1
ATOM 4999 N N . CYS B 1 277 ? -11.117 6.887 6.539 1 94.62 277 CYS B N 1
ATOM 5000 C CA . CYS B 1 277 ? -11.922 6.297 5.473 1 94.62 277 CYS B CA 1
ATOM 5001 C C . CYS B 1 277 ? -13.328 6.883 5.465 1 94.62 277 CYS B C 1
ATOM 5003 O O . CYS B 1 277 ? -14.039 6.82 6.469 1 94.62 277 CYS B O 1
ATOM 5005 N N . PRO B 1 278 ? -13.727 7.41 4.34 1 93.31 278 PRO B N 1
ATOM 5006 C CA . PRO B 1 278 ? -15.062 8.008 4.297 1 93.31 278 PRO B CA 1
ATOM 5007 C C . PRO B 1 278 ? -16.156 7.047 4.77 1 93.31 278 PRO B C 1
ATOM 5009 O O . PRO B 1 278 ? -16.156 5.879 4.379 1 93.31 278 PRO B O 1
ATOM 5012 N N . PHE B 1 279 ? -17.062 7.594 5.539 1 87.88 279 PHE B N 1
ATOM 5013 C CA . PHE B 1 279 ? -18.156 6.785 6.086 1 87.88 279 PHE B CA 1
ATOM 5014 C C . PHE B 1 279 ? -19.219 6.531 5.031 1 87.88 279 PHE B C 1
ATOM 5016 O O . PHE B 1 279 ? -19.797 5.441 4.98 1 87.88 279 PHE B O 1
ATOM 5023 N N . ASP B 1 280 ? -19.469 7.523 4.277 1 91.88 280 ASP B N 1
ATOM 5024 C CA . ASP B 1 280 ? -20.5 7.461 3.258 1 91.88 280 ASP B CA 1
ATOM 5025 C C . ASP B 1 280 ? -20.125 6.508 2.129 1 91.88 280 ASP B C 1
ATOM 5027 O O . ASP B 1 280 ? -19.109 6.727 1.445 1 91.88 280 ASP B O 1
ATOM 5031 N N . GLU B 1 281 ? -20.953 5.566 1.899 1 94.31 281 GLU B N 1
ATOM 5032 C CA . GLU B 1 281 ? -20.672 4.547 0.891 1 94.31 281 GLU B CA 1
ATOM 5033 C C . GLU B 1 281 ? -20.625 5.156 -0.507 1 94.31 281 GLU B C 1
ATOM 5035 O O . GLU B 1 281 ? -19.812 4.742 -1.339 1 94.31 281 GLU B O 1
ATOM 5040 N N . SER B 1 282 ? -21.516 6.086 -0.783 1 95.25 282 SER B N 1
ATOM 5041 C CA . SER B 1 282 ? -21.531 6.711 -2.102 1 95.25 282 SER B CA 1
ATOM 5042 C C . SER B 1 282 ? -20.219 7.398 -2.414 1 95.25 282 SER B C 1
ATO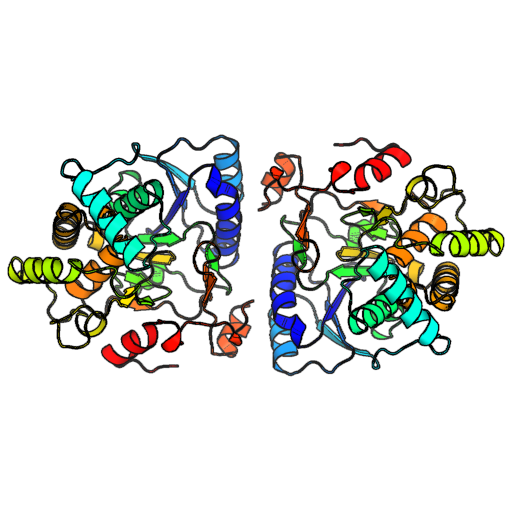M 5044 O O . SER B 1 282 ? -19.75 7.379 -3.557 1 95.25 282 SER B O 1
ATOM 5046 N N . ILE B 1 283 ? -19.609 7.953 -1.417 1 94.38 283 ILE B N 1
ATOM 5047 C CA . ILE B 1 283 ? -18.312 8.594 -1.596 1 94.38 283 ILE B CA 1
ATOM 5048 C C . ILE B 1 283 ? -17.234 7.539 -1.833 1 94.38 283 ILE B C 1
ATOM 5050 O O . ILE B 1 283 ? -16.422 7.668 -2.746 1 94.38 283 ILE B O 1
ATOM 5054 N N . ARG B 1 284 ? -17.234 6.461 -1.018 1 96.31 284 ARG B N 1
ATOM 5055 C CA . ARG B 1 284 ? -16.234 5.406 -1.162 1 96.31 284 ARG B CA 1
ATOM 5056 C C . ARG B 1 284 ? -16.312 4.762 -2.541 1 96.31 284 ARG B C 1
ATOM 5058 O O . ARG B 1 284 ? -15.305 4.586 -3.211 1 96.31 284 ARG B O 1
ATOM 5065 N N . LEU B 1 285 ? -17.547 4.48 -2.984 1 96.69 285 LEU B N 1
ATOM 5066 C CA . LEU B 1 285 ? -17.734 3.852 -4.289 1 96.69 285 LEU B CA 1
ATOM 5067 C C . LEU B 1 285 ? -17.406 4.824 -5.414 1 96.69 285 LEU B C 1
ATOM 5069 O O . LEU B 1 285 ? -16.719 4.461 -6.375 1 96.69 285 LEU B O 1
ATOM 5073 N N . GLY B 1 286 ? -17.828 6.082 -5.25 1 96.38 286 GLY B N 1
ATOM 5074 C CA . GLY B 1 286 ? -17.641 7.074 -6.297 1 96.38 286 GLY B CA 1
ATOM 5075 C C . GLY B 1 286 ? -16.203 7.543 -6.434 1 96.38 286 GLY B C 1
ATOM 5076 O O . GLY B 1 286 ? -15.812 8.07 -7.477 1 96.38 286 GLY B O 1
ATOM 5077 N N . SER B 1 287 ? -15.383 7.34 -5.391 1 96.69 287 SER B N 1
ATOM 5078 C CA . SER B 1 287 ? -13.992 7.801 -5.398 1 96.69 287 SER B CA 1
ATOM 5079 C C . SER B 1 287 ? -13.023 6.625 -5.383 1 96.69 287 SER B C 1
ATOM 5081 O O . SER B 1 287 ? -11.852 6.785 -5.039 1 96.69 287 SER B O 1
ATOM 5083 N N . ASN B 1 288 ? -13.523 5.426 -5.656 1 96.69 288 ASN B N 1
ATOM 5084 C CA . ASN B 1 288 ? -12.695 4.227 -5.754 1 96.69 288 ASN B CA 1
ATOM 5085 C C . ASN B 1 288 ? -11.828 4.043 -4.516 1 96.69 288 ASN B C 1
ATOM 5087 O O . ASN B 1 288 ? -10.625 3.803 -4.625 1 96.69 288 ASN B O 1
ATOM 5091 N N . CYS B 1 289 ? -12.398 4.285 -3.367 1 97.19 289 CYS B N 1
ATOM 5092 C CA . CYS B 1 289 ? -11.648 4.152 -2.123 1 97.19 289 CYS B CA 1
ATOM 5093 C C . CYS B 1 289 ? -11.281 2.697 -1.863 1 97.19 289 CYS B C 1
ATOM 5095 O O . CYS B 1 289 ? -12.07 1.792 -2.137 1 97.19 289 CYS B O 1
ATOM 5097 N N . VAL B 1 290 ? -10.141 2.438 -1.255 1 96.56 290 VAL B N 1
ATOM 5098 C CA . VAL B 1 290 ? -9.695 1.071 -1.006 1 96.56 290 VAL B CA 1
ATOM 5099 C C . VAL B 1 290 ? -9.57 0.832 0.497 1 96.56 290 VAL B C 1
ATOM 5101 O O . VAL B 1 290 ? -9.031 -0.189 0.929 1 96.56 290 VAL B O 1
ATOM 5104 N N . CYS B 1 291 ? -10.07 1.698 1.279 1 95.81 291 CYS B N 1
ATOM 5105 C CA . CYS B 1 291 ? -9.945 1.617 2.73 1 95.81 291 CYS B CA 1
ATOM 5106 C C . CYS B 1 291 ? -11.148 0.902 3.34 1 95.81 291 CYS B C 1
ATOM 5108 O O . CYS B 1 291 ? -12.227 0.877 2.748 1 95.81 291 CYS B O 1
ATOM 5110 N N . ASN B 1 292 ? -10.969 0.306 4.43 1 95.12 292 ASN B N 1
ATOM 5111 C CA . ASN B 1 292 ? -12.008 -0.289 5.258 1 95.12 292 ASN B CA 1
ATOM 5112 C C . ASN B 1 292 ? -12.641 0.741 6.191 1 95.12 292 ASN B C 1
ATOM 5114 O O . ASN B 1 292 ? -11.984 1.226 7.117 1 95.12 292 ASN B O 1
ATOM 5118 N N . PRO B 1 293 ? -13.891 1.038 6.016 1 94.31 293 PRO B N 1
ATOM 5119 C CA . PRO B 1 293 ? -14.516 2.059 6.859 1 94.31 293 PRO B CA 1
ATOM 5120 C C . PRO B 1 293 ? -14.547 1.669 8.336 1 94.31 293 PRO B C 1
ATOM 5122 O O . PRO B 1 293 ? -14.625 2.539 9.203 1 94.31 293 PRO B O 1
ATOM 5125 N N . LEU B 1 294 ? -14.43 0.387 8.594 1 93.5 294 LEU B N 1
ATOM 5126 C CA . LEU B 1 294 ? -14.445 -0.071 9.984 1 93.5 294 LEU B CA 1
ATOM 5127 C C . LEU B 1 294 ? -13.148 0.299 10.695 1 93.5 294 LEU B C 1
ATOM 5129 O O . LEU B 1 294 ? -13.086 0.293 11.922 1 93.5 294 LEU B O 1
ATOM 5133 N N . ASP B 1 295 ? -12.141 0.588 9.93 1 92.69 295 ASP B N 1
ATOM 5134 C CA . ASP B 1 295 ? -10.852 0.977 10.5 1 92.69 295 ASP B CA 1
ATOM 5135 C C . ASP B 1 295 ? -10.758 2.492 10.664 1 92.69 295 ASP B C 1
ATOM 5137 O O . ASP B 1 295 ? -9.75 3.008 11.148 1 92.69 295 ASP B O 1
ATOM 5141 N N . ASP B 1 296 ? -11.719 3.201 10.289 1 93.75 296 ASP B N 1
ATOM 5142 C CA . ASP B 1 296 ? -11.703 4.66 10.281 1 93.75 296 ASP B CA 1
ATOM 5143 C C . ASP B 1 296 ? -11.625 5.215 11.703 1 93.75 296 ASP B C 1
ATOM 5145 O O . ASP B 1 296 ? -12.367 4.785 12.586 1 93.75 296 ASP B O 1
ATOM 5149 N N . LEU B 1 297 ? -10.789 6.219 11.836 1 92.62 297 LEU B N 1
ATOM 5150 C CA . LEU B 1 297 ? -10.625 6.836 13.148 1 92.62 297 LEU B CA 1
ATOM 5151 C C . LEU B 1 297 ? -11.133 8.273 13.133 1 92.62 297 LEU B C 1
ATOM 5153 O O . LEU B 1 297 ? -11.086 8.961 14.156 1 92.62 297 LEU B O 1
ATOM 5157 N N . THR B 1 298 ? -11.641 8.734 12.094 1 92.12 298 THR B N 1
ATOM 5158 C CA . THR B 1 298 ? -11.984 10.133 11.875 1 92.12 298 THR B CA 1
ATOM 5159 C C . THR B 1 298 ? -12.938 10.633 12.961 1 92.12 298 THR B C 1
ATOM 5161 O O . THR B 1 298 ? -12.734 11.703 13.531 1 92.12 298 THR B O 1
ATOM 5164 N N . TRP B 1 299 ? -13.852 9.867 13.312 1 91.31 299 TRP B N 1
ATOM 5165 C CA . TRP B 1 299 ? -14.898 10.305 14.227 1 91.31 299 TRP B CA 1
ATOM 5166 C C . TRP B 1 299 ? -14.781 9.578 15.57 1 91.31 299 TRP B C 1
ATOM 5168 O O . TRP B 1 299 ? -15.727 9.578 16.359 1 91.31 299 TRP B O 1
ATOM 5178 N N . ASN B 1 300 ? -13.672 8.945 15.758 1 92.38 300 ASN B N 1
ATOM 5179 C CA . ASN B 1 300 ? -13.484 8.164 16.969 1 92.38 300 ASN B CA 1
ATOM 5180 C C . ASN B 1 300 ? -12.875 9.008 18.094 1 92.38 300 ASN B C 1
ATOM 5182 O O . ASN B 1 300 ? -11.664 8.984 18.297 1 92.38 300 ASN B O 1
ATOM 5186 N N . SER B 1 301 ? -13.664 9.594 18.859 1 91.75 301 SER B N 1
ATOM 5187 C CA . SER B 1 301 ? -13.195 10.461 19.938 1 91.75 301 SER B CA 1
ATOM 5188 C C . SER B 1 301 ? -12.477 9.656 21.016 1 91.75 301 SER B C 1
ATOM 5190 O O . SER B 1 301 ? -11.562 10.156 21.672 1 91.75 301 SER B O 1
ATOM 5192 N N . ASN B 1 302 ? -12.875 8.414 21.156 1 91.31 302 ASN B N 1
ATOM 5193 C CA . ASN B 1 302 ? -12.227 7.551 22.141 1 91.31 302 ASN B CA 1
ATOM 5194 C C . ASN B 1 302 ? -10.781 7.254 21.766 1 91.31 302 ASN B C 1
ATOM 5196 O O . ASN B 1 302 ? -9.938 7.023 22.641 1 91.31 302 ASN B O 1
ATOM 5200 N N . ALA B 1 303 ? -10.664 7.375 20.469 1 89.88 303 ALA B N 1
ATOM 5201 C CA . ALA B 1 303 ? -9.305 7.145 19.984 1 89.88 303 ALA B CA 1
ATOM 5202 C C . ALA B 1 303 ? -8.516 8.453 19.906 1 89.88 303 ALA B C 1
ATOM 5204 O O . ALA B 1 303 ? -7.395 8.477 19.406 1 89.88 303 ALA B O 1
ATOM 5205 N N . GLY B 1 304 ? -9.156 9.578 20.344 1 92.56 304 GLY B N 1
ATOM 5206 C CA . GLY B 1 304 ? -8.445 10.844 20.438 1 92.56 304 GLY B CA 1
ATOM 5207 C C . GLY B 1 304 ? -8.75 11.789 19.297 1 92.56 304 GLY B C 1
ATOM 5208 O O . GLY B 1 304 ? -8.141 12.859 19.188 1 92.56 304 GLY B O 1
ATOM 5209 N N . SER B 1 305 ? -9.656 11.406 18.422 1 94.88 305 SER B N 1
ATOM 5210 C CA . SER B 1 305 ? -9.992 12.289 17.312 1 94.88 305 SER B CA 1
ATOM 5211 C C . SER B 1 305 ? -10.656 13.57 17.812 1 94.88 305 SER B C 1
ATOM 5213 O O . SER B 1 305 ? -11.484 13.531 18.719 1 94.88 305 SER B O 1
ATOM 5215 N N . CYS B 1 306 ? -10.297 14.688 17.188 1 96.69 306 CYS B N 1
ATOM 5216 C CA . CYS B 1 306 ? -10.867 15.984 17.531 1 96.69 306 CYS B CA 1
ATOM 5217 C C . CYS B 1 306 ? -11.812 16.484 16.438 1 96.69 306 CYS B C 1
ATOM 5219 O O . CYS B 1 306 ? -12.242 17.625 16.453 1 96.69 306 CYS B O 1
ATOM 5221 N N . ILE B 1 307 ? -12.117 15.633 15.477 1 95.62 307 ILE B N 1
ATOM 5222 C CA . ILE B 1 307 ? -12.906 16.078 14.328 1 95.62 307 ILE B CA 1
ATOM 5223 C C . ILE B 1 307 ? -14.328 16.406 14.773 1 95.62 307 ILE B C 1
ATOM 5225 O O . ILE B 1 307 ? -14.906 17.391 14.328 1 95.62 307 ILE B O 1
ATOM 5229 N N . ASP B 1 308 ? -14.875 15.586 15.672 1 94.94 308 ASP B N 1
ATOM 5230 C CA . ASP B 1 308 ? -16.203 15.875 16.203 1 94.94 308 ASP B CA 1
ATOM 5231 C C . ASP B 1 308 ? -16.234 17.266 16.844 1 94.94 308 ASP B C 1
ATOM 5233 O O . ASP B 1 308 ? -17.188 18.016 16.656 1 94.94 308 ASP B O 1
ATOM 5237 N N . LYS B 1 309 ? -15.281 17.562 17.578 1 96.44 309 LYS B N 1
ATOM 5238 C CA . LYS B 1 309 ? -15.211 18.859 18.219 1 96.44 309 LYS B CA 1
ATOM 5239 C C . LYS B 1 309 ? -15.148 19.984 17.188 1 96.44 309 LYS B C 1
ATOM 5241 O O . LYS B 1 309 ? -15.812 21.016 17.344 1 96.44 309 LYS B O 1
ATOM 5246 N N . PHE B 1 310 ? -14.32 19.812 16.172 1 97.56 310 PHE B N 1
ATOM 5247 C CA . PHE B 1 310 ? -14.211 20.797 15.102 1 97.56 310 PHE B CA 1
ATOM 5248 C C . PHE B 1 310 ? -15.586 21.094 14.5 1 97.56 310 PHE B C 1
ATOM 5250 O O . PHE B 1 310 ? -15.93 22.25 14.273 1 97.56 310 PHE B O 1
ATOM 5257 N N . PHE B 1 311 ? -16.297 20.078 14.266 1 96.44 311 PHE B N 1
ATOM 5258 C CA . PHE B 1 311 ? -17.625 20.234 13.695 1 96.44 311 PHE B CA 1
ATOM 5259 C C . PHE B 1 311 ? -18.562 20.906 14.688 1 96.44 311 PHE B C 1
ATOM 5261 O O . PHE B 1 311 ? -19.312 21.828 14.328 1 96.44 311 PHE B O 1
ATOM 5268 N N . HIS B 1 312 ? -18.484 20.531 15.898 1 96.19 312 HIS B N 1
ATOM 5269 C CA . HIS B 1 312 ? -19.375 21.062 16.922 1 96.19 312 HIS B CA 1
ATOM 5270 C C . HIS B 1 312 ? -19.156 22.547 17.141 1 96.19 312 HIS B C 1
ATOM 5272 O O . HIS B 1 312 ? -20.109 23.328 17.109 1 96.19 312 HIS B O 1
ATOM 5278 N N . VAL B 1 313 ? -17.922 22.922 17.25 1 97.06 313 VAL B N 1
ATOM 5279 C CA . VAL B 1 313 ? -17.641 24.312 17.594 1 97.06 313 VAL B CA 1
ATOM 5280 C C . VAL B 1 313 ? -17.953 25.219 16.391 1 97.06 313 VAL B C 1
ATOM 5282 O O . VAL B 1 313 ? -18.141 26.422 16.562 1 97.06 313 VAL B O 1
ATOM 5285 N N . ASN B 1 314 ? -17.984 24.672 15.227 1 96.69 314 ASN B N 1
ATOM 5286 C CA . ASN B 1 314 ? -18.312 25.453 14.039 1 96.69 314 ASN B CA 1
ATOM 5287 C C . ASN B 1 314 ? -19.781 25.266 13.625 1 96.69 314 ASN B C 1
ATOM 5289 O O . ASN B 1 314 ? -20.203 25.797 12.609 1 96.69 314 ASN B O 1
ATOM 5293 N N . SER B 1 315 ? -20.516 24.484 14.328 1 95.44 315 SER B N 1
ATOM 5294 C CA . SER B 1 315 ? -21.938 24.219 14.086 1 95.44 315 SER B CA 1
ATOM 5295 C C . SER B 1 315 ? -22.141 23.562 12.719 1 95.44 315 SER B C 1
ATOM 5297 O O . SER B 1 315 ? -23.062 23.953 11.984 1 95.44 315 SER B O 1
ATOM 5299 N N . PHE B 1 316 ? -21.188 22.797 12.406 1 92.88 316 PHE B N 1
ATOM 5300 C CA . PHE B 1 316 ? -21.328 22 11.188 1 92.88 316 PHE B CA 1
ATOM 5301 C C . PHE B 1 316 ? -22.141 20.75 11.453 1 92.88 316 PHE B C 1
ATOM 5303 O O . PHE B 1 316 ? -22.156 20.234 12.578 1 92.88 316 PHE B O 1
ATOM 5310 N N . GLN B 1 317 ? -22.812 20.297 10.477 1 87.31 317 GLN B N 1
ATOM 5311 C CA . GLN B 1 317 ? -23.516 19.031 10.578 1 87.31 317 GLN B CA 1
ATOM 5312 C C . GLN B 1 317 ? -22.547 17.859 10.383 1 87.31 317 GLN B C 1
ATOM 5314 O O . GLN B 1 317 ? -21.812 17.812 9.406 1 87.31 317 GLN B O 1
ATOM 5319 N N . VAL B 1 318 ? -22.609 17.016 11.422 1 81.19 318 VAL B N 1
ATOM 5320 C CA . VAL B 1 318 ? -21.812 15.797 11.305 1 81.19 318 VAL B CA 1
ATOM 5321 C C . VAL B 1 318 ? -22.438 14.875 10.258 1 81.19 318 VAL B C 1
ATOM 5323 O O . VAL B 1 318 ? -23.656 14.688 10.227 1 81.19 318 VAL B O 1
ATOM 5326 N N . PRO B 1 319 ? -21.688 14.352 9.438 1 72.88 319 PRO B N 1
ATOM 5327 C CA . PRO B 1 319 ? -22.266 13.492 8.398 1 72.88 319 PRO B CA 1
ATOM 5328 C C . PRO B 1 319 ? -22.875 12.211 8.961 1 72.88 319 PRO B C 1
ATOM 5330 O O . PRO B 1 319 ? -22.422 11.711 9.992 1 72.88 319 PRO B O 1
#

Nearest PDB structures (foldseek):
  1s4n-assembly1_A  TM=9.510E-01  e=3.814E-35  Saccharomyces cerevisiae
  1s4p-assembly1_B  TM=9.285E-01  e=3.089E-34  Saccharomyces cerevisiae
  7bop-assembly6_F  TM=9.053E-01  e=1.145E-29  Aspergillus fumigatus A1163
  5a07-assembly1_B  TM=8.967E-01  e=4.169E-29  Saccharomyces cerevisiae S288C
  5a08-assembly1_B  TM=8.751E-01  e=3.175E-28  Saccharomyces cerevisiae S288C

InterPro domains:
  IPR002685 Glycosyl transferase, family 15 [PF01793] (2-268)
  IPR002685 Glycosyl transferase, family 15 [PIRSF018153] (1-315)
  IPR002685 Glycosyl transferase, family 15 [PTHR31121] (1-317)
  IPR029044 Nucleotide-diphospho-sugar transferases [G3DSA:3.90.550.10] (1-319)
  IPR029044 Nucleotide-diphospho-sugar transferases [SSF53448] (1-317)

Foldseek 3Di:
DAQEEEEEEDDQVLQVLQLQALQQCCVQPCVVPQHEYEYEYQDDHDPVSVVSSCVSGSHHYHYYHDHDQDDDPPDDVVLLVVLQVVCVVVVNHDPDDPSRLSVQLCLQAVVLPDPVNVRGFKYKAAYRQKHFQFRDPDDPRVVLVVQVAFKEAAFKFADDPPLCPCPLVLLVVVCVVCVVQFDPQFQCVLQDVPSSPDGRRIWGDRNTMMGGSCLSPDPSLVVQSVSSVSVVSCSNRNDGSRNSVRSSRRTRHHLSNYHHPALRWMFRRPDDRATAHDPDPCSCVVGVGPDDNVRHCQPPVVVGTSNVVSCVVVVHDDD/DAQEEEEEEDDQVLQVLVLQALQQCCVQPCVVVQHEYEYEYQDDHDPVSVVSSCVSGSHHYHYYHDHDQDDDPLDDVVLLVVLQVVCVVVVNHDPDDPSRLSVQLCLQAVVLPDPVNVRGFKYKAAYRQKHFQFRDPDDPRVVLVVQVAFKEAAFKFADDPPLCPCPLVLVVVVCVVCVVQFDPQFQCVLQDVPSSPDGRRIWGDRNTMMGGSCQSPDPSLVVQSVSSVSVVSCSNRNDGSRNSVRSSCRTRHHLSNYHHPAARWMFRRPDDRATAHDPDPCSCVVGVGPDDNVRHCQPPVVVGTSNVVSCVVVVHDDD

pLDDT: mean 94.24, std 6.22, range [59.84, 98.81]

Solvent-accessible surface area (backbone atoms only — not comparable to full-atom values): 33583 Å² total; per-residue (Å²): 134,65,57,42,33,40,38,31,72,53,51,66,92,38,42,50,41,29,36,47,18,46,46,33,42,28,74,29,44,34,62,79,69,38,52,30,39,38,42,30,22,58,55,80,71,48,68,69,48,50,52,48,54,57,45,53,46,74,27,58,73,45,79,44,73,46,72,72,73,67,80,63,91,82,66,53,67,66,57,28,53,51,36,48,51,53,32,46,74,70,69,45,71,75,84,68,48,72,69,51,43,35,50,26,53,34,63,42,50,57,63,77,65,37,76,90,49,67,85,41,46,29,38,32,35,48,39,56,31,36,36,55,34,18,40,43,94,66,57,69,56,51,50,30,62,76,65,60,39,45,36,32,30,66,48,33,31,46,52,67,84,81,44,56,82,54,54,50,62,54,48,50,51,48,44,71,76,38,57,86,53,46,33,92,54,33,32,51,64,59,34,9,88,61,83,60,77,46,69,63,43,42,28,42,40,57,58,37,28,34,37,31,42,67,57,65,67,28,66,61,40,46,49,50,47,50,58,53,55,74,66,43,37,42,70,42,47,58,52,42,27,27,52,46,50,31,54,41,49,28,37,49,27,56,50,85,23,55,39,77,53,74,61,35,24,34,34,33,64,69,75,78,56,46,35,36,29,45,79,50,61,69,56,32,40,75,25,48,40,36,60,51,51,87,63,34,38,54,77,31,52,92,78,32,26,32,44,59,52,50,31,57,74,66,69,46,82,79,128,135,64,56,41,32,39,38,32,72,55,52,67,92,37,41,50,40,29,37,46,18,45,47,32,41,28,74,31,42,33,61,80,71,38,52,31,37,38,41,30,23,58,55,82,71,48,70,68,49,51,51,49,54,56,47,53,45,75,27,58,74,44,78,44,72,46,74,71,74,65,80,64,92,83,64,54,67,66,58,28,52,50,37,49,52,52,32,48,75,68,70,44,72,74,83,66,49,70,68,52,43,36,50,26,54,35,62,43,50,57,63,78,66,37,74,89,49,66,84,40,49,29,37,32,36,49,40,55,31,34,35,53,35,19,40,42,94,65,56,70,56,50,50,30,60,77,64,59,38,44,37,33,30,66,47,33,32,45,51,68,84,81,44,54,82,56,54,51,61,55,48,52,51,48,45,70,75,38,55,85,52,45,32,92,55,33,32,52,67,59,36,8,88,60,83,59,75,46,70,65,43,44,27,44,40,57,58,37,30,34,37,29,43,67,57,64,66,28,68,62,39,46,50,51,47,49,58,52,55,74,66,41,38,42,70,40,48,59,51,42,27,26,52,46,51,31,52,41,49,28,36,49,27,56,49,84,22,55,41,76,51,74,62,36,22,33,34,32,64,69,74,77,58,46,35,37,29,47,79,52,60,68,56,32,41,74,24,50,41,34,61,51,52,86,63,35,38,56,77,32,53,92,80,32,25,32,42,59,51,53,32,55,74,66,71,47,82,80,128

Sequence (638 aa):
RENGVILVFARNIDLYKLTETMWSVEQRFNKKYKYNWLIVSDALHNRNFKATVLSLSSGNVEFARVPRLNYPPNIDKARMKDSRKAFRQQSIVFRKTIKMRHQQRFWAKDILFIEQLAKYDYFMRIDPGVLLYCDVNFDFFKFMTEHQRTYGFGFAMKGKQGTFPSLWDDTLAYIKENPKDIHENNMIDFISDDKGETFNTCQFRANFEVGDLRFFRSDKYKKLAEYLDNKNGIYYEGWDESTFHTLGVALLEDRHKIQFFNNIGYNDRASDNLKSCPFDESIRLGSNCVCNPLDDLTWNSNAGSCIDKFFHVNSFQVPRENGVILVFARNIDLYKLTETMWSVEQRFNKKYKYNWLIVSDALHNRNFKATVLSLSSGNVEFARVPRLNYPPNIDKARMKDSRKAFRQQSIVFRKTIKMRHQQRFWAKDILFIEQLAKYDYFMRIDPGVLLYCDVNFDFFKFMTEHQRTYGFGFAMKGKQGTFPSLWDDTLAYIKENPKDIHENNMIDFISDDKGETFNTCQFRANFEVGDLRFFRSDKYKKLAEYLDNKNGIYYEGWDESTFHTLGVALLEDRHKIQFFNNIGYNDRASDNLKSCPFDESIRLGSNCVCNPLDDLTWNSNAGSCIDKFFHVNSFQVP